Protein AF-A0A3M0L3W9-F1 (afdb_monomer_lite)

Radius of gyration: 112.63 Å; chains: 1; bounding box: 236×45×395 Å

Sequence (605 aa):
MAGAGGAAIAGGRCWLWMSRCLHTTVKFLRKTGTEQRWLERHLKDPFVKASKQQHYRCRSAFKLLEIDDKLRVLRPGLSVLDCGAAPGAWSQVAVERVNALGTDPAVPRGFVLGVDLLRISPLEGAVFLSEADIADPSTLRAIQSLLPFGQADIILSDMAPNATGIKELDHQKLINLCLGLLDVSQSILKPKGTMLCKFWDGSEARVLQNRLKEQFQDVRTIKPQASRKDSAESYYLARLTMEDLENNTTVFSTLRSLNNFISQRMEGVSGLATPGSSQSSLQMQYQQRMQLEEQAGQIHSKSQLLQVEREKMQMELSHKRARIELEKAANTNARNYEREADRNQELLTRIKQYQERETEAENKLKEQMEMNKSYKKSMETMSKKLQEKESKLAEANETITVLKGKISEMQWNIMNQEMQMTSQDSQKQELMEQLDVEKKKWQEASQQIQTLQASQSLLAEYEQKVKDLELKLSQQEHDALIVKNMKAELARFPKMERELRQLREENAYFREMKENNGLLKEEVEGLQRKLERYEKVQAQLVTVELENEKLLGKLQSWEKLDQSTGLNIRTPDDLSRQIVALQQRELALKEQNSTFMSRIVCVLE

Foldseek 3Di:
DDDDDDDDDDPDPPPPPVPPPPPDPPPDDPDDPVVVVVVVCCVVAPLQVVCVVVVQPGSCLLVLVQCCVVPVQAAAAFEEEEEQCPQPRVVVNNCVRRVLVCPDVVTHHYAAEYEDCADYDDDPSYHYDHNDDPLDPVVLVVCQVPTDVRAGLEYEYPDFPDDPVPLAVSQVVQLVVLVSVLVSNVRHHDVFGKYKYKGFDDDCVVVSQVSLVVPAVDWDKADDPSDDPPTSIIMIIGGHDPDPPPDPDPDPPPPPDPDDDDDDDDDDDDDDDDDYDDDDDDDVCPVVVVVVVVVVVVVVVVVVVVVVVVVVVVVVVVVVVVVVVVVVVVVVVVVVVVVVVVVVVVVVVVVVVVVVVVVVVVVVVVVVVVVVVVVVVVVVVVVVVVVVVVVVVVVVVVVVVVVVVVVVVVVVVVVVVVVVVVVVVVVVVVVVVVVVVVVVVVVVVVVVVVVVVVVVVVVVVVVVVVVVVVVVVVVVVVVVVVVVVVVVVVVCVVVVVVVVVVVVVVVVVVVVVVVVVVVVVVVVVVVVVVVVVVVVVVVVVVVVVVVVVVVVVVVVVPPPDDDDDPDDDDDVVVVVVVVVVVVVVVVVVVVVVVVVVVVPPPDPD

pLDDT: mean 80.07, std 20.86, range [24.73, 98.62]

Structure (mmCIF, N/CA/C/O backbone):
data_AF-A0A3M0L3W9-F1
#
_entry.id   AF-A0A3M0L3W9-F1
#
loop_
_atom_site.group_PDB
_atom_site.id
_atom_site.type_symbol
_atom_site.label_atom_id
_atom_site.label_alt_id
_atom_site.label_comp_id
_atom_site.label_asym_id
_atom_site.label_entity_id
_atom_site.label_seq_id
_atom_site.pdbx_PDB_ins_code
_atom_site.Cartn_x
_atom_site.Cartn_y
_atom_site.Cartn_z
_atom_site.occupancy
_atom_site.B_iso_or_equiv
_atom_site.auth_seq_id
_atom_site.auth_comp_id
_atom_site.auth_asym_id
_atom_site.auth_atom_id
_atom_site.pdbx_PDB_model_num
ATOM 1 N N . MET A 1 1 ? 32.892 -23.901 -51.577 1.00 37.59 1 MET A N 1
ATOM 2 C CA . MET A 1 1 ? 32.669 -24.395 -50.194 1.00 37.59 1 MET A CA 1
ATOM 3 C C . MET A 1 1 ? 31.903 -23.328 -49.408 1.00 37.59 1 MET A C 1
ATOM 5 O O . MET A 1 1 ? 31.547 -22.332 -50.022 1.00 37.59 1 MET A O 1
ATOM 9 N N . ALA A 1 2 ? 31.563 -23.576 -48.136 1.00 34.97 2 ALA A N 1
ATOM 10 C CA . ALA A 1 2 ? 30.642 -22.769 -47.316 1.00 34.97 2 ALA A CA 1
ATOM 11 C C . ALA A 1 2 ? 30.919 -21.242 -47.309 1.00 34.97 2 ALA A C 1
ATOM 13 O O . ALA A 1 2 ? 32.062 -20.831 -47.473 1.00 34.97 2 ALA A O 1
ATOM 14 N N . GLY A 1 3 ? 29.924 -20.375 -47.081 1.00 30.75 3 GLY A N 1
ATOM 15 C CA . GLY A 1 3 ? 28.516 -20.644 -46.739 1.00 30.75 3 GLY A CA 1
ATOM 16 C C . GLY A 1 3 ? 27.620 -19.404 -46.894 1.00 30.75 3 GLY A C 1
ATOM 17 O O . GLY A 1 3 ? 28.110 -18.314 -47.170 1.00 30.75 3 GLY A O 1
ATOM 18 N N . ALA A 1 4 ? 26.302 -19.578 -46.771 1.00 34.59 4 ALA A N 1
ATOM 19 C CA . ALA A 1 4 ? 25.320 -18.543 -47.109 1.00 34.59 4 ALA A CA 1
ATOM 20 C C . ALA A 1 4 ? 25.133 -17.468 -46.020 1.00 34.59 4 ALA A C 1
ATOM 22 O O . ALA A 1 4 ? 25.114 -17.769 -44.829 1.00 34.59 4 ALA A O 1
ATOM 23 N N . GLY A 1 5 ? 24.885 -16.228 -46.453 1.00 30.23 5 GLY A N 1
ATOM 24 C CA . GLY A 1 5 ? 24.482 -15.109 -45.600 1.00 30.23 5 GLY A CA 1
ATOM 25 C C . GLY A 1 5 ? 23.824 -14.005 -46.428 1.00 30.23 5 GLY A C 1
ATOM 26 O O . GLY A 1 5 ? 24.518 -13.166 -46.991 1.00 30.23 5 GLY A O 1
ATOM 27 N N . GLY A 1 6 ? 22.491 -14.019 -46.534 1.00 28.30 6 GLY A N 1
ATOM 28 C CA . GLY A 1 6 ? 21.747 -13.089 -47.389 1.00 28.30 6 GLY A CA 1
ATOM 29 C C . GLY A 1 6 ? 20.302 -12.872 -46.935 1.00 28.30 6 GLY A C 1
ATOM 30 O O . GLY A 1 6 ? 19.478 -13.768 -47.053 1.00 28.30 6 GLY A O 1
ATOM 31 N N . ALA A 1 7 ? 20.038 -11.667 -46.420 1.00 33.22 7 ALA A N 1
ATOM 32 C CA . ALA A 1 7 ? 18.741 -10.995 -46.270 1.00 33.22 7 ALA A CA 1
ATOM 33 C C . ALA A 1 7 ? 17.476 -11.851 -45.998 1.00 33.22 7 ALA A C 1
ATOM 35 O O . ALA A 1 7 ? 16.754 -12.235 -46.915 1.00 33.22 7 ALA A O 1
ATOM 36 N N . ALA A 1 8 ? 17.101 -11.970 -44.719 1.00 30.14 8 ALA A N 1
ATOM 37 C CA . ALA A 1 8 ? 15.712 -12.198 -44.308 1.00 30.14 8 ALA A CA 1
ATOM 38 C C . ALA A 1 8 ? 15.192 -10.953 -43.565 1.00 30.14 8 ALA A C 1
ATOM 40 O O . ALA A 1 8 ? 15.767 -10.535 -42.558 1.00 30.14 8 ALA A O 1
ATOM 41 N N . ILE A 1 9 ? 14.125 -10.338 -44.081 1.00 43.19 9 ILE A N 1
ATOM 42 C CA . ILE A 1 9 ? 13.564 -9.077 -43.568 1.00 43.19 9 ILE A CA 1
ATOM 43 C C . ILE A 1 9 ? 12.852 -9.334 -42.232 1.00 43.19 9 ILE A C 1
ATOM 45 O O . ILE A 1 9 ? 12.002 -10.216 -42.143 1.00 43.19 9 ILE A O 1
ATOM 49 N N . ALA A 1 10 ? 13.179 -8.559 -41.191 1.00 33.66 10 ALA A N 1
ATOM 50 C CA . ALA A 1 10 ? 12.645 -8.763 -39.840 1.00 33.66 10 ALA A CA 1
ATOM 51 C C . ALA A 1 10 ? 12.370 -7.451 -39.078 1.00 33.66 10 ALA A C 1
ATOM 53 O O . ALA A 1 10 ? 12.806 -7.270 -37.936 1.00 33.66 10 ALA A O 1
ATOM 54 N N . GLY A 1 11 ? 11.609 -6.537 -39.689 1.00 40.28 11 GLY A N 1
ATOM 55 C CA . GLY A 1 11 ? 10.937 -5.477 -38.935 1.00 40.28 11 GLY A CA 1
ATOM 56 C C . GLY A 1 11 ? 9.906 -6.101 -37.990 1.00 40.28 11 GLY A C 1
ATOM 57 O O . GLY A 1 11 ? 8.954 -6.718 -38.455 1.00 40.28 11 GLY A O 1
ATOM 58 N N . GLY A 1 12 ? 10.115 -5.999 -36.672 1.00 37.41 12 GLY A N 1
ATOM 59 C CA . GLY A 1 12 ? 9.226 -6.654 -35.695 1.00 37.41 12 GLY A CA 1
ATOM 60 C C . GLY A 1 12 ? 9.838 -7.027 -34.340 1.00 37.41 12 GLY A C 1
ATOM 61 O O . GLY A 1 12 ? 9.442 -8.033 -33.761 1.00 37.41 12 GLY A O 1
ATOM 62 N N . ARG A 1 13 ? 10.811 -6.265 -33.813 1.00 35.88 13 ARG A N 1
ATOM 63 C CA . ARG A 1 13 ? 11.447 -6.558 -32.505 1.00 35.88 13 ARG A CA 1
ATOM 64 C C . ARG A 1 13 ? 11.517 -5.391 -31.504 1.00 35.88 13 ARG A C 1
ATOM 66 O O . ARG A 1 13 ? 12.238 -5.482 -30.519 1.00 35.88 13 ARG A O 1
ATOM 73 N N . CYS A 1 14 ? 10.703 -4.346 -31.683 1.00 34.19 14 CYS A N 1
ATOM 74 C CA . CYS A 1 14 ? 10.603 -3.235 -30.717 1.00 34.19 14 CYS A CA 1
ATOM 75 C C . CYS A 1 14 ? 9.657 -3.525 -29.520 1.00 34.19 14 CYS A C 1
ATOM 77 O O . CYS A 1 14 ? 9.776 -2.914 -28.466 1.00 34.19 14 CYS A O 1
ATOM 79 N N . TRP A 1 15 ? 8.749 -4.504 -29.637 1.00 30.52 15 TRP A N 1
ATOM 80 C CA . TRP A 1 15 ? 7.685 -4.764 -28.645 1.00 30.52 15 TRP A CA 1
ATOM 81 C C . TRP A 1 15 ? 7.984 -5.870 -27.612 1.00 30.52 15 TRP A C 1
ATOM 83 O O . TRP A 1 15 ? 7.117 -6.224 -26.821 1.00 30.52 15 TRP A O 1
ATOM 93 N N . LEU A 1 16 ? 9.208 -6.414 -27.582 1.00 31.31 16 LEU A N 1
ATOM 94 C CA . LEU A 1 16 ? 9.595 -7.515 -26.676 1.00 31.31 16 LEU A CA 1
ATOM 95 C C . LEU A 1 16 ? 10.629 -7.136 -25.599 1.00 31.31 16 LEU A C 1
ATOM 97 O O . LEU A 1 16 ? 10.977 -7.973 -24.769 1.00 31.31 16 LEU A O 1
ATOM 101 N N . TRP A 1 17 ? 11.077 -5.876 -25.557 1.00 27.48 17 TRP A N 1
ATOM 102 C CA . TRP A 1 17 ? 11.965 -5.359 -24.500 1.00 27.48 17 TRP A CA 1
ATOM 103 C C . TRP A 1 17 ? 11.232 -4.655 -23.339 1.00 27.48 17 TRP A C 1
ATOM 105 O O . TRP A 1 17 ? 11.853 -4.358 -22.324 1.00 27.48 17 TRP A O 1
ATOM 115 N N . MET A 1 18 ? 9.907 -4.464 -23.419 1.00 30.50 18 MET A N 1
ATOM 116 C CA . MET A 1 18 ? 9.107 -3.844 -22.343 1.00 30.50 18 MET A CA 1
ATOM 117 C C . MET A 1 18 ? 8.445 -4.832 -21.361 1.00 30.50 18 MET A C 1
ATOM 119 O O . MET A 1 18 ? 7.838 -4.403 -20.384 1.00 30.50 18 MET A O 1
ATOM 123 N N . SER A 1 19 ? 8.593 -6.150 -21.542 1.00 30.91 19 SER A N 1
ATOM 124 C CA . SER A 1 19 ? 7.879 -7.165 -20.732 1.00 30.91 19 SER A CA 1
ATOM 125 C C . SER A 1 19 ? 8.757 -7.956 -19.749 1.00 30.91 19 SER A C 1
ATOM 127 O O . SER A 1 19 ? 8.355 -9.024 -19.289 1.00 30.91 19 SER A O 1
ATOM 129 N N . ARG A 1 20 ? 9.956 -7.461 -19.399 1.00 29.05 20 ARG A N 1
ATOM 130 C CA . ARG A 1 20 ? 10.843 -8.114 -18.407 1.00 29.05 20 ARG A CA 1
ATOM 131 C C . ARG A 1 20 ? 11.376 -7.226 -17.276 1.00 29.05 20 ARG A C 1
ATOM 133 O O . ARG A 1 20 ? 12.100 -7.731 -16.424 1.00 29.05 20 ARG A O 1
ATOM 140 N N . CYS A 1 21 ? 10.965 -5.958 -17.192 1.00 29.33 21 CYS A N 1
ATOM 141 C CA . CYS A 1 21 ? 11.467 -5.006 -16.189 1.00 29.33 21 CYS A CA 1
ATOM 142 C C . CYS A 1 21 ? 10.487 -4.715 -15.025 1.00 29.33 21 CYS A C 1
ATOM 144 O O . CYS A 1 21 ? 10.406 -3.592 -14.539 1.00 29.33 21 CYS A O 1
ATOM 146 N N . LEU A 1 22 ? 9.753 -5.735 -14.557 1.00 28.77 22 LEU A N 1
ATOM 147 C CA . LEU A 1 22 ? 8.920 -5.683 -13.338 1.00 2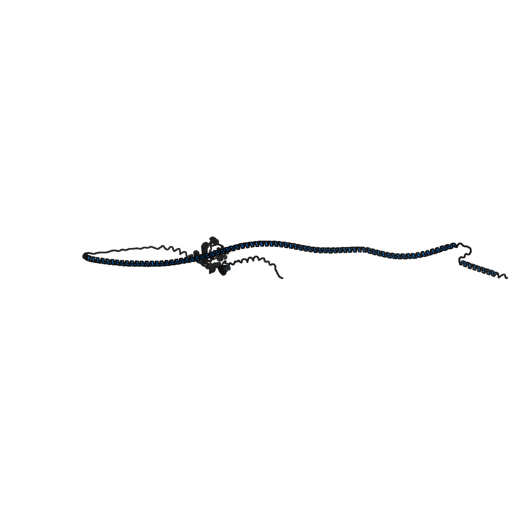8.77 22 LEU A CA 1
ATOM 148 C C . LEU A 1 22 ? 9.186 -6.875 -12.396 1.00 28.77 22 LEU A C 1
ATOM 150 O O . LEU A 1 22 ? 8.271 -7.498 -11.865 1.00 28.77 22 LEU A O 1
ATOM 154 N N . HIS A 1 23 ? 10.462 -7.196 -12.167 1.00 26.92 23 HIS A N 1
ATOM 155 C CA . HIS A 1 23 ? 10.864 -7.979 -10.993 1.00 26.92 23 HIS A CA 1
ATOM 156 C C . HIS A 1 23 ? 11.216 -7.019 -9.854 1.00 26.92 23 HIS A C 1
ATOM 158 O O . HIS A 1 23 ? 12.330 -6.511 -9.768 1.00 26.92 23 HIS A O 1
ATOM 164 N N . THR A 1 24 ? 10.231 -6.738 -9.000 1.00 28.58 24 THR A N 1
ATOM 165 C CA . THR A 1 24 ? 10.352 -5.796 -7.881 1.00 28.58 24 THR A CA 1
ATOM 166 C C . THR A 1 24 ? 11.481 -6.196 -6.932 1.00 28.58 24 THR A C 1
ATOM 168 O O . THR A 1 24 ? 11.411 -7.241 -6.283 1.00 28.58 24 THR A O 1
ATOM 171 N N . THR A 1 25 ? 12.494 -5.337 -6.793 1.00 30.02 25 THR A N 1
ATOM 172 C CA . THR A 1 25 ? 13.639 -5.531 -5.887 1.00 30.02 25 THR A CA 1
ATOM 173 C C . THR A 1 25 ? 13.224 -5.380 -4.419 1.00 30.02 25 THR A C 1
ATOM 175 O O . THR A 1 25 ? 13.507 -4.374 -3.764 1.00 30.02 25 THR A O 1
ATOM 178 N N . VAL A 1 26 ? 12.542 -6.392 -3.878 1.00 32.47 26 VAL A N 1
ATOM 179 C CA . VAL A 1 26 ? 12.190 -6.480 -2.456 1.00 32.47 26 VAL A CA 1
ATOM 180 C C . VAL A 1 26 ? 13.472 -6.690 -1.648 1.00 32.47 26 VAL A C 1
ATOM 182 O O . VAL A 1 26 ? 13.925 -7.817 -1.451 1.00 32.47 26 VAL A O 1
ATOM 185 N N . LYS A 1 27 ? 14.074 -5.587 -1.182 1.00 31.09 27 LYS A N 1
ATOM 186 C CA . LYS A 1 27 ? 15.244 -5.615 -0.293 1.00 31.09 27 LYS A CA 1
ATOM 187 C C . LYS A 1 27 ? 14.932 -6.478 0.931 1.00 31.09 27 LYS A C 1
ATOM 189 O O . LYS A 1 27 ? 13.976 -6.217 1.662 1.00 31.09 27 LYS A O 1
ATOM 194 N N . PHE A 1 28 ? 15.748 -7.506 1.149 1.00 35.78 28 PHE A N 1
ATOM 195 C CA . PHE A 1 28 ? 15.503 -8.541 2.150 1.00 35.78 28 PHE A CA 1
ATOM 196 C C . PHE A 1 28 ? 15.886 -8.057 3.561 1.00 35.78 28 PHE A C 1
ATOM 198 O O . PHE A 1 28 ? 16.883 -8.483 4.142 1.00 35.78 28 PHE A O 1
ATOM 205 N N . LEU A 1 29 ? 15.089 -7.138 4.119 1.00 39.44 29 LEU A N 1
ATOM 206 C CA . LEU A 1 29 ? 15.149 -6.796 5.543 1.00 39.44 29 LEU A CA 1
ATOM 207 C C . LEU A 1 29 ? 15.026 -8.084 6.370 1.00 39.44 29 LEU A C 1
ATOM 209 O O . LEU A 1 29 ? 14.161 -8.922 6.099 1.00 39.44 29 LEU A O 1
ATOM 213 N N . ARG A 1 30 ? 15.900 -8.257 7.372 1.00 40.91 30 ARG A N 1
ATOM 214 C CA . ARG A 1 30 ? 15.966 -9.478 8.188 1.00 40.91 30 ARG A CA 1
ATOM 215 C C . ARG A 1 30 ? 14.794 -9.531 9.175 1.00 40.91 30 ARG A C 1
ATOM 217 O O . ARG A 1 30 ? 14.951 -9.195 10.346 1.00 40.91 30 ARG A O 1
ATOM 224 N N . LYS A 1 31 ? 13.632 -9.931 8.651 1.00 47.03 31 LYS A N 1
ATOM 225 C CA . LYS A 1 31 ? 12.327 -10.008 9.326 1.00 47.03 31 LYS A CA 1
ATOM 226 C C . LYS A 1 31 ? 12.418 -10.628 10.715 1.00 47.03 31 LYS A C 1
ATOM 228 O O . LYS A 1 31 ? 13.120 -11.623 10.908 1.00 47.03 31 LYS A O 1
ATOM 233 N N . THR A 1 32 ? 11.678 -10.071 11.669 1.00 59.59 32 THR A N 1
ATOM 234 C CA . THR A 1 32 ? 11.636 -10.581 13.044 1.00 59.59 32 THR A CA 1
ATOM 235 C C . THR A 1 32 ? 11.067 -12.004 13.115 1.00 59.59 32 THR A C 1
ATOM 237 O O . THR A 1 32 ? 10.290 -12.444 12.264 1.00 59.59 32 THR A O 1
ATOM 240 N N . GLY A 1 33 ? 11.401 -12.740 14.181 1.00 67.00 33 GLY A N 1
ATOM 241 C CA . GLY A 1 33 ? 10.881 -14.096 14.404 1.00 67.00 33 GLY A CA 1
ATOM 242 C C . GLY A 1 33 ? 9.358 -14.164 14.613 1.00 67.00 33 GLY A C 1
ATOM 243 O O . GLY A 1 33 ? 8.783 -15.252 14.618 1.00 67.00 33 GLY A O 1
ATOM 244 N N . THR A 1 34 ? 8.677 -13.031 14.800 1.00 66.12 34 THR A N 1
ATOM 245 C CA . THR A 1 34 ? 7.209 -12.908 14.790 1.00 66.12 34 THR A CA 1
ATOM 246 C C . THR A 1 34 ? 6.670 -12.698 13.374 1.00 66.12 34 THR A C 1
ATOM 248 O O . THR A 1 34 ? 5.736 -13.400 12.988 1.00 66.12 34 THR A O 1
ATOM 251 N N . GLU A 1 35 ? 7.289 -11.831 12.563 1.00 70.38 35 GLU A N 1
ATOM 252 C CA . GLU A 1 35 ? 6.974 -11.681 11.132 1.00 70.38 35 GLU A CA 1
ATOM 253 C C . GLU A 1 35 ? 7.160 -12.989 10.355 1.00 70.38 35 GLU A C 1
ATOM 255 O O . GLU A 1 35 ? 6.292 -13.356 9.568 1.00 70.38 35 GLU A O 1
ATOM 260 N N . GLN A 1 36 ? 8.256 -13.722 10.584 1.00 72.25 36 GLN A N 1
ATOM 261 C CA . GLN A 1 36 ? 8.510 -15.013 9.931 1.00 72.25 36 GLN A CA 1
ATOM 262 C C . GLN A 1 36 ? 7.395 -16.023 10.248 1.00 72.25 36 GLN A C 1
ATOM 264 O O . GLN A 1 36 ? 6.781 -16.582 9.338 1.00 72.25 36 GLN A O 1
ATOM 269 N N . ARG A 1 37 ? 7.031 -16.165 11.533 1.00 75.94 37 ARG A N 1
ATOM 270 C CA . ARG A 1 37 ? 5.905 -17.010 11.974 1.00 75.94 37 ARG A CA 1
ATOM 271 C C . ARG A 1 37 ? 4.539 -16.506 11.500 1.00 75.94 37 ARG A C 1
ATOM 273 O O . ARG A 1 37 ? 3.603 -17.299 11.407 1.00 75.94 37 ARG A O 1
ATOM 280 N N . TRP A 1 38 ? 4.364 -15.216 11.213 1.00 79.06 38 TRP A N 1
ATOM 281 C CA . TRP A 1 38 ? 3.158 -14.711 10.545 1.00 79.06 38 TRP A CA 1
ATOM 282 C C . TRP A 1 38 ? 3.151 -15.091 9.060 1.00 79.06 38 TRP A C 1
ATOM 284 O O . TRP A 1 38 ? 2.143 -15.599 8.575 1.00 79.06 38 TRP A O 1
ATOM 294 N N . LEU A 1 39 ? 4.279 -14.916 8.366 1.00 78.56 39 LEU A N 1
ATOM 295 C CA . LEU A 1 39 ? 4.420 -15.147 6.930 1.00 78.56 39 LEU A CA 1
ATOM 296 C C . LEU A 1 39 ? 4.262 -16.630 6.577 1.00 78.56 39 LEU A C 1
ATOM 298 O O . LEU A 1 39 ? 3.510 -16.959 5.665 1.00 78.56 39 LEU A O 1
ATOM 302 N N . GLU A 1 40 ? 4.870 -17.534 7.347 1.00 81.25 40 GLU A N 1
ATOM 303 C CA . GLU A 1 40 ? 4.646 -18.976 7.201 1.00 81.25 40 GLU A CA 1
ATOM 304 C C . GLU A 1 40 ? 3.178 -19.360 7.398 1.00 81.25 40 GLU A C 1
ATOM 306 O O . GLU A 1 40 ? 2.613 -20.074 6.571 1.00 81.25 40 GLU A O 1
ATOM 311 N N . ARG A 1 41 ? 2.532 -18.865 8.465 1.00 80.06 41 ARG A N 1
ATOM 312 C CA . ARG A 1 41 ? 1.101 -19.114 8.709 1.00 80.06 41 ARG A CA 1
ATOM 313 C C . ARG A 1 41 ? 0.216 -18.512 7.621 1.00 80.06 41 ARG A C 1
ATOM 315 O O . ARG A 1 41 ? -0.845 -19.055 7.360 1.00 80.06 41 ARG A O 1
ATOM 322 N N . HIS A 1 42 ? 0.630 -17.414 6.989 1.00 80.94 42 HIS A N 1
ATOM 323 C CA . HIS A 1 42 ? -0.073 -16.794 5.865 1.00 80.94 42 HIS A CA 1
ATOM 324 C C . HIS A 1 42 ? 0.072 -17.617 4.570 1.00 80.94 42 HIS A C 1
ATOM 326 O O . HIS A 1 42 ? -0.908 -17.808 3.860 1.00 80.94 42 HIS A O 1
ATOM 332 N N . LEU A 1 43 ? 1.261 -18.159 4.282 1.00 79.38 43 LEU A N 1
ATOM 333 C CA . LEU A 1 43 ? 1.521 -19.006 3.105 1.00 79.38 43 LEU A CA 1
ATOM 334 C C . LEU A 1 43 ? 0.904 -20.413 3.221 1.00 79.38 43 LEU A C 1
ATOM 336 O O . LEU A 1 43 ? 0.508 -21.008 2.216 1.00 79.38 43 LEU A O 1
ATOM 340 N N . LYS A 1 44 ? 0.810 -20.944 4.445 1.00 83.62 44 LYS A N 1
ATOM 341 C CA . LYS A 1 44 ? 0.162 -22.230 4.758 1.00 83.62 44 LYS A CA 1
ATOM 342 C C . LYS A 1 44 ? -1.372 -22.125 4.852 1.00 83.62 44 LYS A C 1
ATOM 344 O O . LYS A 1 44 ? -2.035 -23.153 4.930 1.00 83.62 44 LYS A O 1
ATOM 349 N N . ASP A 1 45 ? -1.938 -20.917 4.825 1.00 85.19 45 ASP A N 1
ATOM 350 C CA . ASP A 1 45 ? -3.367 -20.674 5.041 1.00 85.19 45 ASP A CA 1
ATOM 351 C C . ASP A 1 45 ? -4.224 -21.074 3.818 1.00 85.19 45 ASP A C 1
ATOM 353 O O . ASP A 1 45 ? -3.994 -20.551 2.720 1.00 85.19 45 ASP A O 1
ATOM 357 N N . PRO A 1 46 ? -5.233 -21.956 3.960 1.00 89.56 46 PRO A N 1
ATOM 358 C CA . PRO A 1 46 ? -6.030 -22.410 2.819 1.00 89.56 46 PRO A CA 1
ATOM 359 C C . PRO A 1 46 ? -6.842 -21.269 2.194 1.00 89.56 46 PRO A C 1
ATOM 361 O O . PRO A 1 46 ? -6.895 -21.159 0.972 1.00 89.56 46 PRO A O 1
ATOM 364 N N . PHE A 1 47 ? -7.381 -20.353 3.003 1.00 91.12 47 PHE A N 1
ATOM 365 C CA . PHE A 1 47 ? -8.199 -19.236 2.518 1.00 91.12 47 PHE A CA 1
ATOM 366 C C . PHE A 1 47 ? -7.386 -18.163 1.772 1.00 91.12 47 PHE A C 1
ATOM 368 O O . PHE A 1 47 ? -7.940 -17.427 0.961 1.00 91.12 47 PHE A O 1
ATOM 375 N N . VAL A 1 48 ? -6.065 -18.093 1.985 1.00 90.19 48 VAL A N 1
ATOM 376 C CA . VAL A 1 48 ? -5.155 -17.234 1.196 1.00 90.19 48 VAL A CA 1
ATOM 377 C C . VAL A 1 48 ? -4.853 -17.847 -0.176 1.00 90.19 48 VAL A C 1
ATOM 379 O O . VAL A 1 48 ? -4.650 -17.118 -1.147 1.00 90.19 48 VAL A O 1
ATOM 382 N N . LYS A 1 49 ? -4.840 -19.181 -0.286 1.00 89.50 49 LYS A N 1
ATOM 383 C CA . LYS A 1 49 ? -4.748 -19.870 -1.582 1.00 89.50 49 LYS A CA 1
ATOM 384 C C . LYS A 1 49 ? -6.070 -19.752 -2.342 1.00 89.50 49 LYS A C 1
ATOM 386 O O . LYS A 1 49 ? -6.066 -19.320 -3.492 1.00 89.50 49 LYS A O 1
ATOM 391 N N . ALA A 1 50 ? -7.185 -20.017 -1.661 1.00 90.94 50 ALA A N 1
ATOM 392 C CA . ALA A 1 50 ? -8.524 -19.916 -2.227 1.00 90.94 50 ALA A CA 1
ATOM 393 C C . ALA A 1 50 ? -8.855 -18.495 -2.717 1.00 90.94 50 ALA A C 1
ATOM 395 O O . ALA A 1 50 ? -9.406 -18.359 -3.804 1.00 90.94 50 ALA A O 1
ATOM 396 N N . SER A 1 51 ? -8.453 -17.426 -2.006 1.00 92.69 51 SER A N 1
ATOM 397 C CA . SER A 1 51 ? -8.746 -16.053 -2.466 1.00 92.69 51 SER A CA 1
ATOM 398 C C . SER A 1 51 ? -8.053 -15.729 -3.792 1.00 92.69 51 SER A C 1
ATOM 400 O O . SER A 1 51 ? -8.633 -15.060 -4.638 1.00 92.69 51 SER A O 1
ATOM 402 N N . LYS A 1 52 ? -6.847 -16.265 -4.023 1.00 91.00 52 LYS A N 1
ATOM 403 C CA . LYS A 1 52 ? -6.139 -16.128 -5.305 1.00 91.00 52 LYS A CA 1
ATOM 404 C C . LYS A 1 52 ? -6.765 -16.965 -6.421 1.00 91.00 52 LYS A C 1
ATOM 406 O O . LYS A 1 52 ? -6.747 -16.529 -7.563 1.00 91.00 52 LYS A O 1
ATOM 411 N N . GLN A 1 53 ? -7.303 -18.142 -6.097 1.00 91.31 53 GLN A N 1
ATOM 412 C CA . GLN A 1 53 ? -7.978 -19.029 -7.055 1.00 91.31 53 GLN A CA 1
ATOM 413 C C . GLN A 1 53 ? -9.379 -18.534 -7.445 1.00 91.31 53 GLN A C 1
ATOM 415 O O . GLN A 1 53 ? -9.819 -18.787 -8.557 1.00 91.31 53 GLN A O 1
ATOM 420 N N . GLN A 1 54 ? -10.066 -17.829 -6.543 1.00 93.06 54 GLN A N 1
ATOM 421 C CA . GLN A 1 54 ? -11.415 -17.280 -6.739 1.00 93.06 54 GLN A CA 1
ATOM 422 C C . GLN A 1 54 ? -11.414 -15.751 -6.936 1.00 93.06 54 GLN A C 1
ATOM 424 O O . GLN A 1 54 ? -12.447 -15.107 -6.821 1.00 93.06 54 GLN A O 1
ATOM 429 N N . HIS A 1 55 ? -10.249 -15.154 -7.206 1.00 93.81 55 HIS A N 1
ATOM 430 C CA . HIS A 1 55 ? -10.068 -13.722 -7.496 1.00 93.81 55 HIS A CA 1
ATOM 431 C C . HIS A 1 55 ? -10.594 -12.726 -6.427 1.00 93.81 55 HIS A C 1
ATOM 433 O O . HIS A 1 55 ? -10.744 -11.528 -6.690 1.00 93.81 55 HIS A O 1
ATOM 439 N N . TYR A 1 56 ? -10.779 -13.175 -5.181 1.00 96.75 56 TYR A N 1
ATOM 440 C CA . TYR A 1 56 ? -11.043 -12.305 -4.032 1.00 96.75 56 TYR A CA 1
ATOM 441 C C . TYR A 1 56 ? -9.756 -11.620 -3.543 1.00 96.75 56 TYR A C 1
ATOM 443 O O . TYR A 1 56 ? -8.738 -12.266 -3.264 1.00 96.75 56 TYR A O 1
ATOM 451 N N . ARG A 1 57 ? -9.822 -10.292 -3.372 1.00 95.94 57 ARG A N 1
ATOM 452 C CA . ARG A 1 57 ? -8.695 -9.403 -3.022 1.00 95.94 57 ARG A CA 1
ATOM 453 C C . ARG A 1 57 ? -7.938 -9.840 -1.771 1.00 95.94 57 ARG A C 1
ATOM 455 O O . ARG A 1 57 ? -6.720 -9.692 -1.709 1.00 95.94 57 ARG A O 1
ATOM 462 N N . CYS A 1 58 ? -8.635 -10.393 -0.781 1.00 94.44 58 CYS A N 1
ATOM 463 C CA . CYS A 1 58 ? -8.006 -11.071 0.346 1.00 94.44 58 CYS A CA 1
ATOM 464 C C . CYS A 1 58 ? -8.932 -12.132 0.963 1.00 94.44 58 CYS A C 1
ATOM 466 O O . CYS A 1 58 ? -10.114 -12.240 0.641 1.00 94.44 58 CYS A O 1
ATOM 468 N N . ARG A 1 59 ? -8.380 -12.915 1.895 1.00 93.56 59 ARG A N 1
ATOM 469 C CA . ARG A 1 59 ? -9.058 -14.039 2.556 1.00 93.56 59 ARG A CA 1
ATOM 470 C C . ARG A 1 59 ? -10.303 -13.690 3.389 1.00 93.56 59 ARG A C 1
ATOM 472 O O . ARG A 1 59 ? -10.958 -14.621 3.850 1.00 93.56 59 ARG A O 1
ATOM 479 N N . SER A 1 60 ? -10.587 -12.416 3.692 1.00 94.31 60 SER A N 1
ATOM 480 C CA . SER A 1 60 ? -11.724 -12.070 4.563 1.00 94.31 60 SER A CA 1
ATOM 481 C C . SER A 1 60 ? -13.070 -12.268 3.866 1.00 94.31 60 SER A C 1
ATOM 483 O O . SER A 1 60 ? -14.048 -12.533 4.562 1.00 94.31 60 SER A O 1
ATOM 485 N N . ALA A 1 61 ? -13.107 -12.258 2.526 1.00 96.88 61 ALA A N 1
ATOM 486 C CA . ALA A 1 61 ? -14.281 -12.606 1.720 1.00 96.88 61 ALA A CA 1
ATOM 487 C C . ALA A 1 61 ? -14.933 -13.926 2.174 1.00 96.88 61 ALA A C 1
ATOM 489 O O . ALA A 1 61 ? -16.139 -13.976 2.392 1.00 96.88 61 ALA A O 1
ATOM 490 N N . PHE A 1 62 ? -14.131 -14.963 2.451 1.00 96.06 62 PHE A N 1
ATOM 491 C CA . PHE A 1 62 ? -14.621 -16.263 2.931 1.00 96.06 62 PHE A CA 1
ATOM 492 C C . PHE A 1 62 ? -15.355 -16.209 4.271 1.00 96.06 62 PHE A C 1
ATOM 494 O O . PHE A 1 62 ? -16.200 -17.060 4.521 1.00 96.06 62 PHE A O 1
ATOM 501 N N . LYS A 1 63 ? -15.075 -15.215 5.125 1.00 95.44 63 LYS A N 1
ATOM 502 C CA . LYS A 1 63 ? -15.846 -15.009 6.358 1.00 95.44 63 LYS A CA 1
ATOM 503 C C . LYS A 1 63 ? -17.269 -14.563 6.028 1.00 95.44 63 LYS A C 1
ATOM 505 O O . LYS A 1 63 ? -18.210 -15.112 6.583 1.00 95.44 63 LYS A O 1
ATOM 510 N N . LEU A 1 64 ? -17.409 -13.581 5.132 1.00 97.19 64 LEU A N 1
ATOM 511 C CA . LEU A 1 64 ? -18.706 -13.029 4.744 1.00 97.19 64 LEU A CA 1
ATOM 512 C C . LEU A 1 64 ? -19.512 -14.039 3.925 1.00 97.19 64 LEU A C 1
ATOM 514 O O . LEU A 1 64 ? -20.684 -14.225 4.224 1.00 97.19 64 LEU A O 1
ATOM 518 N N . LEU A 1 65 ? -18.872 -14.753 2.991 1.00 96.62 65 LEU A N 1
ATOM 519 C CA . LEU A 1 65 ? -19.473 -15.885 2.275 1.00 96.62 65 LEU A CA 1
ATOM 520 C C . LEU A 1 65 ? -20.028 -16.926 3.258 1.00 96.62 65 LEU A C 1
ATOM 522 O O . LEU A 1 65 ? -21.213 -17.221 3.224 1.00 96.62 65 LEU A O 1
ATOM 526 N N . GLU A 1 66 ? -19.216 -17.417 4.201 1.00 95.38 66 GLU A N 1
ATOM 527 C CA . GLU A 1 66 ? -19.654 -18.442 5.158 1.00 95.38 66 GLU A CA 1
ATOM 528 C C . GLU A 1 66 ? -20.767 -17.952 6.106 1.00 95.38 66 GLU A C 1
ATOM 530 O O . GLU A 1 66 ? -21.644 -18.728 6.489 1.00 95.38 66 GLU A O 1
ATOM 535 N N . ILE A 1 67 ? -20.740 -16.674 6.502 1.00 95.31 67 ILE A N 1
ATOM 536 C CA . ILE A 1 67 ? -21.801 -16.047 7.304 1.00 95.31 67 ILE A CA 1
ATOM 537 C C . ILE A 1 67 ? -23.096 -15.946 6.485 1.00 95.31 67 ILE A C 1
ATOM 539 O O . ILE A 1 67 ? -24.170 -16.281 6.990 1.00 95.31 67 ILE A O 1
ATOM 543 N N . ASP A 1 68 ? -23.005 -15.520 5.227 1.00 96.31 68 ASP A N 1
ATOM 544 C CA . ASP A 1 68 ? -24.154 -15.294 4.357 1.00 96.31 68 ASP A CA 1
ATOM 545 C C . ASP A 1 68 ? -24.788 -16.599 3.851 1.00 96.31 68 ASP A C 1
ATOM 547 O O . ASP A 1 68 ? -26.006 -16.752 3.917 1.00 96.31 68 ASP A O 1
ATOM 551 N N . ASP A 1 69 ? -23.985 -17.594 3.470 1.00 94.56 69 ASP A N 1
ATOM 552 C CA . ASP A 1 69 ? -24.454 -18.930 3.074 1.00 94.56 69 ASP A CA 1
ATOM 553 C C . ASP A 1 69 ? -25.307 -19.586 4.175 1.00 94.56 69 ASP A C 1
ATOM 555 O O . ASP A 1 69 ? -26.282 -20.287 3.894 1.00 94.56 69 ASP A O 1
ATOM 559 N N . LYS A 1 70 ? -24.961 -19.323 5.444 1.00 93.31 70 LYS A N 1
ATOM 560 C CA . LYS A 1 70 ? -25.662 -19.844 6.626 1.00 93.31 70 LYS A CA 1
ATOM 561 C C . LYS A 1 70 ? -26.877 -19.012 7.036 1.00 93.31 70 LYS A C 1
ATOM 563 O O . LYS A 1 70 ? -27.836 -19.581 7.550 1.00 93.31 70 LYS A O 1
ATOM 568 N N . LEU A 1 71 ? -26.834 -17.684 6.884 1.00 92.75 71 LEU A N 1
ATOM 569 C CA . LEU A 1 71 ? -27.780 -16.763 7.543 1.00 92.75 71 LEU A CA 1
ATOM 570 C C . LEU A 1 71 ? -28.531 -15.817 6.590 1.00 92.75 71 LEU A C 1
ATOM 572 O O . LEU A 1 71 ? -29.400 -15.070 7.058 1.00 92.75 71 LEU A O 1
ATOM 576 N N . ARG A 1 72 ? -28.219 -15.852 5.287 1.00 92.50 72 ARG A N 1
ATOM 577 C CA . ARG A 1 72 ? -28.844 -15.103 4.177 1.00 92.50 72 ARG A CA 1
ATOM 578 C C . ARG A 1 72 ? -29.088 -13.637 4.530 1.00 92.50 72 ARG A C 1
ATOM 580 O O . ARG A 1 72 ? -30.233 -13.170 4.614 1.00 92.50 72 ARG A O 1
ATOM 587 N N . VAL A 1 73 ? -27.973 -12.977 4.841 1.00 93.19 73 VAL A N 1
ATOM 588 C CA . VAL A 1 73 ? -27.843 -11.561 5.194 1.00 93.19 73 VAL A CA 1
ATOM 589 C C . VAL A 1 73 ? -28.035 -10.716 3.941 1.00 93.19 73 VAL A C 1
ATOM 591 O O . VAL A 1 73 ? -28.911 -9.861 3.922 1.00 93.19 73 VAL A O 1
ATOM 594 N N . LEU A 1 74 ? -27.257 -11.002 2.900 1.00 96.81 74 LEU A N 1
ATOM 595 C CA . LEU A 1 74 ? -27.247 -10.317 1.616 1.00 96.81 74 LEU A CA 1
ATOM 596 C C . LEU A 1 74 ? -28.310 -10.928 0.692 1.00 96.81 74 LEU A C 1
ATOM 598 O O . LEU A 1 74 ? -28.552 -12.137 0.711 1.00 96.81 74 LEU A O 1
ATOM 602 N N . ARG A 1 75 ? -28.980 -10.082 -0.096 1.00 95.75 75 ARG A N 1
ATOM 603 C CA . ARG A 1 75 ? -30.012 -10.471 -1.074 1.00 95.75 75 ARG A CA 1
ATOM 604 C C . ARG A 1 75 ? -30.026 -9.469 -2.236 1.00 95.75 75 ARG A C 1
ATOM 606 O O . ARG A 1 75 ? -29.711 -8.299 -1.997 1.00 95.75 75 ARG A O 1
ATOM 613 N N . PRO A 1 76 ? -30.440 -9.871 -3.452 1.00 97.44 76 PRO A N 1
ATOM 614 C CA . PRO A 1 76 ? -30.658 -8.950 -4.566 1.00 97.44 76 PRO A CA 1
ATOM 615 C C . PRO A 1 76 ? -31.538 -7.754 -4.184 1.00 97.44 76 PRO A C 1
ATOM 617 O O . PRO A 1 76 ? -32.541 -7.914 -3.487 1.00 97.44 76 PRO A O 1
ATOM 620 N N . GLY A 1 77 ? -31.154 -6.556 -4.628 1.00 96.31 77 GLY A N 1
ATOM 621 C CA . GLY A 1 77 ? -31.886 -5.307 -4.376 1.00 96.31 77 GLY A CA 1
ATOM 622 C C . GLY A 1 77 ? -31.496 -4.536 -3.115 1.00 96.31 77 GLY A C 1
ATOM 623 O O . GLY A 1 77 ? -31.905 -3.387 -2.971 1.00 96.31 77 GLY A O 1
ATOM 624 N N . LEU A 1 78 ? -30.707 -5.119 -2.207 1.00 97.25 78 LEU A N 1
ATOM 625 C CA . LEU A 1 78 ? -30.341 -4.454 -0.954 1.00 97.25 78 LEU A CA 1
ATOM 626 C C . LEU A 1 78 ? -29.193 -3.446 -1.135 1.00 97.25 78 LEU A C 1
ATOM 628 O O . LEU A 1 78 ? -28.271 -3.654 -1.924 1.00 97.25 78 LEU A O 1
ATOM 632 N N . SER A 1 79 ? -29.255 -2.351 -0.377 1.00 98.06 79 SER A N 1
ATOM 633 C CA . SER A 1 79 ? -28.203 -1.338 -0.254 1.00 98.06 79 SER A CA 1
ATOM 634 C C . SER A 1 79 ? -27.295 -1.678 0.928 1.00 98.06 79 SER A C 1
ATOM 636 O O . SER A 1 79 ? -27.759 -1.773 2.066 1.00 98.06 79 SER A O 1
ATOM 638 N N . VAL A 1 80 ? -26.004 -1.861 0.661 1.00 98.38 80 VAL A N 1
ATOM 639 C CA . VAL A 1 80 ? -25.002 -2.318 1.633 1.00 98.38 80 VAL A CA 1
ATOM 640 C C . VAL A 1 80 ? -23.968 -1.227 1.881 1.00 98.38 80 VAL A C 1
ATOM 642 O O . VAL A 1 80 ? -23.389 -0.698 0.931 1.00 98.38 80 VAL A O 1
ATOM 645 N N . LEU A 1 81 ? -23.697 -0.941 3.153 1.00 98.31 81 LEU A N 1
ATOM 646 C CA . LEU A 1 81 ? -22.549 -0.154 3.594 1.00 98.31 81 LEU A CA 1
ATOM 647 C C . LEU A 1 81 ? -21.465 -1.098 4.142 1.00 98.31 81 LEU A C 1
ATOM 649 O O . LEU A 1 81 ? -21.743 -1.880 5.047 1.00 98.31 81 LEU A O 1
ATOM 653 N N . ASP A 1 82 ? -20.249 -1.032 3.606 1.00 98.31 82 ASP A N 1
ATOM 654 C CA . ASP A 1 82 ? -19.087 -1.833 4.022 1.00 98.31 82 ASP A CA 1
ATOM 655 C C . ASP A 1 82 ? -18.086 -0.926 4.762 1.00 98.31 82 ASP A C 1
ATOM 657 O O . ASP A 1 82 ? -17.348 -0.156 4.146 1.00 98.31 82 ASP A O 1
ATOM 661 N N . CYS A 1 83 ? -18.105 -0.945 6.097 1.00 97.25 83 CYS A N 1
ATOM 662 C CA . CYS A 1 83 ? -17.235 -0.123 6.942 1.00 97.25 83 CYS A CA 1
ATOM 663 C C . CYS A 1 83 ? -15.926 -0.860 7.260 1.00 97.25 83 CYS A C 1
ATOM 665 O O . CYS A 1 83 ? -15.936 -1.999 7.732 1.00 97.25 83 CYS A O 1
ATOM 667 N N . GLY A 1 84 ? -14.784 -0.203 7.050 1.00 95.50 84 GLY A N 1
ATOM 668 C CA . GLY A 1 84 ? -13.490 -0.892 7.071 1.00 95.50 84 GLY A CA 1
ATOM 669 C C . GLY A 1 84 ? -13.316 -1.785 5.845 1.00 95.50 84 GLY A C 1
ATOM 670 O O . GLY A 1 84 ? -12.834 -2.914 5.961 1.00 95.50 84 GLY A O 1
ATOM 671 N N . ALA A 1 85 ? -13.803 -1.320 4.692 1.00 96.94 85 ALA A N 1
ATOM 672 C CA . ALA A 1 85 ? -13.878 -2.115 3.476 1.00 96.94 85 ALA A CA 1
ATOM 673 C C . ALA A 1 85 ? -12.505 -2.547 2.935 1.00 96.94 85 ALA A C 1
ATOM 675 O O . ALA A 1 85 ? -12.441 -3.544 2.211 1.00 96.94 85 ALA A O 1
ATOM 676 N N . ALA A 1 86 ? -11.408 -1.829 3.214 1.00 96.00 86 ALA A N 1
ATOM 677 C CA . ALA A 1 86 ? -10.120 -2.035 2.551 1.00 96.00 86 ALA A CA 1
ATOM 678 C C . ALA A 1 86 ? -9.558 -3.457 2.793 1.00 96.00 86 ALA A C 1
ATOM 680 O O . ALA A 1 86 ? -9.482 -3.929 3.927 1.00 96.00 86 ALA A O 1
ATOM 681 N N . PRO A 1 87 ? -9.121 -4.184 1.740 1.00 96.19 87 PRO A N 1
ATOM 682 C CA . PRO A 1 87 ? -8.854 -3.726 0.370 1.00 96.19 87 PRO A CA 1
ATOM 683 C C . PRO A 1 87 ? -10.056 -3.790 -0.600 1.00 96.19 87 PRO A C 1
ATOM 685 O O . PRO A 1 87 ? -9.876 -3.604 -1.800 1.00 96.19 87 PRO A O 1
ATOM 688 N N . GLY A 1 88 ? -11.264 -4.093 -0.126 1.00 96.56 88 GLY A N 1
ATOM 689 C CA . GLY A 1 88 ? -12.511 -4.221 -0.897 1.00 96.56 88 GLY A CA 1
ATOM 690 C C . GLY A 1 88 ? -13.040 -5.658 -0.993 1.00 96.56 88 GLY A C 1
ATOM 691 O O . GLY A 1 88 ? -13.804 -5.970 -1.902 1.00 96.56 88 GLY A O 1
ATOM 692 N N . ALA A 1 89 ? -12.588 -6.566 -0.121 1.00 97.31 89 ALA A N 1
ATOM 693 C CA . ALA A 1 89 ? -12.880 -8.001 -0.230 1.00 97.31 89 ALA A CA 1
ATOM 694 C C . ALA A 1 89 ? -14.287 -8.394 0.260 1.00 97.31 89 ALA A C 1
ATOM 696 O O . ALA A 1 89 ? -14.841 -9.374 -0.230 1.00 97.31 89 ALA A O 1
ATOM 697 N N . TRP A 1 90 ? -14.867 -7.646 1.203 1.00 98.00 90 TRP A N 1
ATOM 698 C CA . TRP A 1 90 ? -16.264 -7.817 1.617 1.00 98.00 90 TRP A CA 1
ATOM 699 C C . TRP A 1 90 ? -17.212 -7.183 0.595 1.00 98.00 90 TRP A C 1
ATOM 701 O O . TRP A 1 90 ? -18.116 -7.859 0.109 1.00 98.00 90 TRP A O 1
ATOM 711 N N . SER A 1 91 ? -16.901 -5.969 0.134 1.00 98.44 91 SER A N 1
ATOM 712 C CA . SER A 1 91 ? -17.552 -5.320 -1.012 1.00 98.44 91 SER A CA 1
ATOM 713 C C . SER A 1 91 ? -17.649 -6.211 -2.264 1.00 98.44 91 SER A C 1
ATOM 715 O O . SER A 1 91 ? -18.694 -6.215 -2.903 1.00 98.44 91 SER A O 1
ATOM 717 N N . GLN A 1 92 ? -16.628 -7.018 -2.602 1.00 98.06 92 GLN A N 1
ATOM 718 C CA . GLN A 1 92 ? -16.723 -8.002 -3.703 1.00 98.06 92 GLN A CA 1
ATOM 719 C C . GLN A 1 92 ? -17.872 -9.002 -3.513 1.00 98.06 92 GLN A C 1
ATOM 721 O O . GLN A 1 92 ? -18.657 -9.216 -4.433 1.00 98.06 92 GLN A O 1
ATOM 726 N N . VAL A 1 93 ? -17.983 -9.592 -2.320 1.00 98.12 93 VAL A N 1
ATOM 727 C CA . VAL A 1 93 ? -19.053 -10.545 -1.986 1.00 98.12 93 VAL A CA 1
ATOM 728 C C . VAL A 1 93 ? -20.408 -9.836 -1.947 1.00 98.12 93 VAL A C 1
ATOM 730 O O . VAL A 1 93 ? -21.397 -10.379 -2.428 1.00 98.12 93 VAL A O 1
ATOM 733 N N . ALA A 1 94 ? -20.464 -8.605 -1.431 1.00 98.31 94 ALA A N 1
ATOM 734 C CA . ALA A 1 94 ? -21.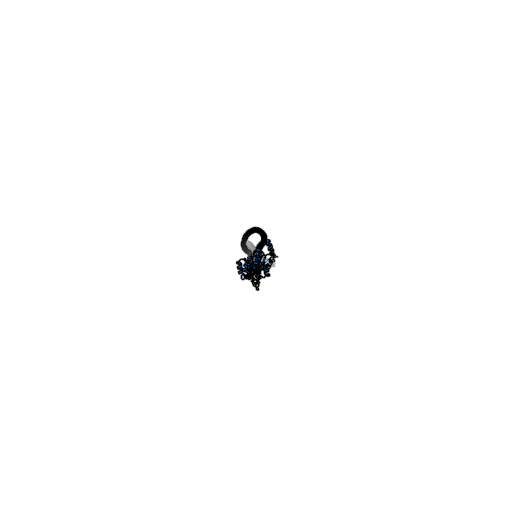686 -7.808 -1.431 1.00 98.31 94 ALA A CA 1
ATOM 735 C C . ALA A 1 94 ? -22.189 -7.532 -2.859 1.00 98.31 94 ALA A C 1
ATOM 737 O O . ALA A 1 94 ? -23.357 -7.790 -3.132 1.00 98.31 94 ALA A O 1
ATOM 738 N N . VAL A 1 95 ? -21.320 -7.088 -3.780 1.00 98.25 95 VAL A N 1
ATOM 739 C CA . VAL A 1 95 ? -21.674 -6.790 -5.185 1.00 98.25 95 VAL A CA 1
ATOM 740 C C . VAL A 1 95 ? -22.318 -7.991 -5.876 1.00 98.25 95 VAL A C 1
ATOM 742 O O . VAL A 1 95 ? -23.348 -7.836 -6.535 1.00 98.25 95 VAL A O 1
ATOM 745 N N . GLU A 1 96 ? -21.736 -9.176 -5.686 1.00 96.94 96 GLU A N 1
ATOM 746 C CA . GLU A 1 96 ? -22.246 -10.454 -6.186 1.00 96.94 96 GLU A CA 1
ATOM 747 C C . GLU A 1 96 ? -23.619 -10.781 -5.567 1.00 96.94 96 GLU A C 1
ATOM 749 O O . GLU A 1 96 ? -24.613 -10.937 -6.276 1.00 96.94 96 GLU A O 1
ATOM 754 N N . ARG A 1 97 ? -23.705 -10.811 -4.229 1.00 97.69 97 ARG A N 1
ATOM 755 C CA . ARG A 1 97 ? -24.896 -11.268 -3.492 1.00 97.69 97 ARG A CA 1
ATOM 756 C C . ARG A 1 97 ? -26.092 -10.315 -3.559 1.00 97.69 97 ARG A C 1
ATOM 758 O O . ARG A 1 97 ? -27.221 -10.773 -3.377 1.00 97.69 97 ARG A O 1
ATOM 765 N N . VAL A 1 98 ? -25.882 -9.021 -3.823 1.00 97.94 98 VAL A N 1
ATOM 766 C CA . VAL A 1 98 ? -26.977 -8.045 -4.008 1.00 97.94 98 VAL A CA 1
ATOM 767 C C . VAL A 1 98 ? -27.276 -7.708 -5.472 1.00 97.94 98 VAL A C 1
ATOM 769 O O . VAL A 1 98 ? -28.107 -6.837 -5.729 1.00 97.94 98 VAL A O 1
ATOM 772 N N . ASN A 1 99 ? -26.651 -8.401 -6.435 1.00 97.56 99 ASN A N 1
ATOM 773 C CA . ASN A 1 99 ? -26.789 -8.126 -7.872 1.00 97.56 99 ASN A CA 1
ATOM 774 C C . ASN A 1 99 ? -26.484 -6.649 -8.214 1.00 97.56 99 ASN A C 1
ATOM 776 O O . ASN A 1 99 ? -27.191 -6.026 -9.003 1.00 97.56 99 ASN A O 1
ATOM 780 N N . ALA A 1 100 ? -25.454 -6.044 -7.607 1.00 97.25 100 ALA A N 1
ATOM 781 C CA . ALA A 1 100 ? -25.185 -4.603 -7.750 1.00 97.25 100 ALA A CA 1
ATOM 782 C C . ALA A 1 100 ? -24.734 -4.192 -9.168 1.00 97.25 100 ALA A C 1
ATOM 784 O O . ALA A 1 100 ? -24.834 -3.022 -9.553 1.00 97.25 100 ALA A O 1
ATOM 785 N N . LEU A 1 101 ? -24.279 -5.156 -9.973 1.00 96.50 101 LEU A N 1
ATOM 786 C CA . LEU A 1 101 ? -24.004 -4.982 -11.401 1.00 96.50 101 LEU A CA 1
ATOM 787 C C . LEU A 1 101 ? -25.268 -5.072 -12.276 1.00 96.50 101 LEU A C 1
ATOM 789 O O . LEU A 1 101 ? -25.277 -4.502 -13.363 1.00 96.50 101 LEU A O 1
ATOM 793 N N . GLY A 1 102 ? -26.337 -5.732 -11.814 1.00 95.12 102 GLY A N 1
ATOM 794 C CA . GLY A 1 102 ? -27.501 -6.058 -12.647 1.00 95.12 102 GLY A CA 1
ATOM 795 C C . GLY A 1 102 ? -27.235 -7.189 -13.650 1.00 95.12 102 GLY A C 1
ATOM 796 O O . GLY A 1 102 ? -27.805 -7.187 -14.735 1.00 95.12 102 GLY A O 1
ATOM 797 N N . THR A 1 103 ? -26.339 -8.125 -13.315 1.00 93.75 103 THR A N 1
ATOM 798 C CA . THR A 1 103 ? -25.958 -9.268 -14.166 1.00 93.75 103 THR A CA 1
ATOM 799 C C . THR A 1 103 ? -27.091 -10.265 -14.385 1.00 93.75 103 THR A C 1
ATOM 801 O O . THR A 1 103 ? -27.152 -10.885 -15.443 1.00 93.75 103 THR A O 1
ATOM 804 N N . ASP A 1 104 ? -27.981 -10.413 -13.403 1.00 94.38 104 ASP A N 1
ATOM 805 C CA . ASP A 1 104 ? -29.242 -11.138 -13.563 1.00 94.38 104 ASP A CA 1
ATOM 806 C C . ASP A 1 104 ? -30.395 -10.117 -13.651 1.00 94.38 104 ASP A C 1
ATOM 808 O O . ASP A 1 104 ? -30.641 -9.408 -12.671 1.00 94.38 104 ASP A O 1
ATOM 812 N N . PRO A 1 105 ? -31.098 -9.996 -14.795 1.00 93.44 105 PRO A N 1
ATOM 813 C CA . PRO A 1 105 ? -32.223 -9.075 -14.943 1.00 93.44 105 PRO A CA 1
ATOM 814 C C . PRO A 1 105 ? -33.523 -9.582 -14.295 1.00 93.44 105 PRO A C 1
ATOM 816 O O . PRO A 1 105 ? -34.486 -8.821 -14.219 1.00 93.44 105 PRO A O 1
ATOM 819 N N . ALA A 1 106 ? -33.588 -10.840 -13.839 1.00 95.44 106 ALA A N 1
ATOM 820 C CA . ALA A 1 106 ? -34.776 -11.407 -13.197 1.00 95.44 106 ALA A CA 1
ATOM 821 C C . ALA A 1 106 ? -34.900 -11.040 -11.705 1.00 95.44 106 ALA A C 1
ATOM 823 O O . ALA A 1 106 ? -35.966 -11.233 -11.116 1.00 95.44 106 ALA A O 1
ATOM 824 N N . VAL A 1 107 ? -33.840 -10.504 -11.086 1.00 96.56 107 VAL A N 1
ATOM 825 C CA . VAL A 1 107 ? -33.816 -10.117 -9.666 1.00 96.56 107 VAL A CA 1
ATOM 826 C C . VAL A 1 107 ? -33.412 -8.647 -9.480 1.00 96.56 107 VAL A C 1
ATOM 828 O O . VAL A 1 107 ? -32.608 -8.130 -10.257 1.00 96.56 107 VAL A O 1
ATOM 831 N N . PRO A 1 108 ? -33.923 -7.940 -8.450 1.00 97.00 108 PRO A N 1
ATOM 832 C CA . PRO A 1 108 ? -33.629 -6.520 -8.259 1.00 97.00 108 PRO A CA 1
ATOM 833 C C . PRO A 1 108 ? -32.130 -6.202 -8.150 1.00 97.00 108 PRO A C 1
ATOM 835 O O . PRO A 1 108 ? -31.356 -6.956 -7.558 1.00 97.00 108 PRO A O 1
ATOM 838 N N . ARG A 1 109 ? -31.728 -5.047 -8.689 1.00 97.38 109 ARG A N 1
ATOM 839 C CA . ARG A 1 109 ? -30.361 -4.519 -8.593 1.00 97.38 109 ARG A CA 1
ATOM 840 C C . ARG A 1 109 ? -30.155 -3.815 -7.250 1.00 97.38 109 ARG A C 1
ATOM 842 O O . ARG A 1 109 ? -30.845 -2.841 -6.965 1.00 97.38 109 ARG A O 1
ATOM 849 N N . GLY A 1 110 ? -29.217 -4.301 -6.440 1.00 97.50 110 GLY A N 1
ATOM 850 C CA . GLY A 1 110 ? -28.803 -3.659 -5.189 1.00 97.50 110 GLY A CA 1
ATOM 851 C C . GLY A 1 110 ? -27.706 -2.607 -5.377 1.00 97.50 110 GLY A C 1
ATOM 852 O O . GLY A 1 110 ? -27.370 -2.221 -6.497 1.00 97.50 110 GLY A O 1
ATOM 853 N N . PHE A 1 111 ? -27.128 -2.153 -4.266 1.00 98.44 111 PHE A N 1
ATOM 854 C CA . PHE A 1 111 ? -26.091 -1.117 -4.241 1.00 98.44 111 PHE A CA 1
ATOM 855 C C . PHE A 1 111 ? -25.048 -1.410 -3.158 1.00 98.44 111 PHE A C 1
ATOM 857 O O . PHE A 1 111 ? -25.390 -1.940 -2.102 1.00 98.44 111 PHE A O 1
ATOM 864 N N . VAL A 1 112 ? -23.785 -1.050 -3.396 1.00 98.62 112 VAL A N 1
ATOM 865 C CA . VAL A 1 112 ? -22.688 -1.241 -2.434 1.00 98.62 112 VAL A CA 1
ATOM 866 C C . VAL A 1 112 ? -21.874 0.044 -2.314 1.00 98.62 112 VAL A C 1
ATOM 868 O O . VAL A 1 112 ? -21.356 0.550 -3.309 1.00 98.62 112 VAL A O 1
ATOM 871 N N . LEU A 1 113 ? -21.732 0.537 -1.086 1.00 98.50 113 LEU A N 1
ATOM 872 C CA . LEU A 1 113 ? -20.870 1.656 -0.716 1.00 98.50 113 LEU A CA 1
ATOM 873 C C . LEU A 1 113 ? -19.849 1.172 0.318 1.00 98.50 113 LEU A C 1
ATOM 875 O O . LEU A 1 113 ? -20.236 0.737 1.397 1.00 98.50 113 LEU A O 1
ATOM 879 N N . GLY A 1 114 ? -18.555 1.246 0.017 1.00 98.12 114 GLY A N 1
ATOM 880 C CA . GLY A 1 114 ? -17.496 0.972 0.993 1.00 98.12 114 GLY A CA 1
ATOM 881 C C . GLY A 1 114 ? -16.873 2.253 1.546 1.00 98.12 114 GLY A C 1
ATOM 882 O O . GLY A 1 114 ? -16.722 3.236 0.818 1.00 98.12 114 GLY A O 1
ATOM 883 N N . VAL A 1 115 ? -16.494 2.235 2.823 1.00 97.94 115 VAL A N 1
ATOM 884 C CA . VAL A 1 115 ? -15.887 3.370 3.538 1.00 97.94 115 VAL A CA 1
ATOM 885 C C . VAL A 1 115 ? -14.673 2.881 4.322 1.00 97.94 115 VAL A C 1
ATOM 887 O O . VAL A 1 115 ? -14.772 1.903 5.070 1.00 97.94 115 VAL A O 1
ATOM 890 N N . ASP A 1 116 ? -13.526 3.540 4.151 1.00 97.50 116 ASP A N 1
ATOM 891 C CA . ASP A 1 116 ? -12.292 3.201 4.865 1.00 97.50 116 ASP A CA 1
ATOM 892 C C . ASP A 1 116 ? -11.335 4.402 4.980 1.00 97.50 116 ASP A C 1
ATOM 894 O O . ASP A 1 116 ? -11.268 5.253 4.091 1.00 97.50 116 ASP A O 1
ATOM 898 N N . LEU A 1 117 ? -10.534 4.418 6.049 1.00 96.00 117 LEU A N 1
ATOM 899 C CA . LEU A 1 117 ? -9.421 5.350 6.263 1.00 96.00 117 LEU A CA 1
ATOM 900 C C . LEU A 1 117 ? -8.271 5.134 5.262 1.00 96.00 117 LEU A C 1
ATOM 902 O O . LEU A 1 117 ? -7.423 6.006 5.088 1.00 96.00 117 LEU A O 1
ATOM 906 N N . LEU A 1 118 ? -8.214 3.966 4.622 1.00 96.06 118 LEU A N 1
ATOM 907 C CA . LEU A 1 118 ? -7.236 3.600 3.607 1.00 96.06 118 LEU A CA 1
ATOM 908 C C . LEU A 1 118 ? -7.825 3.714 2.198 1.00 96.06 118 LEU A C 1
ATOM 910 O O . LEU A 1 118 ? -9.009 3.478 1.959 1.00 96.06 118 LEU A O 1
ATOM 914 N N . ARG A 1 119 ? -6.962 3.996 1.220 1.00 96.38 119 ARG A N 1
ATOM 915 C CA . ARG A 1 119 ? -7.355 4.037 -0.189 1.00 96.38 119 ARG A CA 1
ATOM 916 C C . ARG A 1 119 ? -7.750 2.660 -0.724 1.00 96.38 119 ARG A C 1
ATOM 918 O O . ARG A 1 119 ? -6.932 1.739 -0.778 1.00 96.38 119 ARG A O 1
ATOM 925 N N . ILE A 1 120 ? -8.983 2.548 -1.211 1.00 96.44 120 ILE A N 1
ATOM 926 C CA . ILE A 1 120 ? -9.535 1.332 -1.813 1.00 96.44 120 ILE A CA 1
ATOM 927 C C . ILE A 1 120 ? -9.339 1.390 -3.337 1.00 96.44 120 ILE A C 1
ATOM 929 O O . ILE A 1 120 ? -9.572 2.415 -3.976 1.00 96.44 120 ILE A O 1
ATOM 933 N N . SER A 1 121 ? -8.908 0.288 -3.960 1.00 94.81 121 SER A N 1
ATOM 934 C CA . SER A 1 121 ? -8.871 0.200 -5.429 1.00 94.81 121 SER A CA 1
ATOM 935 C C . SER A 1 121 ? -10.299 0.113 -5.998 1.00 94.81 121 SER A C 1
ATOM 937 O O . SER A 1 121 ? -11.086 -0.666 -5.452 1.00 94.81 121 SER A O 1
ATOM 939 N N . PRO A 1 122 ? -10.646 0.813 -7.098 1.00 96.56 122 PRO A N 1
ATOM 940 C CA . PRO A 1 122 ? -11.983 0.754 -7.698 1.00 96.56 122 PRO A CA 1
ATOM 941 C C . PRO A 1 122 ? -12.483 -0.678 -7.920 1.00 96.56 122 PRO A C 1
ATOM 943 O O . PRO A 1 122 ? -11.695 -1.571 -8.235 1.00 96.56 122 PRO A O 1
ATOM 946 N N . LEU A 1 123 ? -13.778 -0.910 -7.716 1.00 96.69 123 LEU A N 1
ATOM 947 C CA . LEU A 1 123 ? -14.447 -2.198 -7.894 1.00 96.69 123 LEU A CA 1
ATOM 948 C C . LEU A 1 123 ? -15.721 -1.958 -8.699 1.00 96.69 123 LEU A C 1
ATOM 950 O O . LEU A 1 123 ? -16.497 -1.068 -8.367 1.00 96.69 123 LEU A O 1
ATOM 954 N N . GLU A 1 124 ? -15.942 -2.745 -9.744 1.00 96.50 124 GLU A N 1
ATOM 955 C CA . GLU A 1 124 ? -17.164 -2.627 -10.533 1.00 96.50 124 GLU A CA 1
ATOM 956 C C . GLU A 1 124 ? -18.386 -3.015 -9.683 1.00 96.50 124 GLU A C 1
ATOM 958 O O . GLU A 1 124 ? -18.343 -3.988 -8.932 1.00 96.50 124 GLU A O 1
ATOM 963 N N . GLY A 1 125 ? -19.463 -2.228 -9.759 1.00 96.44 125 GLY A N 1
ATOM 964 C CA . GLY A 1 125 ? -20.669 -2.425 -8.946 1.00 96.44 125 GLY A CA 1
ATOM 965 C C . GLY A 1 125 ? -20.616 -1.858 -7.519 1.00 96.44 125 GLY A C 1
ATOM 966 O O . GLY A 1 125 ? -21.645 -1.887 -6.847 1.00 96.44 125 GLY A O 1
ATOM 967 N N . ALA A 1 126 ? -19.482 -1.308 -7.063 1.00 97.94 126 ALA A N 1
ATOM 968 C CA . ALA A 1 126 ? -19.362 -0.644 -5.761 1.00 97.94 126 ALA A CA 1
ATOM 969 C C . ALA A 1 126 ? -18.820 0.791 -5.875 1.00 97.94 126 ALA A C 1
ATOM 971 O O . ALA A 1 126 ? -17.944 1.087 -6.687 1.00 97.94 126 ALA A O 1
ATOM 972 N N . VAL A 1 127 ? -19.314 1.676 -5.011 1.00 98.06 127 VAL A N 1
ATOM 973 C CA . VAL A 1 127 ? -18.791 3.034 -4.802 1.00 98.06 127 VAL A CA 1
ATOM 974 C C . VAL A 1 127 ? -17.894 3.029 -3.560 1.00 98.06 127 VAL A C 1
ATOM 976 O O . VAL A 1 127 ? -18.151 2.276 -2.622 1.00 98.06 127 VAL A O 1
ATOM 979 N N . PHE A 1 128 ? -16.846 3.858 -3.524 1.00 98.25 128 PHE A N 1
ATOM 980 C CA . PHE A 1 128 ? -15.929 3.934 -2.381 1.00 98.25 128 PHE A CA 1
ATOM 981 C C . PHE A 1 128 ? -15.677 5.365 -1.905 1.00 98.25 128 PHE A C 1
ATOM 983 O O . PHE A 1 128 ? -15.190 6.196 -2.670 1.00 98.25 128 PHE A O 1
ATOM 990 N N . LEU A 1 129 ? -15.898 5.602 -0.611 1.00 97.38 129 LEU A N 1
ATOM 991 C CA . LEU A 1 129 ? -15.312 6.718 0.130 1.00 97.38 129 LEU A CA 1
ATOM 992 C C . LEU A 1 129 ? -13.979 6.236 0.717 1.00 97.38 129 LEU A C 1
ATOM 994 O O . LEU A 1 129 ? -13.927 5.606 1.771 1.00 97.38 129 LEU A O 1
ATOM 998 N N . SER A 1 130 ? -12.908 6.466 -0.040 1.00 95.94 130 SER A N 1
ATOM 999 C CA . SER A 1 130 ? -11.530 6.216 0.396 1.00 95.94 130 SER A CA 1
ATOM 1000 C C . SER A 1 130 ? -11.006 7.368 1.245 1.00 95.94 130 SER A C 1
ATOM 1002 O O . SER A 1 130 ? -11.349 8.516 0.978 1.00 95.94 130 SER A O 1
ATOM 1004 N N . GLU A 1 131 ? -10.108 7.056 2.180 1.00 95.94 131 GLU A N 1
ATOM 1005 C CA . GLU A 1 131 ? -9.404 8.041 3.018 1.00 95.94 131 GLU A CA 1
ATOM 1006 C C . GLU A 1 131 ? -10.378 8.873 3.886 1.00 95.94 131 GLU A C 1
ATOM 1008 O O . GLU A 1 131 ? -10.143 10.046 4.169 1.00 95.94 131 GLU A O 1
ATOM 1013 N N . ALA A 1 132 ? -11.476 8.238 4.325 1.00 95.31 132 ALA A N 1
ATOM 1014 C CA . ALA A 1 132 ? -12.593 8.853 5.041 1.00 95.31 132 ALA A CA 1
ATOM 1015 C C . ALA A 1 132 ? -12.901 8.131 6.368 1.00 95.31 132 ALA A C 1
ATOM 1017 O O . ALA A 1 132 ? -13.013 6.904 6.410 1.00 95.31 132 ALA A O 1
ATOM 1018 N N . ASP A 1 133 ? -13.069 8.889 7.457 1.00 93.62 133 ASP A N 1
ATOM 1019 C CA . ASP A 1 133 ? -13.443 8.345 8.769 1.00 93.62 133 ASP A CA 1
ATOM 1020 C C . ASP A 1 133 ? -14.968 8.242 8.898 1.00 93.62 133 ASP A C 1
ATOM 1022 O O . ASP A 1 133 ? -15.676 9.232 8.722 1.00 93.62 133 ASP A O 1
ATOM 1026 N N . ILE A 1 134 ? -15.482 7.060 9.245 1.00 91.38 134 ILE A N 1
ATOM 1027 C CA . ILE A 1 134 ? -16.911 6.814 9.493 1.00 91.38 134 ILE A CA 1
ATOM 1028 C C . ILE A 1 134 ? -17.464 7.626 10.680 1.00 91.38 134 ILE A C 1
ATOM 1030 O O . ILE A 1 134 ? -18.670 7.857 10.748 1.00 91.38 134 ILE A O 1
ATOM 1034 N N . ALA A 1 135 ? -16.599 8.079 11.594 1.00 88.00 135 ALA A N 1
ATOM 1035 C CA . ALA A 1 135 ? -16.965 8.928 12.725 1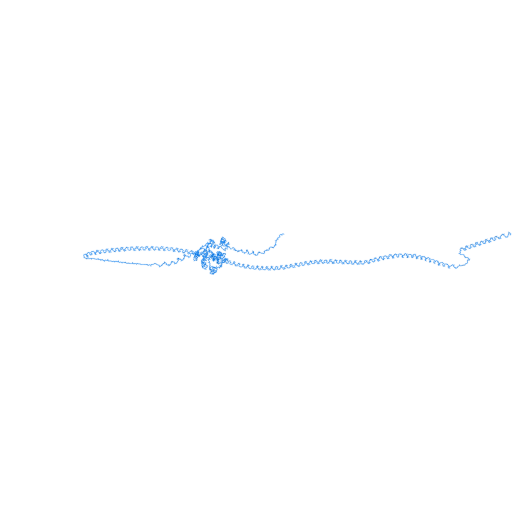.00 88.00 135 ALA A CA 1
ATOM 1036 C C . ALA A 1 135 ? -17.052 10.431 12.380 1.00 88.00 135 ALA A C 1
ATOM 1038 O O . ALA A 1 135 ? -17.565 11.203 13.190 1.00 88.00 135 ALA A O 1
ATOM 1039 N N . ASP A 1 136 ? -16.575 10.870 11.207 1.00 92.88 136 ASP A N 1
ATOM 1040 C CA . ASP A 1 136 ? -16.675 12.273 10.785 1.00 92.88 136 ASP A CA 1
ATOM 1041 C C . ASP A 1 136 ? -18.088 12.591 10.243 1.00 92.88 136 ASP A C 1
ATOM 1043 O O . ASP A 1 136 ? -18.537 11.974 9.267 1.00 92.88 136 ASP A O 1
ATOM 1047 N N . PRO A 1 137 ? -18.791 13.607 10.788 1.00 92.81 137 PRO A N 1
ATOM 1048 C CA . PRO A 1 137 ? -20.031 14.121 10.212 1.00 92.81 137 PRO A CA 1
ATOM 1049 C C . PRO A 1 137 ? -19.943 14.514 8.725 1.00 92.81 137 PRO A C 1
ATOM 1051 O O . PRO A 1 137 ? -20.981 14.581 8.065 1.00 92.81 137 PRO A O 1
ATOM 1054 N N . SER A 1 138 ? -18.757 14.810 8.178 1.00 95.56 138 SER A N 1
ATOM 1055 C CA . SER A 1 138 ? -18.569 15.052 6.740 1.00 95.56 138 SER A CA 1
ATOM 1056 C C . SER A 1 138 ? -18.736 13.770 5.914 1.00 95.56 138 SER A C 1
ATOM 1058 O O . SER A 1 138 ? -19.561 13.751 4.994 1.00 95.56 138 SER A O 1
ATOM 1060 N N . THR A 1 139 ? -18.083 12.675 6.317 1.00 95.81 139 THR A N 1
ATOM 1061 C CA . THR A 1 139 ? -18.271 11.333 5.750 1.00 95.81 139 THR A CA 1
ATOM 1062 C C . THR A 1 139 ? -19.720 10.884 5.876 1.00 95.81 139 THR A C 1
ATOM 1064 O O . THR A 1 139 ? -20.282 10.367 4.916 1.00 95.81 139 THR A O 1
ATOM 1067 N N . LEU A 1 140 ? -20.366 11.139 7.019 1.00 94.25 140 LEU A N 1
ATOM 1068 C CA . LEU A 1 140 ? -21.766 10.771 7.237 1.00 94.25 140 LEU A CA 1
ATOM 1069 C C . LEU A 1 140 ? -22.711 11.409 6.203 1.00 94.25 140 LEU A C 1
ATOM 1071 O O . LEU A 1 140 ? -23.564 10.726 5.637 1.00 94.25 140 LEU A O 1
ATOM 1075 N N . ARG A 1 141 ? -22.511 12.696 5.884 1.00 95.38 141 ARG A N 1
ATOM 1076 C CA . ARG A 1 141 ? -23.271 13.385 4.824 1.00 95.38 141 ARG A CA 1
ATOM 1077 C C . ARG A 1 141 ? -22.969 12.830 3.430 1.00 95.38 141 ARG A C 1
ATOM 1079 O O . ARG A 1 141 ? -23.877 12.758 2.608 1.00 95.38 141 ARG A O 1
ATOM 1086 N N . ALA A 1 142 ? -21.727 12.418 3.162 1.00 96.94 142 ALA A N 1
ATOM 1087 C CA . ALA A 1 142 ? -21.351 11.772 1.902 1.00 96.94 142 ALA A CA 1
ATOM 1088 C C . ALA A 1 142 ? -21.944 10.354 1.762 1.00 96.94 142 ALA A C 1
ATOM 1090 O O . ALA A 1 142 ? -22.327 9.946 0.669 1.00 96.94 142 ALA A O 1
ATOM 1091 N N . ILE A 1 143 ? -22.088 9.615 2.865 1.00 96.88 143 ILE A N 1
ATOM 1092 C CA . ILE A 1 143 ? -22.802 8.331 2.901 1.00 96.88 143 ILE A CA 1
ATOM 1093 C C . ILE A 1 143 ? -24.289 8.550 2.591 1.00 96.88 143 ILE A C 1
ATOM 1095 O O . ILE A 1 143 ? -24.839 7.886 1.714 1.00 96.88 143 ILE A O 1
ATOM 1099 N N . GLN A 1 144 ? -24.927 9.522 3.249 1.00 96.00 144 GLN A N 1
ATOM 1100 C CA . GLN A 1 144 ? -26.343 9.847 3.042 1.00 96.00 144 GLN A CA 1
ATOM 1101 C C . GLN A 1 144 ? -26.655 10.414 1.644 1.00 96.00 144 GLN A C 1
ATOM 1103 O O . GLN A 1 144 ? -27.787 10.279 1.189 1.00 96.00 144 GLN A O 1
ATOM 1108 N N . SER A 1 145 ? -25.692 11.020 0.939 1.00 96.81 145 SER A N 1
ATOM 1109 C CA . SER A 1 145 ? -25.895 11.483 -0.445 1.00 96.81 145 SER A CA 1
ATOM 1110 C C . SER A 1 145 ? -25.618 10.415 -1.511 1.00 96.81 145 SER A C 1
ATOM 1112 O O . SER A 1 145 ? -26.134 10.531 -2.622 1.00 96.81 145 SER A O 1
ATOM 1114 N N . LEU A 1 146 ? -24.833 9.378 -1.191 1.00 97.12 146 LEU A N 1
ATOM 1115 C CA . LEU A 1 146 ? -24.504 8.277 -2.106 1.00 97.12 146 LEU A CA 1
ATOM 1116 C C . LEU A 1 146 ? -25.419 7.052 -1.957 1.00 97.12 146 LEU A C 1
ATOM 1118 O O . LEU A 1 146 ? -25.595 6.315 -2.925 1.00 97.12 146 LEU A O 1
ATOM 1122 N N . LEU A 1 147 ? -25.988 6.803 -0.773 1.00 96.19 147 LEU A N 1
ATOM 1123 C CA . LEU A 1 147 ? -26.905 5.679 -0.555 1.00 96.19 147 LEU A CA 1
ATOM 1124 C C . LEU A 1 147 ? -28.284 5.928 -1.200 1.00 96.19 147 LEU A C 1
ATOM 1126 O O . LEU A 1 147 ? -28.849 7.013 -1.038 1.00 96.19 147 LEU A O 1
ATOM 1130 N N . PRO A 1 148 ? -28.902 4.918 -1.844 1.00 92.31 148 PRO A N 1
ATOM 1131 C CA . PRO A 1 148 ? -30.301 4.981 -2.259 1.00 92.31 148 PRO A CA 1
ATOM 1132 C C . PRO A 1 148 ? -31.218 5.333 -1.081 1.00 92.31 148 PRO A C 1
ATOM 1134 O O . PRO A 1 148 ? -31.188 4.683 -0.038 1.00 92.31 148 PRO A O 1
ATOM 1137 N N . PHE A 1 149 ? -32.040 6.374 -1.245 1.00 90.12 149 PHE A N 1
ATOM 1138 C CA . PHE A 1 149 ? -32.902 6.931 -0.187 1.00 90.12 149 PHE A CA 1
ATOM 1139 C C . PHE A 1 149 ? -32.144 7.403 1.077 1.00 90.12 149 PHE A C 1
ATOM 1141 O O . PHE A 1 149 ? -32.751 7.567 2.132 1.00 90.12 149 PHE A O 1
ATOM 1148 N N . GLY A 1 150 ? -30.826 7.611 0.986 1.00 92.12 150 GLY A N 1
ATOM 1149 C CA . GLY A 1 150 ? -29.958 8.033 2.088 1.00 92.12 150 GLY A CA 1
ATOM 1150 C C . GLY A 1 150 ? -29.729 6.993 3.188 1.00 92.12 150 GLY A C 1
ATOM 1151 O O . GLY A 1 150 ? -29.128 7.327 4.208 1.00 92.12 150 GLY A O 1
ATOM 1152 N N . GLN A 1 151 ? -30.187 5.747 3.007 1.00 95.75 151 GLN A N 1
ATOM 1153 C CA . GLN A 1 151 ? -30.114 4.703 4.032 1.00 95.75 151 GLN A CA 1
ATOM 1154 C C . GLN A 1 151 ? -29.755 3.323 3.461 1.00 95.75 151 GLN A C 1
ATOM 1156 O O . GLN A 1 151 ? -30.231 2.916 2.402 1.00 95.75 151 GLN A O 1
ATOM 1161 N N . ALA A 1 152 ? -28.955 2.564 4.205 1.00 97.12 152 ALA A N 1
ATOM 1162 C CA . ALA A 1 152 ? -28.571 1.192 3.902 1.00 97.12 152 ALA A CA 1
ATOM 1163 C C . ALA A 1 152 ? -29.553 0.190 4.528 1.00 97.12 152 ALA A C 1
ATOM 1165 O O . ALA A 1 152 ? -30.050 0.384 5.637 1.00 97.12 152 ALA A O 1
ATOM 1166 N N . ASP A 1 153 ? -29.801 -0.920 3.836 1.00 97.00 153 ASP A N 1
ATOM 1167 C CA . ASP A 1 153 ? -30.506 -2.082 4.387 1.00 97.00 153 ASP A CA 1
ATOM 1168 C C . ASP A 1 153 ? -29.579 -2.908 5.297 1.00 97.00 153 ASP A C 1
ATOM 1170 O O . ASP A 1 153 ? -30.034 -3.570 6.233 1.00 97.00 153 ASP A O 1
ATOM 1174 N N . ILE A 1 154 ? -28.271 -2.887 5.009 1.00 97.50 154 ILE A N 1
ATOM 1175 C CA . ILE A 1 154 ? -27.249 -3.668 5.710 1.00 97.50 154 ILE A CA 1
ATOM 1176 C C . ILE A 1 154 ? -26.016 -2.801 5.980 1.00 97.50 154 ILE A C 1
ATOM 1178 O O . ILE A 1 154 ? -25.468 -2.203 5.055 1.00 97.50 154 ILE A O 1
ATOM 1182 N N . ILE A 1 155 ? -25.530 -2.809 7.222 1.00 97.81 155 ILE A N 1
ATOM 1183 C CA . ILE A 1 155 ? -24.195 -2.316 7.587 1.00 97.81 155 ILE A CA 1
ATOM 1184 C C . ILE A 1 155 ? -23.302 -3.517 7.909 1.00 97.81 155 ILE A C 1
ATOM 1186 O O . ILE A 1 155 ? -23.587 -4.301 8.816 1.00 97.81 155 ILE A O 1
ATOM 1190 N N . LEU A 1 156 ? -22.208 -3.648 7.168 1.00 98.12 156 LEU A N 1
ATOM 1191 C CA . LEU A 1 156 ? -21.134 -4.603 7.399 1.00 98.12 156 LEU A CA 1
ATOM 1192 C C . LEU A 1 156 ? -19.938 -3.881 8.031 1.00 98.12 156 LEU A C 1
ATOM 1194 O O . LEU A 1 156 ? -19.658 -2.731 7.705 1.00 98.12 156 LEU A O 1
ATOM 1198 N N . SER A 1 157 ? -19.210 -4.555 8.920 1.00 96.50 157 SER A N 1
ATOM 1199 C CA . SER A 1 157 ? -17.961 -4.042 9.482 1.00 96.50 157 SER A CA 1
ATOM 1200 C C . SER A 1 157 ? -16.949 -5.160 9.743 1.00 96.50 157 SER A C 1
ATOM 1202 O O . SER A 1 157 ? -17.084 -5.926 10.704 1.00 96.50 157 SER A O 1
ATOM 1204 N N . ASP A 1 158 ? -15.899 -5.218 8.912 1.00 94.25 158 ASP A N 1
ATOM 1205 C CA . ASP A 1 158 ? -14.643 -5.932 9.207 1.00 94.25 158 ASP A CA 1
ATOM 1206 C C . ASP A 1 158 ? -13.549 -4.946 9.684 1.00 94.25 158 ASP A C 1
ATOM 1208 O O . ASP A 1 158 ? -12.357 -5.257 9.609 1.00 94.25 158 ASP A O 1
ATOM 1212 N N . MET A 1 159 ? -13.931 -3.780 10.232 1.00 93.06 159 MET A N 1
ATOM 1213 C CA . MET A 1 159 ? -13.002 -2.824 10.857 1.00 93.06 159 MET A CA 1
ATOM 1214 C C . MET A 1 159 ? -12.165 -3.468 11.970 1.00 93.06 159 MET A C 1
ATOM 1216 O O . MET A 1 159 ? -12.652 -4.286 12.750 1.00 93.06 159 MET A O 1
ATOM 1220 N N . ALA A 1 160 ? -10.898 -3.072 12.079 1.00 91.25 160 ALA A N 1
ATOM 1221 C CA . ALA A 1 160 ? -10.043 -3.378 13.223 1.00 91.25 160 ALA A CA 1
ATOM 1222 C C . ALA A 1 160 ? -9.068 -2.217 13.477 1.00 91.25 160 ALA A C 1
ATOM 1224 O O . ALA A 1 160 ? -8.515 -1.685 12.513 1.00 91.25 160 ALA A O 1
ATOM 1225 N N . PRO A 1 161 ? -8.807 -1.836 14.740 1.00 90.25 161 PRO A N 1
ATOM 1226 C CA . PRO A 1 161 ? -7.763 -0.868 15.052 1.00 90.25 161 PRO A CA 1
ATOM 1227 C C . PRO A 1 161 ? -6.373 -1.451 14.756 1.00 90.25 161 PRO A C 1
ATOM 1229 O O . PRO A 1 161 ? -6.166 -2.667 14.794 1.00 90.25 161 PRO A O 1
ATOM 1232 N N . ASN A 1 162 ? -5.391 -0.572 14.536 1.00 88.81 162 ASN A N 1
ATOM 1233 C CA . ASN A 1 162 ? -3.983 -0.966 14.482 1.00 88.81 162 ASN A CA 1
ATOM 1234 C C . ASN A 1 162 ? -3.578 -1.629 15.809 1.00 88.81 162 ASN A C 1
ATOM 1236 O O . ASN A 1 162 ? -3.568 -0.975 16.855 1.00 88.81 162 ASN A O 1
ATOM 1240 N N . ALA A 1 163 ? -3.256 -2.923 15.750 1.00 84.88 163 ALA A N 1
ATOM 1241 C CA . ALA A 1 163 ? -2.953 -3.732 16.923 1.00 84.88 163 ALA A CA 1
ATOM 1242 C C . ALA A 1 163 ? -1.672 -3.251 17.622 1.00 84.88 163 ALA A C 1
ATOM 1244 O O . ALA A 1 163 ? -0.590 -3.237 17.032 1.00 84.88 163 ALA A O 1
ATOM 1245 N N . THR A 1 164 ? -1.795 -2.895 18.898 1.00 87.62 164 THR A N 1
ATOM 1246 C CA . THR A 1 164 ? -0.676 -2.554 19.787 1.00 87.62 164 THR A CA 1
ATOM 1247 C C . THR A 1 164 ? 0.053 -3.791 20.303 1.00 87.62 164 THR A C 1
ATOM 1249 O O . THR A 1 164 ? 1.199 -3.693 20.737 1.00 87.62 164 THR A O 1
ATOM 1252 N N . GLY A 1 165 ? -0.600 -4.957 20.263 1.00 84.50 165 GLY A N 1
ATOM 1253 C CA . GLY A 1 165 ? -0.102 -6.206 20.836 1.00 84.50 165 GLY A CA 1
ATOM 1254 C C . GLY A 1 165 ? -0.506 -6.415 22.299 1.00 84.50 165 GLY A C 1
ATOM 1255 O O . GLY A 1 165 ? -0.304 -7.512 22.821 1.00 84.50 165 GLY A O 1
ATOM 1256 N N . ILE A 1 166 ? -1.113 -5.410 22.940 1.00 87.81 166 ILE A N 1
ATOM 1257 C CA . ILE A 1 166 ? -1.769 -5.529 24.246 1.00 87.81 166 ILE A CA 1
ATOM 1258 C C . ILE A 1 166 ? -3.229 -5.893 23.970 1.00 87.81 166 ILE A C 1
ATOM 1260 O O . ILE A 1 166 ? -4.002 -5.053 23.508 1.00 87.81 166 ILE A O 1
ATOM 1264 N N . LYS A 1 167 ? -3.605 -7.154 24.213 1.00 88.62 167 LYS A N 1
ATOM 1265 C CA . LYS A 1 167 ? -4.904 -7.710 23.791 1.00 88.62 167 LYS A CA 1
ATOM 1266 C C . LYS A 1 167 ? -6.086 -6.941 24.368 1.00 88.62 167 LYS A C 1
ATOM 1268 O O . LYS A 1 167 ? -7.083 -6.756 23.685 1.00 88.62 167 LYS A O 1
ATOM 1273 N N . GLU A 1 168 ? -5.957 -6.511 25.613 1.00 89.38 168 GLU A N 1
ATOM 1274 C CA . GLU A 1 168 ? -6.987 -5.851 26.405 1.00 89.38 168 GLU A CA 1
ATOM 1275 C C . GLU A 1 168 ? -7.268 -4.448 25.843 1.00 89.38 168 GLU A C 1
ATOM 1277 O O . GLU A 1 168 ? -8.416 -4.097 25.586 1.00 89.38 168 GLU A O 1
ATOM 1282 N N . LEU A 1 169 ? -6.209 -3.691 25.531 1.00 90.69 169 LEU A N 1
ATOM 1283 C CA . LEU A 1 169 ? -6.299 -2.376 24.890 1.00 90.69 169 LEU A CA 1
ATOM 1284 C C . LEU A 1 169 ? -6.787 -2.473 23.435 1.00 90.69 169 LEU A C 1
ATOM 1286 O O . LEU A 1 169 ? -7.569 -1.639 22.979 1.00 90.69 169 LEU A O 1
ATOM 1290 N N . ASP A 1 170 ? -6.329 -3.486 22.699 1.00 91.81 170 ASP A N 1
ATOM 1291 C CA . ASP A 1 170 ? -6.754 -3.739 21.321 1.00 91.81 170 ASP A CA 1
ATOM 1292 C C . ASP A 1 170 ? -8.245 -4.141 21.269 1.00 91.81 170 ASP A C 1
ATOM 1294 O O . ASP A 1 170 ? -8.986 -3.649 20.416 1.00 91.81 170 ASP A O 1
ATOM 1298 N N . HIS A 1 171 ? -8.711 -4.945 22.233 1.00 92.44 171 HIS A N 1
ATOM 1299 C CA . HIS A 1 171 ? -10.123 -5.264 22.464 1.00 92.44 171 HIS A CA 1
ATOM 1300 C C . HIS A 1 171 ? -10.951 -4.005 22.756 1.00 92.44 171 HIS A C 1
ATOM 1302 O O . HIS A 1 171 ? -11.893 -3.730 22.014 1.00 92.44 171 HIS A O 1
ATOM 1308 N N . GLN A 1 172 ? -10.571 -3.200 23.757 1.00 93.94 172 GLN A N 1
ATOM 1309 C CA . GLN A 1 172 ? -11.276 -1.961 24.119 1.00 93.94 172 GLN A CA 1
ATOM 1310 C C . GLN A 1 172 ? -11.416 -0.995 22.934 1.00 93.94 172 GLN A C 1
ATOM 1312 O O . GLN A 1 172 ? -12.494 -0.458 22.681 1.00 93.94 172 GLN A O 1
ATOM 1317 N N . LYS A 1 173 ? -10.349 -0.813 22.145 1.00 94.56 173 LYS A N 1
ATOM 1318 C CA . LYS A 1 173 ? -10.385 0.017 20.929 1.00 94.56 173 LYS A CA 1
ATOM 1319 C C . LYS A 1 173 ? -11.396 -0.487 19.899 1.00 94.56 173 LYS A C 1
ATOM 1321 O O . LYS A 1 173 ? -12.093 0.327 19.300 1.00 94.56 173 LYS A O 1
ATOM 1326 N N . LEU A 1 174 ? -11.486 -1.801 19.688 1.00 94.69 174 LEU A N 1
ATOM 1327 C CA . LEU A 1 174 ? -12.444 -2.381 18.744 1.00 94.69 174 LEU A CA 1
ATOM 1328 C C . LEU A 1 174 ? -13.887 -2.316 19.273 1.00 94.69 174 LEU A C 1
ATOM 1330 O O . LEU A 1 174 ? -14.794 -2.019 18.502 1.00 94.69 174 LEU A O 1
ATOM 1334 N N . ILE A 1 175 ? -14.106 -2.515 20.576 1.00 95.38 175 ILE A N 1
ATOM 1335 C CA . ILE A 1 175 ? -15.425 -2.325 21.200 1.00 95.38 175 ILE A CA 1
ATOM 1336 C C . ILE A 1 175 ? -15.895 -0.873 21.036 1.00 95.38 175 ILE A C 1
ATOM 1338 O O . ILE A 1 175 ? -16.995 -0.654 20.532 1.00 95.38 175 ILE A O 1
ATOM 1342 N N . ASN A 1 176 ? -15.048 0.111 21.348 1.00 94.94 176 ASN A N 1
ATOM 1343 C CA . ASN A 1 176 ? -15.374 1.531 21.186 1.00 94.94 176 ASN A CA 1
ATOM 1344 C C . ASN A 1 176 ? -15.646 1.918 19.721 1.00 94.94 176 ASN A C 1
ATOM 1346 O O . ASN A 1 176 ? -16.576 2.675 19.454 1.00 94.94 176 ASN A O 1
ATOM 1350 N N . LEU A 1 177 ? -14.900 1.357 18.763 1.00 94.62 177 LEU A N 1
ATOM 1351 C CA . LEU A 1 177 ? -15.142 1.567 17.331 1.00 94.62 177 LEU A CA 1
ATOM 1352 C C . LEU A 1 177 ? -16.495 0.986 16.874 1.00 94.62 177 LEU A C 1
ATOM 1354 O O . LEU A 1 177 ? -17.201 1.602 16.077 1.00 94.62 177 LEU A O 1
ATOM 1358 N N . CYS A 1 178 ? -16.891 -0.170 17.411 1.00 95.50 178 CYS A N 1
ATOM 1359 C CA . CYS A 1 178 ? -18.201 -0.767 17.144 1.00 95.50 178 CYS A CA 1
ATOM 1360 C C . CYS A 1 178 ? -19.356 -0.017 17.824 1.00 95.50 178 CYS A C 1
ATOM 1362 O O . CYS A 1 178 ? -20.441 0.042 17.250 1.00 95.50 178 CYS A O 1
ATOM 1364 N N . LEU A 1 179 ? -19.131 0.579 19.000 1.00 95.31 179 LEU A N 1
ATOM 1365 C CA . LEU A 1 179 ? -20.098 1.459 19.664 1.00 95.31 179 LEU A CA 1
ATOM 1366 C C . LEU A 1 179 ? -20.297 2.765 18.880 1.00 95.31 179 LEU A C 1
ATOM 1368 O O . LEU A 1 179 ? -21.435 3.121 18.595 1.00 95.31 179 LEU A O 1
ATOM 1372 N N . GLY A 1 180 ? -19.217 3.412 18.430 1.00 94.44 180 GLY A N 1
ATOM 1373 C CA . GLY A 1 180 ? -19.308 4.599 17.572 1.00 94.44 180 GLY A CA 1
ATOM 1374 C C . GLY A 1 180 ? -20.041 4.323 16.253 1.00 94.44 180 GLY A C 1
ATOM 1375 O O . GLY A 1 180 ? -20.916 5.091 15.863 1.00 94.44 180 GLY A O 1
ATOM 1376 N N . LEU A 1 181 ? -19.763 3.184 15.602 1.00 95.19 181 LEU A N 1
ATOM 1377 C CA . LEU A 1 181 ? -20.514 2.758 14.415 1.00 95.19 181 LEU A CA 1
ATOM 1378 C C . LEU A 1 181 ? -22.000 2.509 14.724 1.00 95.19 181 LEU A C 1
ATOM 1380 O O . LEU A 1 181 ? -22.850 2.848 13.906 1.00 95.19 181 LEU A O 1
ATOM 1384 N N . LEU A 1 182 ? -22.319 1.914 15.877 1.00 94.69 182 LEU A N 1
ATOM 1385 C CA . LEU A 1 182 ? -23.697 1.666 16.303 1.00 94.69 182 LEU A CA 1
ATOM 1386 C C . LEU A 1 182 ? -24.460 2.978 16.534 1.00 94.69 182 LEU A C 1
ATOM 1388 O O . LEU A 1 182 ? -25.579 3.118 16.045 1.00 94.69 182 LEU A O 1
ATOM 1392 N N . ASP A 1 183 ? -23.851 3.954 17.203 1.00 92.94 183 ASP A N 1
ATOM 1393 C CA . ASP A 1 183 ? -24.471 5.261 17.440 1.00 92.94 183 ASP A CA 1
ATOM 1394 C C . ASP A 1 183 ? -24.676 6.029 16.115 1.00 92.94 183 ASP A C 1
ATOM 1396 O O . ASP A 1 183 ? -25.749 6.587 15.884 1.00 92.94 183 ASP A O 1
ATOM 1400 N N . VAL A 1 184 ? -23.714 5.965 15.181 1.00 91.81 184 VAL A N 1
ATOM 1401 C CA . VAL A 1 184 ? -23.880 6.491 13.809 1.00 91.81 184 VAL A CA 1
ATOM 1402 C C . VAL A 1 184 ? -24.986 5.748 13.046 1.00 91.81 184 VAL A C 1
ATOM 1404 O O . VAL A 1 184 ? -25.758 6.381 12.318 1.00 91.81 184 VAL A O 1
ATOM 1407 N N . SER A 1 185 ? -25.108 4.424 13.221 1.00 92.44 185 SER A N 1
ATOM 1408 C CA . SER A 1 185 ? -26.021 3.573 12.440 1.00 92.44 185 SER A CA 1
ATOM 1409 C C . SER A 1 185 ? -27.486 4.005 12.522 1.00 92.44 185 SER A C 1
ATOM 1411 O O . SER A 1 185 ? -28.202 3.882 11.530 1.00 92.44 185 SER A O 1
ATOM 1413 N N . GLN A 1 186 ? -27.910 4.616 13.633 1.00 88.44 186 GLN A N 1
ATOM 1414 C CA . GLN A 1 186 ? -29.266 5.148 13.827 1.00 88.44 186 GLN A CA 1
ATOM 1415 C C . GLN A 1 186 ? -29.684 6.178 12.760 1.00 88.44 186 GLN A C 1
ATOM 1417 O O . GLN A 1 186 ? -30.873 6.371 12.516 1.00 88.44 186 GLN A O 1
ATOM 1422 N N . SER A 1 187 ? -28.715 6.837 12.115 1.00 90.50 187 SER A N 1
ATOM 1423 C CA . SER A 1 187 ? -28.938 7.878 11.101 1.00 90.50 187 SER A CA 1
ATOM 1424 C C . SER A 1 187 ? -28.848 7.394 9.644 1.00 90.50 187 SER A C 1
ATOM 1426 O O . SER A 1 187 ? -29.181 8.151 8.729 1.00 90.50 187 SER A O 1
ATOM 1428 N N . ILE A 1 188 ? -28.395 6.155 9.415 1.00 94.19 188 ILE A N 1
ATOM 1429 C CA . ILE A 1 188 ? -28.076 5.610 8.078 1.00 94.19 188 ILE A CA 1
ATOM 1430 C C . ILE A 1 188 ? -28.565 4.179 7.841 1.00 94.19 188 ILE A C 1
ATOM 1432 O O . ILE A 1 188 ? -28.588 3.743 6.694 1.00 94.19 188 ILE A O 1
ATOM 1436 N N . LEU A 1 189 ? -28.962 3.432 8.869 1.00 95.06 189 LEU A N 1
ATOM 1437 C CA . LEU A 1 189 ? -29.595 2.126 8.718 1.00 95.06 189 LEU A CA 1
ATOM 1438 C C . LEU A 1 189 ? -31.110 2.317 8.577 1.00 95.06 189 LEU A C 1
ATOM 1440 O O . LEU A 1 189 ? -31.726 3.045 9.357 1.00 95.06 189 LEU A O 1
ATOM 1444 N N . LYS A 1 190 ? -31.730 1.655 7.597 1.00 93.62 190 LYS A N 1
ATOM 1445 C CA . LYS A 1 190 ? -33.193 1.668 7.452 1.00 93.62 190 LYS A CA 1
ATOM 1446 C C . LYS A 1 190 ? -33.874 1.028 8.669 1.00 93.62 190 LYS A C 1
ATOM 1448 O O . LYS A 1 190 ? -33.315 0.103 9.270 1.00 93.62 190 LYS A O 1
ATOM 1453 N N . PRO A 1 191 ? -35.126 1.405 8.986 1.00 87.44 191 PRO A N 1
ATOM 1454 C CA . PRO A 1 191 ? -35.972 0.612 9.871 1.00 87.44 191 PRO A CA 1
ATOM 1455 C C . PRO A 1 191 ? -36.009 -0.851 9.405 1.00 87.44 191 PRO A C 1
ATOM 1457 O O . PRO A 1 191 ? -36.270 -1.129 8.237 1.00 87.44 191 PRO A O 1
ATOM 1460 N N . LYS A 1 192 ? -35.757 -1.783 10.331 1.00 85.56 192 LYS A N 1
ATOM 1461 C CA . LYS A 1 192 ? -35.582 -3.230 10.081 1.00 85.56 192 LYS A CA 1
ATOM 1462 C C . LYS A 1 192 ? -34.301 -3.653 9.337 1.00 85.56 192 LYS A C 1
ATOM 1464 O O . LYS A 1 192 ? -34.183 -4.813 8.945 1.00 85.56 192 LYS A O 1
ATOM 1469 N N . GLY A 1 193 ? -33.325 -2.758 9.184 1.00 92.44 193 GLY A N 1
ATOM 1470 C CA . GLY A 1 193 ? -32.010 -3.096 8.643 1.00 92.44 193 GLY A CA 1
ATOM 1471 C C . GLY A 1 193 ? -31.209 -4.070 9.522 1.00 92.44 193 GLY A C 1
ATOM 1472 O O . GLY A 1 193 ? -31.553 -4.348 10.673 1.00 92.44 193 GLY A O 1
ATOM 1473 N N . THR A 1 194 ? -30.128 -4.611 8.960 1.00 95.75 194 THR A N 1
ATOM 1474 C CA . THR A 1 194 ? -29.233 -5.581 9.619 1.00 95.75 194 THR A CA 1
ATOM 1475 C C . THR A 1 194 ? -27.840 -4.993 9.838 1.00 95.75 194 THR A C 1
ATOM 1477 O O . THR A 1 194 ? -27.281 -4.376 8.936 1.00 95.75 194 THR A O 1
ATOM 1480 N N . MET A 1 195 ? -27.233 -5.254 10.996 1.00 96.44 195 MET A N 1
ATOM 1481 C CA . MET A 1 195 ? -25.840 -4.900 11.283 1.00 96.44 195 MET A CA 1
ATOM 1482 C C . MET A 1 195 ? -25.002 -6.165 11.515 1.00 96.44 195 MET A C 1
ATOM 1484 O O . MET A 1 195 ? -25.393 -7.036 12.290 1.00 96.44 195 MET A O 1
ATOM 1488 N N . LEU A 1 196 ? -23.844 -6.273 10.859 1.00 97.50 196 LEU A N 1
ATOM 1489 C CA . LEU A 1 196 ? -22.858 -7.338 11.070 1.00 97.50 196 LEU A CA 1
ATOM 1490 C C . LEU A 1 196 ? -21.498 -6.714 11.397 1.00 97.50 196 LEU A C 1
ATOM 1492 O O . LEU A 1 196 ? -20.817 -6.230 10.496 1.00 97.50 196 LEU A O 1
ATOM 1496 N N . CYS A 1 197 ? -21.078 -6.746 12.662 1.00 96.00 197 CYS A N 1
ATOM 1497 C CA . CYS A 1 197 ? -19.822 -6.133 13.105 1.00 96.00 197 CYS A CA 1
ATOM 1498 C C . CYS A 1 197 ? -18.846 -7.140 13.726 1.00 96.00 197 CYS A C 1
ATOM 1500 O O . CYS A 1 197 ? -19.224 -8.003 14.523 1.00 96.00 197 CYS A O 1
ATOM 1502 N N . LYS A 1 198 ? -17.564 -7.024 13.364 1.00 95.62 198 LYS A N 1
ATOM 1503 C CA . LYS A 1 198 ? -16.466 -7.743 14.017 1.00 95.62 198 LYS A CA 1
ATOM 1504 C C . LYS A 1 198 ? -16.242 -7.221 15.433 1.00 95.62 198 LYS A C 1
ATOM 1506 O O . LYS A 1 198 ? -16.206 -6.018 15.663 1.00 95.62 198 LYS A O 1
ATOM 1511 N N . PHE A 1 199 ? -15.951 -8.126 16.356 1.00 95.19 199 PHE A N 1
ATOM 1512 C CA . PHE A 1 199 ? -15.331 -7.809 17.636 1.00 95.19 199 PHE A CA 1
ATOM 1513 C C . PHE A 1 199 ? -14.210 -8.810 17.952 1.00 95.19 199 PHE A C 1
ATOM 1515 O O . PHE A 1 199 ? -14.093 -9.872 17.333 1.00 95.19 199 PHE A O 1
ATOM 1522 N N . TRP A 1 200 ? -13.368 -8.473 18.924 1.00 93.25 200 TRP A N 1
ATOM 1523 C CA . TRP A 1 200 ? -12.481 -9.435 19.574 1.00 93.25 200 TRP A CA 1
ATOM 1524 C C . TRP A 1 200 ? -13.100 -9.809 20.913 1.00 93.25 200 TRP A C 1
ATOM 1526 O O . TRP A 1 200 ? -13.515 -8.921 21.652 1.00 93.25 200 TRP A O 1
ATOM 1536 N N . ASP A 1 201 ? -13.192 -11.101 21.204 1.00 87.88 201 ASP A N 1
ATOM 1537 C CA . ASP A 1 201 ? -13.747 -11.595 22.464 1.00 87.88 201 ASP A CA 1
ATOM 1538 C C . ASP A 1 201 ? -12.907 -11.136 23.674 1.00 87.88 201 ASP A C 1
ATOM 1540 O O . ASP A 1 201 ? -11.680 -11.037 23.584 1.00 87.88 201 ASP A O 1
ATOM 1544 N N . GLY A 1 202 ? -13.571 -10.808 24.783 1.00 88.94 202 GLY A N 1
ATOM 1545 C CA . GLY A 1 202 ? -12.969 -10.120 25.929 1.00 88.94 202 GLY A CA 1
ATOM 1546 C C . GLY A 1 202 ? -13.998 -9.508 26.889 1.00 88.94 202 GLY A C 1
ATOM 1547 O O . GLY A 1 202 ? -15.208 -9.626 26.687 1.00 88.94 202 GLY A O 1
ATOM 1548 N N . SER A 1 203 ? -13.515 -8.849 27.946 1.00 87.81 203 SER A N 1
ATOM 1549 C CA . SER A 1 203 ? -14.314 -8.382 29.094 1.00 87.81 203 SER A CA 1
ATOM 1550 C C . SER A 1 203 ? -15.490 -7.465 28.741 1.00 87.81 203 SER A C 1
ATOM 1552 O O . SER A 1 203 ? -16.540 -7.544 29.376 1.00 87.81 203 SER A O 1
ATOM 1554 N N . GLU A 1 204 ? -15.344 -6.619 27.722 1.00 90.38 204 GLU A N 1
ATOM 1555 C CA . GLU A 1 204 ? -16.333 -5.609 27.328 1.00 90.38 204 GLU A CA 1
ATOM 1556 C C . GLU A 1 204 ? -17.191 -6.039 26.126 1.00 90.38 204 GLU A C 1
ATOM 1558 O O . GLU A 1 204 ? -18.118 -5.324 25.744 1.00 90.38 204 GLU A O 1
ATOM 1563 N N . ALA A 1 205 ? -16.990 -7.244 25.573 1.00 92.56 205 ALA A N 1
ATOM 1564 C CA . ALA A 1 205 ? -17.821 -7.769 24.480 1.00 92.56 205 ALA A CA 1
ATOM 1565 C C . ALA A 1 205 ? -19.320 -7.778 24.842 1.00 92.56 205 ALA A C 1
ATOM 1567 O O . ALA A 1 205 ? -20.182 -7.472 24.015 1.00 92.56 205 ALA A O 1
ATOM 1568 N N . ARG A 1 206 ? -19.637 -8.035 26.118 1.00 92.69 206 ARG A N 1
ATOM 1569 C CA . ARG A 1 206 ? -21.008 -7.996 26.646 1.00 92.69 206 ARG A CA 1
ATOM 1570 C C . ARG A 1 206 ? -21.596 -6.580 26.731 1.00 92.69 206 ARG A C 1
ATOM 1572 O O . ARG A 1 206 ? -22.813 -6.449 26.661 1.00 92.69 206 ARG A O 1
ATOM 1579 N N . VAL A 1 207 ? -20.772 -5.533 26.834 1.00 94.19 207 VAL A N 1
ATOM 1580 C CA . VAL A 1 207 ? -21.232 -4.130 26.799 1.00 94.19 207 VAL A CA 1
ATOM 1581 C C . VAL A 1 207 ? -21.748 -3.797 25.400 1.00 94.19 207 VAL A C 1
ATOM 1583 O O . VAL A 1 207 ? -22.881 -3.339 25.260 1.00 94.19 207 VAL A O 1
ATOM 1586 N N . LEU A 1 208 ? -20.977 -4.143 24.362 1.00 95.19 208 LEU A N 1
ATOM 1587 C CA . LEU A 1 208 ? -21.416 -4.040 22.967 1.00 95.19 208 LEU A CA 1
ATOM 1588 C C . LEU A 1 208 ? -22.667 -4.893 22.703 1.00 95.19 208 LEU A C 1
ATOM 1590 O O . LEU A 1 208 ? -23.612 -4.408 22.085 1.00 95.19 208 LEU A O 1
ATOM 1594 N N . GLN A 1 209 ? -22.725 -6.131 23.211 1.00 95.56 209 GLN A N 1
ATOM 1595 C CA . GLN A 1 209 ? -23.911 -6.978 23.041 1.00 95.56 209 GLN A CA 1
ATOM 1596 C C . GLN A 1 209 ? -25.170 -6.377 23.688 1.00 95.56 209 GLN A C 1
ATOM 1598 O O . GLN A 1 209 ? -26.254 -6.490 23.118 1.00 95.56 209 GLN A O 1
ATOM 1603 N N . ASN A 1 210 ? -25.048 -5.749 24.861 1.00 94.25 210 ASN A N 1
ATOM 1604 C CA . ASN A 1 210 ? -26.167 -5.079 25.522 1.00 94.25 210 ASN A CA 1
ATOM 1605 C C . ASN A 1 210 ? -26.621 -3.846 24.721 1.00 94.25 210 ASN A C 1
ATOM 1607 O O . ASN A 1 210 ? -27.803 -3.750 24.404 1.00 94.25 210 ASN A O 1
ATOM 1611 N N . ARG A 1 211 ? -25.688 -2.985 24.288 1.00 94.81 211 ARG A N 1
ATOM 1612 C CA . ARG A 1 211 ? -25.985 -1.812 23.440 1.00 94.81 211 ARG A CA 1
ATOM 1613 C C . ARG A 1 211 ? -26.639 -2.188 22.108 1.00 94.81 211 ARG A C 1
ATOM 1615 O O . ARG A 1 211 ? -27.527 -1.482 21.644 1.00 94.81 211 ARG A O 1
ATOM 1622 N N . LEU A 1 212 ? -26.258 -3.321 21.513 1.00 94.69 212 LEU A N 1
ATOM 1623 C CA . LEU A 1 212 ? -26.942 -3.871 20.338 1.00 94.69 212 LEU A CA 1
ATOM 1624 C C . LEU A 1 212 ? -28.369 -4.337 20.675 1.00 94.69 212 LEU A C 1
ATOM 1626 O O . LEU A 1 212 ? -29.283 -4.075 19.902 1.00 94.69 212 LEU A O 1
ATOM 1630 N N . LYS A 1 213 ? -28.596 -4.970 21.833 1.00 94.06 213 LYS A N 1
ATOM 1631 C CA . LYS A 1 213 ? -29.936 -5.407 22.284 1.00 94.06 213 LYS A CA 1
ATOM 1632 C C . LYS A 1 213 ? -30.874 -4.262 22.684 1.00 94.06 213 LYS A C 1
ATOM 1634 O O . LYS A 1 213 ? -32.079 -4.469 22.742 1.00 94.06 213 LYS A O 1
ATOM 1639 N N . GLU A 1 214 ? -30.349 -3.063 22.929 1.00 91.19 214 GLU A N 1
ATOM 1640 C CA . GLU A 1 214 ? -31.156 -1.842 23.088 1.00 91.19 214 GLU A CA 1
ATOM 1641 C C . GLU A 1 214 ? -31.769 -1.364 21.754 1.00 91.19 214 GLU A C 1
ATOM 1643 O O . GLU A 1 214 ? -32.738 -0.611 21.770 1.00 91.19 214 GLU A O 1
ATOM 1648 N N . GLN A 1 215 ? -31.216 -1.786 20.607 1.00 88.00 215 GLN A N 1
ATOM 1649 C CA . GLN A 1 215 ? -31.574 -1.278 19.269 1.00 88.00 215 GLN A CA 1
ATOM 1650 C C . GLN A 1 215 ? -32.074 -2.372 18.303 1.00 88.00 215 GLN A C 1
ATOM 1652 O O . GLN A 1 215 ? -32.786 -2.075 17.345 1.00 88.00 215 GLN A O 1
ATOM 1657 N N . PHE A 1 216 ? -31.740 -3.641 18.559 1.00 92.44 216 PHE A N 1
ATOM 1658 C CA . PHE A 1 216 ? -32.068 -4.799 17.726 1.00 92.44 216 PHE A CA 1
ATOM 1659 C C . PHE A 1 216 ? -32.669 -5.932 18.571 1.00 92.44 216 PHE A C 1
ATOM 1661 O O . PHE A 1 216 ? -32.178 -6.234 19.657 1.00 92.44 216 PHE A O 1
ATOM 1668 N N . GLN A 1 217 ? -33.702 -6.599 18.049 1.00 88.81 217 GLN A N 1
ATOM 1669 C CA . GLN A 1 217 ? -34.396 -7.699 18.737 1.00 88.81 217 GLN A CA 1
ATOM 1670 C C . GLN A 1 217 ? -33.533 -8.969 18.849 1.00 88.81 217 GLN A C 1
ATOM 1672 O O . GLN A 1 217 ? -33.499 -9.615 19.894 1.00 88.81 217 GLN A O 1
ATOM 1677 N N . ASP A 1 218 ? -32.826 -9.328 17.775 1.00 91.31 218 ASP A N 1
ATOM 1678 C CA . ASP A 1 218 ? -32.068 -10.574 17.652 1.00 91.31 218 ASP A CA 1
ATOM 1679 C C . ASP A 1 218 ? -30.575 -10.265 17.470 1.00 91.31 218 ASP A C 1
ATOM 1681 O O . ASP A 1 218 ? -30.170 -9.710 16.450 1.00 91.31 218 ASP A O 1
ATOM 1685 N N . VAL A 1 219 ? -29.751 -10.604 18.469 1.00 95.06 219 VAL A N 1
ATOM 1686 C CA . VAL A 1 219 ? -28.306 -10.307 18.495 1.00 95.06 219 VAL A CA 1
ATOM 1687 C C . VAL A 1 219 ? -27.510 -11.589 18.741 1.00 95.06 219 VAL A C 1
ATOM 1689 O O . VAL A 1 219 ? -27.347 -12.032 19.885 1.00 95.06 219 VAL A O 1
ATOM 1692 N N . ARG A 1 220 ? -26.990 -12.181 17.660 1.00 94.38 220 ARG A N 1
ATOM 1693 C CA . ARG A 1 220 ? -26.301 -13.485 17.660 1.00 94.38 220 ARG A CA 1
ATOM 1694 C C . ARG A 1 220 ? -24.791 -13.334 17.506 1.00 94.38 220 ARG A C 1
ATOM 1696 O O . ARG A 1 220 ? -24.322 -12.564 16.671 1.00 94.38 220 ARG A O 1
ATOM 1703 N N . THR A 1 221 ? -24.030 -14.126 18.257 1.00 95.44 221 THR A N 1
ATOM 1704 C CA . THR A 1 221 ? -22.577 -14.267 18.070 1.00 95.44 221 THR A CA 1
ATOM 1705 C C . THR A 1 221 ? -22.280 -15.315 16.999 1.00 95.44 221 THR A C 1
ATOM 1707 O O . THR A 1 221 ? -22.822 -16.418 17.051 1.00 95.44 221 THR A O 1
ATOM 1710 N N . ILE A 1 222 ? -21.387 -15.008 16.057 1.00 94.69 222 ILE A N 1
ATOM 1711 C CA . ILE A 1 222 ? -20.980 -15.902 14.968 1.00 94.69 222 ILE A CA 1
ATOM 1712 C C . ILE A 1 222 ? -19.455 -16.041 14.940 1.00 94.69 222 ILE A C 1
ATOM 1714 O O . ILE A 1 222 ? -18.718 -15.057 15.009 1.00 94.69 222 ILE A O 1
ATOM 1718 N N . LYS A 1 223 ? -18.985 -17.281 14.774 1.00 93.06 223 LYS A N 1
ATOM 1719 C CA . LYS A 1 223 ? -17.573 -17.634 14.588 1.00 93.06 223 LYS A CA 1
ATOM 1720 C C . LYS A 1 223 ? -17.406 -18.389 13.259 1.00 93.06 223 LYS A C 1
ATOM 1722 O O . LYS A 1 223 ? -17.665 -19.594 13.229 1.00 93.06 223 LYS A O 1
ATOM 1727 N N . PRO A 1 224 ? -17.022 -17.721 12.154 1.00 90.69 224 PRO A N 1
ATOM 1728 C CA . PRO A 1 224 ? -16.796 -18.407 10.885 1.00 90.69 224 PRO A CA 1
ATOM 1729 C C . PRO A 1 224 ? -15.547 -19.301 10.962 1.00 90.69 224 PRO A C 1
ATOM 1731 O O . PRO A 1 224 ? -14.525 -18.906 11.528 1.00 90.69 224 PRO A O 1
ATOM 1734 N N . GLN A 1 225 ? -15.607 -20.487 10.353 1.00 87.25 225 GLN A N 1
ATOM 1735 C CA . GLN A 1 225 ? -14.463 -21.383 10.127 1.00 87.25 225 GLN A CA 1
ATOM 1736 C C . GLN A 1 225 ? -13.380 -20.739 9.243 1.00 87.25 225 GLN A C 1
ATOM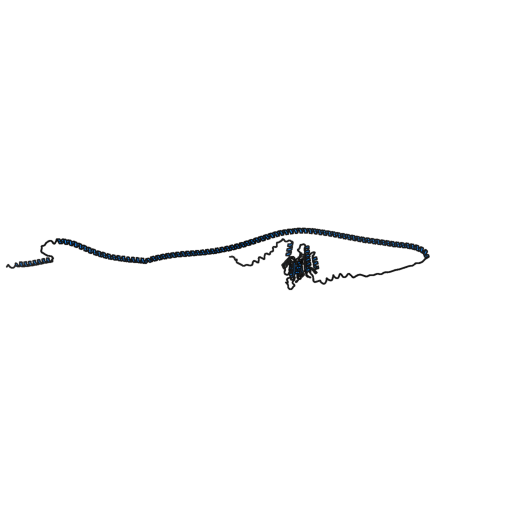 1738 O O . GLN A 1 225 ? -12.209 -21.108 9.324 1.00 87.25 225 GLN A O 1
ATOM 1743 N N . ALA A 1 226 ? -13.749 -19.742 8.434 1.00 85.94 226 ALA A N 1
ATOM 1744 C CA . ALA A 1 226 ? -12.820 -18.875 7.717 1.00 85.94 226 ALA A CA 1
ATOM 1745 C C . ALA A 1 226 ? -11.994 -17.941 8.630 1.00 85.94 226 ALA A C 1
ATOM 1747 O O . ALA A 1 226 ? -11.032 -17.329 8.151 1.00 85.94 226 ALA A O 1
ATOM 1748 N N . SER A 1 227 ? -12.312 -17.829 9.927 1.00 84.94 227 SER A N 1
ATOM 1749 C CA . SER A 1 227 ? -11.437 -17.205 10.930 1.00 84.94 227 SER A CA 1
ATOM 1750 C C . SER A 1 227 ? -10.436 -18.215 11.508 1.00 84.94 227 SER A C 1
ATOM 1752 O O . SER A 1 227 ? -10.650 -19.425 11.500 1.00 84.94 227 SER A O 1
ATOM 1754 N N . ARG A 1 228 ? -9.295 -17.736 12.016 1.00 81.88 228 ARG A N 1
ATOM 1755 C CA . ARG A 1 228 ? -8.271 -18.612 12.614 1.00 81.88 228 ARG A CA 1
ATOM 1756 C C . ARG A 1 228 ? -8.707 -19.059 14.012 1.00 81.88 228 ARG A C 1
ATOM 1758 O O . ARG A 1 228 ? -9.142 -18.225 14.800 1.00 81.88 228 ARG A O 1
ATOM 1765 N N . LYS A 1 229 ? -8.511 -20.342 14.345 1.00 78.06 229 LYS A N 1
ATOM 1766 C CA . LYS A 1 229 ? -8.851 -20.911 15.667 1.00 78.06 229 LYS A CA 1
ATOM 1767 C C . LYS A 1 229 ? -8.217 -20.130 16.827 1.00 78.06 229 LYS A C 1
ATOM 1769 O O . LYS A 1 229 ? -8.905 -19.826 17.791 1.00 78.06 229 LYS A O 1
ATOM 1774 N N . ASP A 1 230 ? -6.956 -19.724 16.678 1.00 77.31 230 ASP A N 1
ATOM 1775 C CA . ASP A 1 230 ? -6.198 -18.956 17.684 1.00 77.31 230 ASP A CA 1
ATOM 1776 C C . ASP A 1 230 ? -6.586 -17.459 17.757 1.00 77.31 230 ASP A C 1
ATOM 1778 O O . ASP A 1 230 ? -5.944 -16.686 18.468 1.00 77.31 230 ASP A O 1
ATOM 1782 N N . SER A 1 231 ? -7.571 -17.009 16.971 1.00 81.88 231 SER A N 1
ATOM 1783 C CA . SER A 1 231 ? -8.014 -15.612 16.923 1.00 81.88 231 SER A CA 1
ATOM 1784 C C . SER A 1 231 ? -9.178 -15.366 17.878 1.00 81.88 231 SER A C 1
ATOM 1786 O O . SER A 1 231 ? -10.149 -16.122 17.878 1.00 81.88 231 SER A O 1
ATOM 1788 N N . ALA A 1 232 ? -9.152 -14.242 18.598 1.00 86.50 232 ALA A N 1
ATOM 1789 C CA . ALA A 1 232 ? -10.297 -13.744 19.367 1.00 86.50 232 ALA A CA 1
ATOM 1790 C C . ALA A 1 232 ? -11.442 -13.201 18.478 1.00 86.50 232 ALA A C 1
ATOM 1792 O O . ALA A 1 232 ? -12.502 -12.860 18.984 1.00 86.50 232 ALA A O 1
ATOM 1793 N N . GLU A 1 233 ? -11.241 -13.114 17.157 1.00 91.69 233 GLU A N 1
ATOM 1794 C CA . GLU A 1 233 ? -12.189 -12.560 16.176 1.00 91.69 233 GLU A CA 1
ATOM 1795 C C . GLU A 1 233 ? -13.521 -13.318 16.122 1.00 91.69 233 GLU A C 1
ATOM 1797 O O . GLU A 1 233 ? -13.563 -14.476 15.706 1.00 91.69 233 GLU A O 1
ATOM 1802 N N . SER A 1 234 ? -14.599 -12.633 16.484 1.00 94.56 234 SER A N 1
ATOM 1803 C CA . SER A 1 234 ? -15.989 -13.082 16.391 1.00 94.56 234 SER A CA 1
ATOM 1804 C C . SER A 1 234 ? -16.829 -11.964 15.760 1.00 94.56 234 SER A C 1
ATOM 1806 O O . SER A 1 234 ? -16.362 -10.835 15.624 1.00 94.56 234 SER A O 1
ATOM 1808 N N . TYR A 1 235 ? -18.061 -12.261 15.355 1.00 96.56 235 TYR A N 1
ATOM 1809 C CA . TYR A 1 235 ? -18.971 -11.280 14.756 1.00 96.56 235 TYR A CA 1
ATOM 1810 C C . TYR A 1 235 ? -20.286 -11.234 15.526 1.00 96.56 235 TYR A C 1
ATOM 1812 O O . TYR A 1 235 ? -20.820 -12.287 15.875 1.00 96.56 235 TYR A O 1
ATOM 1820 N N . TYR A 1 236 ? -20.824 -10.040 15.769 1.00 97.00 236 TYR A N 1
ATOM 1821 C CA . TYR A 1 236 ? -22.223 -9.877 16.154 1.00 97.00 236 TYR A CA 1
ATOM 1822 C C . TYR A 1 236 ? -23.056 -9.622 14.901 1.00 97.00 236 TYR A C 1
ATOM 1824 O O . TYR A 1 236 ? -22.767 -8.701 14.139 1.00 97.00 236 TYR A O 1
ATOM 1832 N N . LEU A 1 237 ? -24.091 -10.436 14.706 1.00 96.56 237 LEU A N 1
ATOM 1833 C CA . LEU A 1 237 ? -25.179 -10.174 13.772 1.00 96.56 237 LEU A CA 1
ATOM 1834 C C . LEU A 1 237 ? -26.371 -9.668 14.577 1.00 96.56 237 LEU A C 1
ATOM 1836 O O . LEU A 1 237 ? -26.927 -10.419 15.379 1.00 96.56 237 LEU A O 1
ATOM 1840 N N . ALA A 1 238 ? -26.743 -8.414 14.354 1.00 95.50 238 ALA A N 1
ATOM 1841 C CA . ALA A 1 238 ? -27.875 -7.756 14.981 1.00 95.50 238 ALA A CA 1
ATOM 1842 C C . ALA A 1 238 ? -28.979 -7.514 13.940 1.00 95.50 238 ALA A C 1
ATOM 1844 O O . ALA A 1 238 ? -28.726 -7.000 12.845 1.00 95.50 238 ALA A O 1
ATOM 1845 N N . ARG A 1 239 ? -30.199 -7.945 14.264 1.00 90.88 239 ARG A N 1
ATOM 1846 C CA . ARG A 1 239 ? -31.373 -7.928 13.389 1.00 90.88 239 ARG A CA 1
ATOM 1847 C C . ARG A 1 239 ? -32.613 -7.464 14.140 1.00 90.88 239 ARG A C 1
ATOM 1849 O O . ARG A 1 239 ? -32.807 -7.753 15.318 1.00 90.88 239 ARG A O 1
ATOM 1856 N N . LEU A 1 240 ? -33.488 -6.791 13.409 1.00 80.44 240 LEU A N 1
ATOM 1857 C CA . LEU A 1 240 ? -34.872 -6.552 13.794 1.00 80.44 240 LEU A CA 1
ATOM 1858 C C . LEU A 1 240 ? -35.725 -7.599 13.071 1.00 80.44 240 LEU A C 1
ATOM 1860 O O . LEU A 1 240 ? -35.839 -7.584 11.846 1.00 80.44 240 LEU A O 1
ATOM 1864 N N . THR A 1 241 ? -36.250 -8.554 13.830 1.00 61.97 241 THR A N 1
ATOM 1865 C CA . THR A 1 241 ? -37.142 -9.608 13.340 1.00 61.97 241 THR A CA 1
ATOM 1866 C C . THR A 1 241 ? -38.535 -9.055 13.006 1.00 61.97 241 THR A C 1
ATOM 1868 O O . THR A 1 241 ? -38.837 -7.880 13.220 1.00 61.97 241 THR A O 1
ATOM 1871 N N . MET A 1 242 ? -39.380 -9.889 12.396 1.00 48.09 242 MET A N 1
ATOM 1872 C CA . MET A 1 242 ? -40.750 -9.520 12.006 1.00 48.09 242 MET A CA 1
ATOM 1873 C C . MET A 1 242 ? -41.822 -10.316 12.770 1.00 48.09 242 MET A C 1
ATOM 1875 O O . MET A 1 242 ? -43.002 -10.218 12.453 1.00 48.09 242 MET A O 1
ATOM 1879 N N . GLU A 1 243 ? -41.393 -11.068 13.782 1.00 52.53 243 GLU A N 1
ATOM 1880 C CA . GLU A 1 243 ? -42.219 -11.809 14.738 1.00 52.53 243 GLU A CA 1
ATOM 1881 C C . GLU A 1 243 ? -42.213 -11.060 16.093 1.00 52.53 243 GLU A C 1
ATOM 1883 O O . GLU A 1 243 ? -41.396 -10.159 16.299 1.00 52.53 243 GLU A O 1
ATOM 1888 N N . ASP A 1 244 ? -43.149 -11.394 16.987 1.00 39.31 244 ASP A N 1
ATOM 1889 C CA . ASP A 1 244 ? -43.402 -10.737 18.285 1.00 39.31 244 ASP A CA 1
ATOM 1890 C C . ASP A 1 244 ? -43.800 -9.243 18.242 1.00 39.31 244 ASP A C 1
ATOM 1892 O O . ASP A 1 244 ? -43.142 -8.370 18.812 1.00 39.31 244 ASP A O 1
ATOM 1896 N N . LEU A 1 245 ? -44.970 -8.956 17.650 1.00 37.72 245 LEU A N 1
ATOM 1897 C CA . LEU A 1 245 ? -45.664 -7.657 17.768 1.00 37.72 245 LEU A CA 1
ATOM 1898 C C . LEU A 1 245 ? -47.072 -7.762 18.406 1.00 37.72 245 LEU A C 1
ATOM 1900 O O . LEU A 1 245 ? -47.897 -6.875 18.221 1.00 37.72 245 LEU A O 1
ATOM 1904 N N . GLU A 1 246 ? -47.345 -8.820 19.184 1.00 43.78 246 GLU A N 1
ATOM 1905 C CA . GLU A 1 246 ? -48.640 -9.001 19.882 1.00 43.78 246 GLU A CA 1
ATOM 1906 C C . GLU A 1 246 ? -48.550 -9.118 21.422 1.00 43.78 246 GLU A C 1
ATOM 1908 O O . GLU A 1 246 ? -49.504 -8.764 22.110 1.00 43.78 246 GLU A O 1
ATOM 1913 N N . ASN A 1 247 ? -47.420 -9.553 22.005 1.00 40.84 247 ASN A N 1
ATOM 1914 C CA . ASN A 1 247 ? -47.400 -10.047 23.400 1.00 40.84 247 ASN A CA 1
ATOM 1915 C C . ASN A 1 247 ? -46.784 -9.134 24.488 1.00 40.84 247 ASN A C 1
ATOM 1917 O O . ASN A 1 247 ? -46.850 -9.495 25.660 1.00 40.84 247 ASN A O 1
ATOM 1921 N N . ASN A 1 248 ? -46.198 -7.970 24.170 1.00 42.78 248 ASN A N 1
ATOM 1922 C CA . ASN A 1 248 ? -45.405 -7.179 25.143 1.00 42.78 248 ASN A CA 1
ATOM 1923 C C . ASN A 1 248 ? -45.871 -5.722 25.373 1.00 42.78 248 ASN A C 1
ATOM 1925 O O . ASN A 1 248 ? -45.069 -4.849 25.698 1.00 42.78 248 ASN A O 1
ATOM 1929 N N . THR A 1 249 ? -47.175 -5.444 25.263 1.00 45.78 249 THR A N 1
ATOM 1930 C CA . THR A 1 249 ? -47.748 -4.095 25.514 1.00 45.78 249 THR A CA 1
ATOM 1931 C C . THR A 1 249 ? -48.676 -4.033 26.743 1.00 45.78 249 THR A C 1
ATOM 1933 O O . THR A 1 249 ? -49.059 -2.952 27.183 1.00 45.78 249 THR A O 1
ATOM 1936 N N . THR A 1 250 ? -49.021 -5.171 27.352 1.00 49.94 250 THR A N 1
ATOM 1937 C CA . THR A 1 250 ? -50.114 -5.291 28.344 1.00 49.94 250 THR A CA 1
ATOM 1938 C C . THR A 1 250 ? -49.685 -5.400 29.814 1.00 49.94 250 THR A C 1
ATOM 1940 O O . THR A 1 250 ? -50.533 -5.279 30.696 1.00 49.94 250 THR A O 1
ATOM 1943 N N . VAL A 1 251 ? -48.397 -5.606 30.115 1.00 46.59 251 VAL A N 1
ATOM 1944 C CA . VAL A 1 251 ? -47.940 -5.981 31.476 1.00 46.59 251 VAL A CA 1
ATOM 1945 C C . VAL A 1 251 ? -47.573 -4.785 32.374 1.00 46.59 251 VAL A C 1
ATOM 1947 O O . VAL A 1 251 ? -47.695 -4.875 33.593 1.00 46.59 251 VAL A O 1
ATOM 1950 N N . PHE A 1 252 ? -47.163 -3.641 31.811 1.00 39.59 252 PHE A N 1
ATOM 1951 C CA . PHE A 1 252 ? -46.647 -2.499 32.594 1.00 39.59 252 PHE A CA 1
ATOM 1952 C C . PHE A 1 252 ? -47.661 -1.382 32.907 1.00 39.59 252 PHE A C 1
ATOM 1954 O O . PHE A 1 252 ? -47.331 -0.450 33.639 1.00 39.59 252 PHE A O 1
ATOM 1961 N N . SER A 1 253 ? -48.894 -1.454 32.396 1.00 46.69 253 SER A N 1
ATOM 1962 C CA . SER A 1 253 ? -49.917 -0.406 32.569 1.00 46.69 253 SER A CA 1
ATOM 1963 C C . SER A 1 253 ? -50.888 -0.640 33.736 1.00 46.69 253 SER A C 1
ATOM 1965 O O . SER A 1 253 ? -51.476 0.314 34.243 1.00 46.69 253 SER A O 1
ATOM 1967 N N . THR A 1 254 ? -51.059 -1.882 34.195 1.00 49.12 254 THR A N 1
ATOM 1968 C CA . THR A 1 254 ? -52.123 -2.275 35.143 1.00 49.12 254 THR A CA 1
ATOM 1969 C C . THR A 1 254 ? -51.734 -2.167 36.624 1.00 49.12 254 THR A C 1
ATOM 1971 O O . THR A 1 254 ? -52.597 -1.940 37.475 1.00 49.12 254 THR A O 1
ATOM 1974 N N . LEU A 1 255 ? -50.443 -2.242 36.966 1.00 42.88 255 LEU A N 1
ATOM 1975 C CA . LEU A 1 255 ? -49.940 -2.289 38.353 1.00 42.88 255 LEU A CA 1
ATOM 1976 C C . LEU A 1 255 ? -49.842 -0.918 39.067 1.00 42.88 255 LEU A C 1
ATOM 1978 O O . LEU A 1 255 ? -48.909 -0.667 39.828 1.00 42.88 255 LEU A O 1
ATOM 1982 N N . ARG A 1 256 ? -50.810 -0.013 38.853 1.00 42.53 256 ARG A N 1
ATOM 1983 C CA . ARG A 1 256 ? -50.891 1.283 39.571 1.00 42.53 256 ARG A CA 1
ATOM 1984 C C . ARG A 1 256 ? -52.280 1.632 40.138 1.00 42.53 256 ARG A C 1
ATOM 1986 O O . ARG A 1 256 ? -52.411 2.656 40.797 1.00 42.53 256 ARG A O 1
ATOM 1993 N N . SER A 1 257 ? -53.315 0.810 39.923 1.00 42.69 257 SER A N 1
ATOM 1994 C CA . SER A 1 257 ? -54.718 1.194 40.209 1.00 42.69 257 SER A CA 1
ATOM 1995 C C . SER A 1 257 ? -55.428 0.413 41.336 1.00 42.69 257 SER A C 1
ATOM 1997 O O . SER A 1 257 ? -56.624 0.586 41.539 1.00 42.69 257 SER A O 1
ATOM 1999 N N . LEU A 1 258 ? -54.724 -0.440 42.094 1.00 40.62 258 LEU A N 1
ATOM 2000 C CA . LEU A 1 258 ? -55.329 -1.358 43.081 1.00 40.62 258 LEU A CA 1
ATOM 2001 C C . LEU A 1 258 ? -54.721 -1.236 44.492 1.00 40.62 258 LEU A C 1
ATOM 2003 O O . LEU A 1 258 ? -54.143 -2.187 45.007 1.00 40.62 258 LEU A O 1
ATOM 2007 N N . ASN A 1 259 ? -54.842 -0.066 45.135 1.00 40.88 259 ASN A N 1
ATOM 2008 C CA . ASN A 1 259 ? -54.424 0.101 46.540 1.00 40.88 259 ASN A CA 1
ATOM 2009 C C . ASN A 1 259 ? -55.154 1.240 47.293 1.00 40.88 259 ASN A C 1
ATOM 2011 O O . ASN A 1 259 ? -54.500 2.112 47.856 1.00 40.88 259 ASN A O 1
ATOM 2015 N N . ASN A 1 260 ? -56.496 1.310 47.238 1.00 41.44 260 ASN A N 1
ATOM 2016 C CA . ASN A 1 260 ? -57.223 2.488 47.757 1.00 41.44 260 ASN A CA 1
ATOM 2017 C C . ASN A 1 260 ? -58.676 2.235 48.253 1.00 41.44 260 ASN A C 1
ATOM 2019 O O . ASN A 1 260 ? -59.518 3.118 48.101 1.00 41.44 260 ASN A O 1
ATOM 2023 N N . PHE A 1 261 ? -59.025 1.044 48.783 1.00 40.19 261 PHE A N 1
ATOM 2024 C CA . PHE A 1 261 ? -60.453 0.660 48.941 1.00 40.19 261 PHE A CA 1
ATOM 2025 C C . PHE A 1 261 ? -60.919 -0.099 50.219 1.00 40.19 261 PHE A C 1
ATOM 2027 O O . PHE A 1 261 ? -62.008 -0.663 50.195 1.00 40.19 261 PHE A O 1
ATOM 2034 N N . ILE A 1 262 ? -60.186 -0.159 51.347 1.00 35.69 262 ILE A N 1
ATOM 2035 C CA . ILE A 1 262 ? -60.678 -0.897 52.550 1.00 35.69 262 ILE A CA 1
ATOM 2036 C C . ILE A 1 262 ? -60.347 -0.207 53.894 1.00 35.69 262 ILE A C 1
ATOM 2038 O O . ILE A 1 262 ? -59.172 -0.166 54.252 1.00 35.69 262 ILE A O 1
ATOM 2042 N N . SER A 1 263 ? -61.371 0.241 54.662 1.00 42.44 263 SER A N 1
ATOM 2043 C CA . SER A 1 263 ? -61.450 0.276 56.162 1.00 42.44 263 SER A CA 1
ATOM 2044 C C . SER A 1 263 ? -62.673 1.051 56.736 1.00 42.44 263 SER A C 1
ATOM 2046 O O . SER A 1 263 ? -62.817 2.212 56.371 1.00 42.44 263 SER A O 1
ATOM 2048 N N . GLN A 1 264 ? -63.478 0.461 57.665 1.00 41.97 264 GLN A N 1
ATOM 2049 C CA . GLN A 1 264 ? -64.196 1.068 58.853 1.00 41.97 264 GLN A CA 1
ATOM 2050 C C . GLN A 1 264 ? -65.411 0.237 59.413 1.00 41.97 264 GLN A C 1
ATOM 2052 O O . GLN A 1 264 ? -66.173 -0.292 58.606 1.00 41.97 264 GLN A O 1
ATOM 2057 N N . ARG A 1 265 ? -65.629 0.171 60.765 1.00 40.94 265 ARG A N 1
ATOM 2058 C CA . ARG A 1 265 ? -66.893 -0.145 61.554 1.00 40.94 265 ARG A CA 1
ATOM 2059 C C . ARG A 1 265 ? -66.708 -0.041 63.125 1.00 40.94 265 ARG A C 1
ATOM 2061 O O . ARG A 1 265 ? -65.598 0.296 63.523 1.00 40.94 265 ARG A O 1
ATOM 2068 N N . MET A 1 266 ? -67.746 -0.233 63.997 1.00 46.91 266 MET A N 1
ATOM 2069 C CA . MET A 1 266 ? -67.845 0.166 65.466 1.00 46.91 266 MET A CA 1
ATOM 2070 C C . MET A 1 266 ? -68.747 -0.721 66.427 1.00 46.91 266 MET A C 1
ATOM 2072 O O . MET A 1 266 ? -69.504 -1.517 65.882 1.00 46.91 266 MET A O 1
ATOM 2076 N N . GLU A 1 267 ? -68.739 -0.544 67.796 1.00 46.28 267 GLU A N 1
ATOM 2077 C CA . GLU A 1 267 ? -69.569 -1.252 68.872 1.00 46.28 267 GLU A CA 1
ATOM 2078 C C . GLU A 1 267 ? -69.652 -0.591 70.340 1.00 46.28 267 GLU A C 1
ATOM 2080 O O . GLU A 1 267 ? -69.033 0.458 70.516 1.00 46.28 267 GLU A O 1
ATOM 2085 N N . GLY A 1 268 ? -70.385 -1.131 71.387 1.00 48.56 268 GLY A N 1
ATOM 2086 C CA . GLY A 1 268 ? -70.522 -0.627 72.837 1.00 48.56 268 GLY A CA 1
ATOM 2087 C C . GLY A 1 268 ? -71.484 -1.382 73.880 1.00 48.56 268 GLY A C 1
ATOM 2088 O O . GLY A 1 268 ? -72.005 -2.403 73.448 1.00 48.56 268 GLY A O 1
ATOM 2089 N N . VAL A 1 269 ? -71.736 -0.931 75.183 1.00 44.84 269 VAL A N 1
ATOM 2090 C CA . VAL A 1 269 ? -72.858 -1.235 76.242 1.00 44.84 269 VAL A CA 1
ATOM 2091 C C . VAL A 1 269 ? -72.486 -1.322 77.823 1.00 44.84 269 VAL A C 1
ATOM 2093 O O . VAL A 1 269 ? -71.299 -1.225 78.116 1.00 44.84 269 VAL A O 1
ATOM 2096 N N . SER A 1 270 ? -73.429 -1.421 78.847 1.00 50.78 270 SER A N 1
ATOM 2097 C CA . SER A 1 270 ? -73.303 -1.180 80.375 1.00 50.78 270 SER A CA 1
ATOM 2098 C C . SER A 1 270 ? -74.209 -2.000 81.436 1.00 50.78 270 SER A C 1
ATOM 2100 O O . SER A 1 270 ? -74.975 -2.846 80.987 1.00 50.78 270 SER A O 1
ATOM 2102 N N . GLY A 1 271 ? -74.192 -1.775 82.812 1.00 45.31 271 GLY A N 1
ATOM 2103 C CA . GLY A 1 271 ? -74.952 -2.525 83.932 1.00 45.31 271 GLY A CA 1
ATOM 2104 C C . GLY A 1 271 ? -75.173 -1.900 85.405 1.00 45.31 271 GLY A C 1
ATOM 2105 O O . GLY A 1 271 ? -74.844 -0.728 85.565 1.00 45.31 271 GLY A O 1
ATOM 2106 N N . LEU A 1 272 ? -75.743 -2.600 86.466 1.00 46.88 272 LEU A N 1
ATOM 2107 C CA . LEU A 1 272 ? -76.248 -2.057 87.826 1.00 46.88 272 LEU A CA 1
ATOM 2108 C C . LEU A 1 272 ? -76.421 -3.046 89.099 1.00 46.88 272 LEU A C 1
ATOM 2110 O O . LEU A 1 272 ? -76.365 -4.251 88.876 1.00 46.88 272 LEU A O 1
ATOM 2114 N N . ALA A 1 273 ? -76.665 -2.606 90.396 1.00 51.12 273 ALA A N 1
ATOM 2115 C CA . ALA A 1 273 ? -76.915 -3.414 91.687 1.00 51.12 273 ALA A CA 1
ATOM 2116 C C . ALA A 1 273 ? -77.564 -2.683 92.974 1.00 51.12 273 ALA A C 1
ATOM 2118 O O . ALA A 1 273 ? -77.773 -1.475 92.868 1.00 51.12 273 ALA A O 1
ATOM 2119 N N . THR A 1 274 ? -77.910 -3.318 94.168 1.00 51.91 274 THR A N 1
ATOM 2120 C CA . THR A 1 274 ? -78.421 -2.635 95.471 1.00 51.91 274 THR A CA 1
ATOM 2121 C C . THR A 1 274 ? -78.226 -3.197 96.986 1.00 51.91 274 THR A C 1
ATOM 2123 O O . THR A 1 274 ? -77.078 -3.101 97.410 1.00 51.91 274 THR A O 1
ATOM 2126 N N . PRO A 1 275 ? -79.194 -3.632 97.898 1.00 52.94 275 PRO A N 1
ATOM 2127 C CA . PRO A 1 275 ? -79.340 -3.152 99.349 1.00 52.94 275 PRO A CA 1
ATOM 2128 C C . PRO A 1 275 ? -79.567 -4.139 100.607 1.00 52.94 275 PRO A C 1
ATOM 2130 O O . PRO A 1 275 ? -79.568 -5.351 100.426 1.00 52.94 275 PRO A O 1
ATOM 2133 N N . GLY A 1 276 ? -79.805 -3.640 101.877 1.00 45.53 276 GLY A N 1
ATOM 2134 C CA . GLY A 1 276 ? -80.126 -4.335 103.213 1.00 45.53 276 GLY A CA 1
ATOM 2135 C C . GLY A 1 276 ? -80.553 -3.360 104.400 1.00 45.53 276 GLY A C 1
ATOM 2136 O O . GLY A 1 276 ? -80.659 -2.185 104.068 1.00 45.53 276 GLY A O 1
ATOM 2137 N N . SER A 1 277 ? -80.802 -3.585 105.743 1.00 45.47 277 SER A N 1
ATOM 2138 C CA . SER A 1 277 ? -80.892 -4.684 106.799 1.00 45.47 277 SER A CA 1
ATOM 2139 C C . SER A 1 277 ? -81.589 -4.211 108.173 1.00 45.47 277 SER A C 1
ATOM 2141 O O . SER A 1 277 ? -82.192 -3.142 108.146 1.00 45.47 277 SER A O 1
ATOM 2143 N N . SER A 1 278 ? -81.567 -4.920 109.357 1.00 41.00 278 SER A N 1
ATOM 2144 C CA . SER A 1 278 ? -82.400 -4.655 110.621 1.00 41.00 278 SER A CA 1
ATOM 2145 C C . SER A 1 278 ? -81.851 -5.015 112.080 1.00 41.00 278 SER A C 1
ATOM 2147 O O . SER A 1 278 ? -80.754 -5.551 112.180 1.00 41.00 278 SER A O 1
ATOM 2149 N N . GLN A 1 279 ? -82.590 -4.760 113.219 1.00 43.16 279 GLN A N 1
ATOM 2150 C CA . GLN A 1 279 ? -82.149 -4.796 114.683 1.00 43.16 279 GLN A CA 1
ATOM 2151 C C . GLN A 1 279 ? -83.229 -5.201 115.793 1.00 43.16 279 GLN A C 1
ATOM 2153 O O . GLN A 1 279 ? -84.403 -5.309 115.453 1.00 43.16 279 GLN A O 1
ATOM 2158 N N . SER A 1 280 ? -82.881 -5.412 117.109 1.00 38.69 280 SER A N 1
ATOM 2159 C CA . SER A 1 280 ? -83.773 -5.760 118.293 1.00 38.69 280 SER A CA 1
ATOM 2160 C C . SER A 1 280 ? -83.490 -5.075 119.705 1.00 38.69 280 SER A C 1
ATOM 2162 O O . SER A 1 280 ? -82.893 -4.000 119.719 1.00 38.69 280 SER A O 1
ATOM 2164 N N . SER A 1 281 ? -83.965 -5.607 120.881 1.00 52.38 281 SER A N 1
ATOM 2165 C CA . SER A 1 281 ? -84.269 -4.885 122.188 1.00 52.38 281 SER A CA 1
ATOM 2166 C C . SER A 1 281 ? -84.021 -5.641 123.565 1.00 52.38 281 SER A C 1
ATOM 2168 O O . SER A 1 281 ? -83.587 -6.788 123.544 1.00 52.38 281 SER A O 1
ATOM 2170 N N . LEU A 1 282 ? -84.378 -5.083 124.762 1.00 56.81 282 LEU A N 1
ATOM 2171 C CA . LEU A 1 282 ? -83.468 -4.362 125.712 1.00 56.81 282 LEU A CA 1
ATOM 2172 C C . LEU A 1 282 ? -82.980 -4.857 127.130 1.00 56.81 282 LEU A C 1
ATOM 2174 O O . LEU A 1 282 ? -81.853 -4.490 127.447 1.00 56.81 282 LEU A O 1
ATOM 2178 N N . GLN A 1 283 ? -83.715 -5.511 128.067 1.00 54.69 283 GLN A N 1
ATOM 2179 C CA . GLN A 1 283 ? -83.327 -5.414 129.527 1.00 54.69 283 GLN A CA 1
ATOM 2180 C C . GLN A 1 283 ? -82.369 -6.468 130.160 1.00 54.69 283 GLN A C 1
ATOM 2182 O O . GLN A 1 283 ? -81.291 -6.076 130.596 1.00 54.69 283 GLN A O 1
ATOM 2187 N N . MET A 1 284 ? -82.690 -7.775 130.253 1.00 57.31 284 MET A N 1
ATOM 2188 C CA . MET A 1 284 ? -81.700 -8.851 130.589 1.00 57.31 284 MET A CA 1
ATOM 2189 C C . MET A 1 284 ? -80.457 -8.735 129.681 1.00 57.31 284 MET A C 1
ATOM 2191 O O . MET A 1 284 ? -79.315 -8.957 130.086 1.00 57.31 284 MET A O 1
ATOM 2195 N N . GLN A 1 285 ? -80.722 -8.240 128.470 1.00 58.53 285 GLN A N 1
ATOM 2196 C CA . GLN A 1 285 ? -79.774 -7.742 127.491 1.00 58.53 285 GLN A CA 1
ATOM 2197 C C . GLN A 1 285 ? -78.713 -6.775 128.045 1.00 58.53 285 GLN A C 1
ATOM 2199 O O . GLN A 1 285 ? -77.734 -6.621 127.345 1.00 58.53 285 GLN A O 1
ATOM 2204 N N . TYR A 1 286 ? -78.830 -6.121 129.212 1.00 66.31 286 TYR A N 1
ATOM 2205 C CA . TYR A 1 286 ? -77.807 -5.176 129.702 1.00 66.31 286 TYR A CA 1
ATOM 2206 C C . TYR A 1 286 ? -76.644 -5.867 130.429 1.00 66.31 286 TYR A C 1
ATOM 2208 O O . TYR A 1 286 ? -75.482 -5.654 130.096 1.00 66.31 286 TYR A O 1
ATOM 2216 N N . GLN A 1 287 ? -76.932 -6.738 131.400 1.00 64.50 287 GLN A N 1
ATOM 2217 C CA . GLN A 1 287 ? -75.881 -7.503 132.084 1.00 64.50 287 GLN A CA 1
ATOM 2218 C C . GLN A 1 287 ? -75.333 -8.606 131.167 1.00 64.50 287 GLN A C 1
ATOM 2220 O O . GLN A 1 287 ? -74.131 -8.871 131.153 1.00 64.50 287 GLN A O 1
ATOM 2225 N N . GLN A 1 288 ? -76.202 -9.157 130.311 1.00 64.50 288 GLN A N 1
ATOM 2226 C CA . GLN A 1 288 ? -75.801 -10.015 129.205 1.00 64.50 288 GLN A CA 1
ATOM 2227 C C . GLN A 1 288 ? -75.030 -9.230 128.125 1.00 64.50 288 GLN A C 1
ATOM 2229 O O . GLN A 1 288 ? -74.068 -9.777 127.601 1.00 64.50 288 GLN A O 1
ATOM 2234 N N . ARG A 1 289 ? -75.350 -7.947 127.842 1.00 67.94 289 ARG A N 1
ATOM 2235 C CA . ARG A 1 289 ? -74.511 -7.061 127.000 1.00 67.94 289 ARG A CA 1
ATOM 2236 C C . ARG A 1 289 ? -73.128 -6.934 127.587 1.00 67.94 289 ARG A C 1
ATOM 2238 O O . ARG A 1 289 ? -72.214 -7.273 126.872 1.00 67.94 289 ARG A O 1
ATOM 2245 N N . MET A 1 290 ? -72.957 -6.530 128.846 1.00 75.69 290 MET A N 1
ATOM 2246 C CA . MET A 1 290 ? -71.616 -6.327 129.421 1.00 75.69 290 MET A CA 1
ATOM 2247 C C . MET A 1 290 ? -70.697 -7.543 129.210 1.00 75.69 290 MET A C 1
ATOM 2249 O O . MET A 1 290 ? -69.562 -7.386 128.770 1.00 75.69 290 MET A O 1
ATOM 2253 N N . GLN A 1 291 ? -71.206 -8.761 129.433 1.00 72.50 291 GLN A N 1
ATOM 2254 C CA . GLN A 1 291 ? -70.450 -9.991 129.164 1.00 72.50 291 GLN A CA 1
ATOM 2255 C C . GLN A 1 291 ? -70.278 -10.278 127.662 1.00 72.50 291 GLN A C 1
ATOM 2257 O O . GLN A 1 291 ? -69.190 -10.662 127.241 1.00 72.50 291 GLN A O 1
ATOM 2262 N N . LEU A 1 292 ? -71.310 -10.067 126.838 1.00 71.56 292 LEU A N 1
ATOM 2263 C CA . LEU A 1 292 ? -71.228 -10.192 125.375 1.00 71.56 292 LEU A CA 1
ATOM 2264 C C . LEU A 1 292 ? -70.364 -9.104 124.721 1.00 71.56 292 LEU A C 1
ATOM 2266 O O . LEU A 1 292 ? -69.897 -9.313 123.613 1.00 71.56 292 LEU A O 1
ATOM 2270 N N . GLU A 1 293 ? -70.147 -7.967 125.373 1.00 74.50 293 GLU A N 1
ATOM 2271 C CA . GLU A 1 293 ? -69.421 -6.785 124.905 1.00 74.50 293 GLU A CA 1
ATOM 2272 C C . GLU A 1 293 ? -67.942 -6.898 125.279 1.00 74.50 293 GLU A C 1
ATOM 2274 O O . GLU A 1 293 ? -67.081 -6.668 124.433 1.00 74.50 293 GLU A O 1
ATOM 2279 N N . GLU A 1 294 ? -67.633 -7.420 126.471 1.00 77.06 294 GLU A N 1
ATOM 2280 C CA . GLU A 1 294 ? -66.292 -7.910 126.797 1.00 77.06 294 GLU A CA 1
ATOM 2281 C C . GLU A 1 294 ? -65.896 -9.085 125.882 1.00 77.06 294 GLU A C 1
ATOM 2283 O O . GLU A 1 294 ? -64.821 -9.069 125.278 1.00 77.06 294 GLU A O 1
ATOM 2288 N N . GLN A 1 295 ? -66.780 -10.073 125.687 1.00 76.00 295 GLN A N 1
ATOM 2289 C CA . GLN A 1 295 ? -66.540 -11.169 124.741 1.00 76.00 295 GLN A CA 1
ATOM 2290 C C . GLN A 1 295 ? -66.442 -10.669 123.292 1.00 76.00 295 GLN A C 1
ATOM 2292 O O . GLN A 1 295 ? -65.544 -11.102 122.572 1.00 76.00 295 GLN A O 1
ATOM 2297 N N . ALA A 1 296 ? -67.285 -9.729 122.856 1.00 73.62 296 ALA A N 1
ATOM 2298 C CA . ALA A 1 296 ? -67.199 -9.132 121.523 1.00 73.62 296 ALA A CA 1
ATOM 2299 C C . ALA A 1 296 ? -65.932 -8.290 121.347 1.00 73.62 296 ALA A C 1
ATOM 2301 O O . ALA A 1 296 ? -65.397 -8.274 120.244 1.00 73.62 296 ALA A O 1
ATOM 2302 N N . GLY A 1 297 ? -65.414 -7.654 122.402 1.00 75.94 297 GLY A N 1
ATOM 2303 C CA . GLY A 1 297 ? -64.117 -6.974 122.415 1.00 75.94 297 GLY A CA 1
ATOM 2304 C C . GLY A 1 297 ? -62.940 -7.949 122.314 1.00 75.94 297 GLY A C 1
ATOM 2305 O O . GLY A 1 297 ? -62.014 -7.732 121.529 1.00 75.94 297 GLY A O 1
ATOM 2306 N N . GLN A 1 298 ? -63.000 -9.084 123.018 1.00 79.81 298 GLN A N 1
ATOM 2307 C CA . GLN A 1 298 ? -62.035 -10.179 122.857 1.00 79.81 298 GLN A CA 1
ATOM 2308 C C . GLN A 1 298 ? -62.120 -10.838 121.468 1.00 79.81 298 GLN A C 1
ATOM 2310 O O . GLN A 1 298 ? -61.100 -11.245 120.916 1.00 79.81 298 GLN A O 1
ATOM 2315 N N . ILE A 1 299 ? -63.313 -10.933 120.875 1.00 76.31 299 ILE A N 1
ATOM 2316 C CA . ILE A 1 299 ? -63.514 -11.435 119.508 1.00 76.31 299 ILE A CA 1
ATOM 2317 C C . ILE A 1 299 ? -63.047 -10.398 118.476 1.00 76.31 299 ILE A C 1
ATOM 2319 O O . ILE A 1 299 ? -62.386 -10.778 117.516 1.00 76.31 299 ILE A O 1
ATOM 2323 N N . HIS A 1 300 ? -63.301 -9.101 118.680 1.00 80.81 300 HIS A N 1
ATOM 2324 C CA . HIS A 1 300 ? -62.823 -8.028 117.801 1.00 80.81 300 HIS A CA 1
ATOM 2325 C C . HIS A 1 300 ? -61.303 -7.950 117.790 1.00 80.81 300 HIS A C 1
ATOM 2327 O O . HIS A 1 300 ? -60.715 -7.949 116.715 1.00 80.81 300 HIS A O 1
ATOM 2333 N N . SER A 1 301 ? -60.659 -7.946 118.957 1.00 82.50 301 SER A N 1
ATOM 2334 C CA . SER A 1 301 ? -59.194 -7.922 119.051 1.00 82.50 301 SER A CA 1
ATOM 2335 C C . SER A 1 301 ? -58.555 -9.169 118.427 1.00 82.50 301 SER A C 1
ATOM 2337 O O . SER A 1 301 ? -57.587 -9.041 117.681 1.00 82.50 301 SER A O 1
ATOM 2339 N N . LYS A 1 302 ? -59.134 -10.366 118.617 1.00 85.50 302 LYS A N 1
ATOM 2340 C CA . LYS A 1 302 ? -58.699 -11.591 117.912 1.00 85.50 302 LYS A CA 1
ATOM 2341 C C . LYS A 1 302 ? -58.945 -11.526 116.398 1.00 85.50 302 LYS A C 1
ATOM 2343 O O . LYS A 1 302 ? -58.094 -11.963 115.633 1.00 85.50 302 LYS A O 1
ATOM 2348 N N . SER A 1 303 ? -60.067 -10.962 115.952 1.00 85.19 303 SER A N 1
ATOM 2349 C CA . SER A 1 303 ? -60.393 -10.796 114.528 1.00 85.19 303 SER A CA 1
ATOM 2350 C C . SER A 1 303 ? -59.470 -9.781 113.843 1.00 85.19 303 SER A C 1
ATOM 2352 O O . SER A 1 303 ? -58.966 -10.040 112.754 1.00 85.19 303 SER A O 1
ATOM 2354 N N . GLN A 1 304 ? -59.164 -8.667 114.514 1.00 88.69 304 GLN A N 1
ATOM 2355 C CA . GLN A 1 304 ? -58.185 -7.673 114.070 1.00 88.69 304 GLN A CA 1
ATOM 2356 C C . GLN A 1 304 ? -56.773 -8.266 114.019 1.00 88.69 304 GLN A C 1
ATOM 2358 O O . GLN A 1 304 ? -56.072 -8.051 113.034 1.00 88.69 304 GLN A O 1
ATOM 2363 N N . LEU A 1 305 ? -56.373 -9.067 115.015 1.00 89.25 305 LEU A N 1
ATOM 2364 C CA . LEU A 1 305 ? -55.099 -9.792 114.991 1.00 89.25 305 LEU A CA 1
ATOM 2365 C C . LEU A 1 305 ? -55.014 -10.722 113.768 1.00 89.25 305 LEU A C 1
ATOM 2367 O O . LEU A 1 305 ? -54.067 -10.620 112.995 1.00 89.25 305 LEU A O 1
ATOM 2371 N N . LEU A 1 306 ? -56.036 -11.555 113.540 1.00 88.06 306 LEU A N 1
ATOM 2372 C CA . LEU A 1 306 ? -56.109 -12.463 112.387 1.00 88.06 306 LEU A CA 1
ATOM 2373 C C . LEU A 1 306 ? -56.141 -11.719 111.041 1.00 88.06 306 LEU A C 1
ATOM 2375 O O . LEU A 1 306 ? -55.576 -12.199 110.056 1.00 88.06 306 LEU A O 1
ATOM 2379 N N . GLN A 1 307 ? -56.775 -10.544 110.976 1.00 90.88 307 GLN A N 1
ATOM 2380 C CA . GLN A 1 307 ? -56.744 -9.689 109.790 1.00 90.88 307 GLN A CA 1
ATOM 2381 C C . GLN A 1 307 ? -55.332 -9.140 109.539 1.00 90.88 307 GLN A C 1
ATOM 2383 O O . GLN A 1 307 ? -54.820 -9.290 108.431 1.00 90.88 307 GLN A O 1
ATOM 2388 N N . VAL A 1 308 ? -54.669 -8.590 110.561 1.00 91.75 308 VAL A N 1
ATOM 2389 C CA . VAL A 1 308 ? -53.294 -8.071 110.458 1.00 91.75 308 VAL A CA 1
ATOM 2390 C C . VAL A 1 308 ? -52.295 -9.185 110.123 1.00 91.75 308 VAL A C 1
ATOM 2392 O O . VAL A 1 308 ? -51.392 -8.974 109.316 1.00 91.75 308 VAL A O 1
ATOM 2395 N N . GLU A 1 309 ? -52.469 -10.400 110.651 1.00 91.62 309 GLU A N 1
ATOM 2396 C CA . GLU A 1 309 ? -51.673 -11.572 110.259 1.00 91.62 309 GLU A CA 1
ATOM 2397 C C . GLU A 1 309 ? -51.896 -11.964 108.790 1.00 91.62 309 GLU A C 1
ATOM 2399 O O . GLU A 1 309 ? -50.936 -12.272 108.075 1.00 91.62 309 GLU A O 1
ATOM 2404 N N . ARG A 1 310 ? -53.141 -11.901 108.301 1.00 92.38 310 ARG A N 1
ATOM 2405 C CA . ARG A 1 310 ? -53.477 -12.175 106.896 1.00 92.38 310 ARG A CA 1
ATOM 2406 C C . ARG A 1 310 ? -52.901 -11.119 105.951 1.00 92.38 310 ARG A C 1
ATOM 2408 O O . ARG A 1 310 ? -52.347 -11.480 104.913 1.00 92.38 310 ARG A O 1
ATOM 2415 N N . GLU A 1 311 ? -52.994 -9.843 106.313 1.00 91.88 311 GLU A N 1
ATOM 2416 C CA . GLU A 1 311 ? -52.429 -8.714 105.565 1.00 91.88 311 GLU A CA 1
ATOM 2417 C C . GLU A 1 311 ? -50.895 -8.766 105.560 1.00 91.88 311 GLU A C 1
ATOM 2419 O O . GLU A 1 311 ? -50.281 -8.663 104.497 1.00 91.88 311 GLU A O 1
ATOM 2424 N N . LYS A 1 312 ? -50.264 -9.060 106.706 1.00 92.94 312 LYS A N 1
ATOM 2425 C CA . LYS A 1 312 ? -48.825 -9.351 106.803 1.00 92.94 312 LYS A CA 1
ATOM 2426 C C . LYS A 1 312 ? -48.425 -10.491 105.866 1.00 92.94 312 LYS A C 1
ATOM 2428 O O . LYS A 1 312 ? -47.477 -10.336 105.099 1.00 92.94 312 LYS A O 1
ATOM 2433 N N . MET A 1 313 ? -49.141 -11.617 105.881 1.00 94.12 313 MET A N 1
ATOM 2434 C CA . MET A 1 313 ? -48.835 -12.755 105.007 1.00 94.12 313 MET A CA 1
ATOM 2435 C C . MET A 1 313 ? -49.010 -12.404 103.519 1.00 94.12 313 MET A C 1
ATOM 2437 O O . MET A 1 313 ? -48.202 -12.828 102.690 1.00 94.12 313 MET A O 1
ATOM 2441 N N . GLN A 1 314 ? -50.011 -11.591 103.162 1.00 92.25 314 GLN A N 1
ATOM 2442 C CA . GLN A 1 314 ? -50.166 -11.071 101.800 1.00 92.25 314 GLN A CA 1
ATOM 2443 C C . GLN A 1 314 ? -49.020 -10.130 101.401 1.00 92.25 314 GLN A C 1
ATOM 2445 O O . GLN A 1 314 ? -48.484 -10.279 100.301 1.00 92.25 314 GLN A O 1
ATOM 2450 N N . MET A 1 315 ? -48.587 -9.220 102.280 1.00 91.44 315 MET A N 1
ATOM 2451 C CA . MET A 1 315 ? -47.431 -8.353 102.027 1.00 91.44 315 MET A CA 1
ATOM 2452 C C . MET A 1 315 ? -46.136 -9.158 101.890 1.00 91.44 315 MET A C 1
ATOM 2454 O O . MET A 1 315 ? -45.389 -8.941 100.940 1.00 91.44 315 MET A O 1
ATOM 2458 N N . GLU A 1 316 ? -45.890 -10.148 102.750 1.00 94.06 316 GLU A N 1
ATOM 2459 C CA . GLU A 1 316 ? -44.738 -11.043 102.614 1.00 94.06 316 GLU A CA 1
ATOM 2460 C C . GLU A 1 316 ? -44.734 -11.788 101.271 1.00 94.06 316 GLU A C 1
ATOM 2462 O O . GLU A 1 316 ? -43.688 -11.899 100.631 1.00 94.06 316 GLU A O 1
ATOM 2467 N N . LEU A 1 317 ? -45.888 -12.298 100.825 1.00 93.12 317 LEU A N 1
ATOM 2468 C CA . LEU A 1 317 ? -46.022 -12.945 99.517 1.00 93.12 317 LEU A CA 1
ATOM 2469 C C . LEU A 1 317 ? -45.835 -11.951 98.361 1.00 93.12 317 LEU A C 1
ATOM 2471 O O . LEU A 1 317 ? -45.226 -12.311 97.354 1.00 93.12 317 LEU A O 1
ATOM 2475 N N . SER A 1 318 ? -46.294 -10.706 98.510 1.00 94.00 318 SER A N 1
ATOM 2476 C CA . SER A 1 318 ? -46.085 -9.628 97.537 1.00 94.00 318 SER A CA 1
ATOM 2477 C C . SER A 1 318 ? -44.601 -9.264 97.407 1.00 94.00 318 SER A C 1
ATOM 2479 O O . SER A 1 318 ? -44.050 -9.307 96.309 1.00 94.00 318 SER A O 1
ATOM 2481 N N . HIS A 1 319 ? -43.902 -9.041 98.525 1.00 95.38 319 HIS A N 1
ATOM 2482 C CA . HIS A 1 319 ? -42.456 -8.790 98.546 1.00 95.38 319 HIS A CA 1
ATOM 2483 C C . HIS A 1 319 ? -41.652 -9.968 97.968 1.00 95.38 319 HIS A C 1
ATOM 2485 O O . HIS A 1 319 ? -40.698 -9.752 97.220 1.00 95.38 319 HIS A O 1
ATOM 2491 N N . LYS A 1 320 ? -42.051 -11.218 98.257 1.00 95.38 320 LYS A N 1
ATOM 2492 C CA . LYS A 1 320 ? -41.442 -12.421 97.658 1.00 95.38 320 LYS A CA 1
ATOM 2493 C C . LYS A 1 320 ? -41.633 -12.444 96.130 1.00 95.38 320 LYS A C 1
ATOM 2495 O O . LYS A 1 320 ? -40.672 -12.726 95.419 1.00 95.38 320 LYS A O 1
ATOM 2500 N N . ARG A 1 321 ? -42.816 -12.084 95.611 1.00 94.50 321 ARG A N 1
ATOM 2501 C CA . ARG A 1 321 ? -43.081 -11.968 94.159 1.00 94.50 321 ARG A CA 1
ATOM 2502 C C . ARG A 1 321 ? -42.266 -10.851 93.506 1.00 94.50 321 ARG A C 1
ATOM 2504 O O . ARG A 1 321 ? -41.526 -11.136 92.571 1.00 94.50 321 ARG A O 1
ATOM 2511 N N . ALA A 1 322 ? -42.326 -9.633 94.043 1.00 93.94 322 ALA A N 1
ATOM 2512 C CA . ALA A 1 322 ? -41.603 -8.476 93.514 1.00 93.94 322 ALA A CA 1
ATOM 2513 C C . ALA A 1 322 ? -40.082 -8.715 93.469 1.00 93.94 322 ALA A C 1
ATOM 2515 O O . ALA A 1 322 ? -39.431 -8.387 92.480 1.00 93.94 322 ALA A O 1
ATOM 2516 N N . ARG A 1 323 ? -39.513 -9.368 94.495 1.00 96.38 323 ARG A N 1
ATOM 2517 C CA . ARG A 1 323 ? -38.103 -9.790 94.489 1.00 96.38 323 ARG A CA 1
ATOM 2518 C C . ARG A 1 323 ? -37.799 -10.767 93.349 1.00 96.38 323 ARG A C 1
ATOM 2520 O O . ARG A 1 323 ? -36.825 -10.559 92.635 1.00 96.38 323 ARG A O 1
ATOM 2527 N N . ILE A 1 324 ? -38.626 -11.797 93.159 1.00 94.06 324 ILE A N 1
ATOM 2528 C CA . ILE A 1 324 ? -38.454 -12.790 92.083 1.00 94.06 324 ILE A CA 1
ATOM 2529 C C . ILE A 1 324 ? -38.600 -12.143 90.695 1.00 94.06 324 ILE A C 1
ATOM 2531 O O . ILE A 1 324 ? -37.914 -12.543 89.757 1.00 94.06 324 ILE A O 1
ATOM 2535 N N . GLU A 1 325 ? -39.471 -11.147 90.537 1.00 94.56 325 GLU A N 1
ATOM 2536 C CA . GLU A 1 325 ? -39.645 -10.413 89.277 1.00 94.56 325 GLU A CA 1
ATOM 2537 C C . GLU A 1 325 ? -38.456 -9.493 88.974 1.00 94.56 325 GLU A C 1
ATOM 2539 O O . GLU A 1 325 ? -37.945 -9.526 87.855 1.00 94.56 325 GLU A O 1
ATOM 2544 N N . LEU A 1 326 ? -37.936 -8.767 89.970 1.00 95.06 326 LEU A N 1
ATOM 2545 C CA . LEU A 1 326 ? -36.700 -7.985 89.840 1.00 95.06 326 LEU A CA 1
ATOM 2546 C C . LEU A 1 326 ? -35.485 -8.874 89.529 1.00 95.06 326 LEU A C 1
ATOM 2548 O O . LEU A 1 326 ? -34.680 -8.538 88.665 1.00 95.06 326 LEU A O 1
ATOM 2552 N N . GLU A 1 327 ? -35.372 -10.034 90.178 1.00 95.19 327 GLU A N 1
ATOM 2553 C CA . GLU A 1 327 ? -34.294 -11.003 89.948 1.00 95.19 327 GLU A CA 1
ATOM 2554 C C . GLU A 1 327 ? -34.381 -11.643 88.549 1.00 95.19 327 GLU A C 1
ATOM 2556 O O . GLU A 1 327 ? -33.364 -11.825 87.875 1.00 95.19 327 GLU A O 1
ATOM 2561 N N . LYS A 1 328 ? -35.595 -11.914 88.049 1.00 95.94 328 LYS A N 1
ATOM 2562 C CA . LYS A 1 328 ? -35.820 -12.320 86.652 1.00 95.94 328 LYS A CA 1
ATOM 2563 C C . LYS A 1 328 ? -35.443 -11.211 85.670 1.00 95.94 328 LYS A C 1
ATOM 2565 O O . LYS A 1 328 ? -34.735 -11.500 84.710 1.00 95.94 328 LYS A O 1
ATOM 2570 N N . ALA A 1 329 ? -35.870 -9.971 85.918 1.00 94.94 329 ALA A N 1
ATOM 2571 C CA . ALA A 1 329 ? -35.579 -8.821 85.061 1.00 94.94 329 ALA A CA 1
ATOM 2572 C C . ALA A 1 329 ? -34.068 -8.527 84.981 1.00 94.94 329 ALA A C 1
ATOM 2574 O O . ALA A 1 329 ? -33.528 -8.314 83.894 1.00 94.94 329 ALA A O 1
ATOM 2575 N N . ALA A 1 330 ? -33.364 -8.600 86.115 1.00 94.62 330 ALA A N 1
ATOM 2576 C CA . ALA A 1 330 ? -31.909 -8.495 86.172 1.00 94.62 330 ALA A CA 1
ATOM 2577 C C . ALA A 1 330 ? -31.231 -9.605 85.349 1.00 94.62 330 ALA A C 1
ATOM 2579 O O . ALA A 1 330 ? -30.377 -9.312 84.514 1.00 94.62 330 ALA A O 1
ATOM 2580 N N . ASN A 1 331 ? -31.665 -10.862 85.504 1.00 95.94 331 ASN A N 1
ATOM 2581 C CA . ASN A 1 331 ? -31.137 -11.993 84.735 1.00 95.94 331 ASN A CA 1
ATOM 2582 C C . ASN A 1 331 ? -31.433 -11.900 83.224 1.00 95.94 331 ASN A C 1
ATOM 2584 O O . ASN A 1 331 ? -30.596 -12.302 82.415 1.00 95.94 331 ASN A O 1
ATOM 2588 N N . THR A 1 332 ? -32.586 -11.364 82.805 1.00 94.88 332 THR A N 1
ATOM 2589 C CA . THR A 1 332 ? -32.855 -11.116 81.376 1.00 94.88 332 THR A CA 1
ATOM 2590 C C . THR A 1 332 ? -32.002 -9.983 80.817 1.00 94.88 332 THR A C 1
ATOM 2592 O O . THR A 1 332 ? -31.519 -10.101 79.694 1.00 94.88 332 THR A O 1
ATOM 2595 N N . ASN A 1 333 ? -31.760 -8.926 81.596 1.00 95.56 333 ASN A N 1
ATOM 2596 C CA . ASN A 1 333 ? -30.921 -7.808 81.166 1.00 95.56 333 ASN A CA 1
ATOM 2597 C C . ASN A 1 333 ? -29.445 -8.220 81.072 1.00 95.56 333 ASN A C 1
ATOM 2599 O O . ASN A 1 333 ? -28.810 -7.932 80.063 1.00 95.56 333 ASN A O 1
ATOM 2603 N N . ALA A 1 334 ? -28.927 -8.973 82.048 1.00 95.75 334 ALA A N 1
ATOM 2604 C CA . ALA A 1 334 ? -27.571 -9.527 82.009 1.00 95.75 334 ALA A CA 1
ATOM 2605 C C . ALA A 1 334 ? -27.329 -10.366 80.739 1.00 95.75 334 ALA A C 1
ATOM 2607 O O . ALA A 1 334 ? -26.385 -10.104 79.999 1.00 95.75 334 ALA A O 1
ATOM 2608 N N . ARG A 1 335 ? -28.248 -11.289 80.419 1.00 95.31 335 ARG A N 1
ATOM 2609 C CA . ARG A 1 335 ? -28.200 -12.105 79.189 1.00 95.31 335 ARG A CA 1
ATOM 2610 C C . ARG A 1 335 ? -28.327 -11.295 77.897 1.00 95.31 335 ARG A C 1
ATOM 2612 O O . ARG A 1 335 ? -27.914 -11.769 76.844 1.00 95.31 335 ARG A O 1
ATOM 2619 N N . ASN A 1 336 ? -28.935 -10.111 77.936 1.00 95.00 336 ASN A N 1
ATOM 2620 C CA . ASN A 1 336 ? -29.000 -9.231 76.770 1.00 95.00 336 ASN A CA 1
ATOM 2621 C C . ASN A 1 336 ? -27.682 -8.469 76.579 1.00 95.00 336 ASN A C 1
ATOM 2623 O O . ASN A 1 336 ? -27.176 -8.456 75.461 1.00 95.00 336 ASN A O 1
ATOM 2627 N N . TYR A 1 337 ? -27.077 -7.948 77.652 1.00 95.88 337 TYR A N 1
ATOM 2628 C CA . TYR A 1 337 ? -25.743 -7.337 77.590 1.00 95.88 337 TYR A CA 1
ATOM 2629 C C . TYR A 1 337 ? -24.652 -8.334 77.171 1.00 95.88 337 TYR A C 1
ATOM 2631 O O . TYR A 1 337 ? -23.775 -7.979 76.391 1.00 95.88 337 TYR A O 1
ATOM 2639 N N . GLU A 1 338 ? -24.733 -9.588 77.621 1.00 95.31 338 GLU A N 1
ATOM 2640 C CA . GLU A 1 338 ? -23.846 -10.685 77.202 1.00 95.31 338 GLU A CA 1
ATOM 2641 C C . GLU A 1 338 ? -23.900 -10.896 75.674 1.00 95.31 338 GLU A C 1
ATOM 2643 O O . GLU A 1 338 ? -22.882 -10.808 74.991 1.00 95.31 338 GLU A O 1
ATOM 2648 N N . ARG A 1 339 ? -25.109 -11.006 75.103 1.00 95.56 339 ARG A N 1
ATOM 2649 C CA . ARG A 1 339 ? -25.321 -11.097 73.643 1.00 95.56 339 ARG A CA 1
ATOM 2650 C C . ARG A 1 339 ? -24.866 -9.854 72.875 1.00 95.56 339 ARG A C 1
ATOM 2652 O O . ARG A 1 339 ? -24.534 -9.952 71.694 1.00 95.56 339 ARG A O 1
ATOM 2659 N N . GLU A 1 340 ? -24.924 -8.673 73.483 1.00 94.50 340 GLU A N 1
ATOM 2660 C CA . GLU A 1 340 ? -24.423 -7.439 72.871 1.00 94.50 340 GLU A CA 1
ATOM 2661 C C . GLU A 1 340 ? -22.893 -7.379 72.900 1.00 94.50 340 GLU A C 1
ATOM 2663 O O . GLU A 1 340 ? -22.294 -6.967 71.908 1.00 94.50 340 GLU A O 1
ATOM 2668 N N . ALA A 1 341 ? -22.251 -7.877 73.962 1.00 95.56 341 ALA A N 1
ATOM 2669 C CA . ALA A 1 341 ? -20.804 -8.064 74.010 1.00 95.56 341 ALA A CA 1
ATOM 2670 C C . ALA A 1 341 ? -20.328 -9.051 72.928 1.00 95.56 341 ALA A C 1
ATOM 2672 O O . ALA A 1 341 ? -19.436 -8.697 72.156 1.00 95.56 341 ALA A O 1
ATOM 2673 N N . ASP A 1 342 ? -20.983 -10.211 72.784 1.00 96.25 342 ASP A N 1
ATOM 2674 C CA . ASP A 1 342 ? -20.696 -11.193 71.723 1.00 96.25 342 ASP A CA 1
ATOM 2675 C C . ASP A 1 342 ? -20.765 -10.560 70.322 1.00 96.25 342 ASP A C 1
ATOM 2677 O O . ASP A 1 342 ? -19.837 -10.678 69.518 1.00 96.25 342 ASP A O 1
ATOM 2681 N N . ARG A 1 343 ? -21.855 -9.833 70.031 1.00 96.00 343 ARG A N 1
ATOM 2682 C CA . ARG A 1 343 ? -22.048 -9.122 68.753 1.00 96.00 343 ARG A CA 1
ATOM 2683 C C . ARG A 1 343 ? -20.967 -8.074 68.513 1.00 96.00 343 ARG A C 1
ATOM 2685 O O . ARG A 1 343 ? -20.446 -7.982 67.405 1.00 96.00 343 ARG A O 1
ATOM 2692 N N . ASN A 1 344 ? -20.620 -7.291 69.532 1.00 95.19 344 ASN A N 1
ATOM 2693 C CA . ASN A 1 344 ? -19.574 -6.277 69.430 1.00 95.19 344 ASN A CA 1
ATOM 2694 C C . ASN A 1 344 ? -18.198 -6.916 69.183 1.00 95.19 344 ASN A C 1
ATOM 2696 O O . ASN A 1 344 ? -17.427 -6.411 68.369 1.00 95.19 344 ASN A O 1
ATOM 2700 N N . GLN A 1 345 ? -17.908 -8.061 69.805 1.00 96.75 345 GLN A N 1
ATOM 2701 C CA . GLN A 1 345 ? -16.675 -8.816 69.584 1.00 96.75 345 GLN A CA 1
ATOM 2702 C C . GLN A 1 345 ? -16.624 -9.460 68.183 1.00 96.75 345 GLN A C 1
ATOM 2704 O O . GLN A 1 345 ? -15.567 -9.455 67.542 1.00 96.75 345 GLN A O 1
ATOM 2709 N N . GLU A 1 346 ? -17.756 -9.923 67.644 1.00 96.88 346 GLU A N 1
ATOM 2710 C CA . GLU A 1 346 ? -17.848 -10.358 66.244 1.00 96.88 346 GLU A CA 1
ATOM 2711 C C . GLU A 1 346 ? -17.622 -9.186 65.271 1.00 96.88 346 GLU A C 1
ATOM 2713 O O . GLU A 1 346 ? -16.840 -9.301 64.324 1.00 96.88 346 GLU A O 1
ATOM 2718 N N . LEU A 1 347 ? -18.248 -8.029 65.517 1.00 96.19 347 LEU A N 1
ATOM 2719 C CA . LEU A 1 347 ? -18.075 -6.823 64.701 1.00 96.19 347 LEU A CA 1
ATOM 2720 C C . LEU A 1 347 ? -16.624 -6.326 64.707 1.00 96.19 347 LEU A C 1
ATOM 2722 O O . LEU A 1 347 ? -16.085 -6.047 63.638 1.00 96.19 347 LEU A O 1
ATOM 2726 N N . LEU A 1 348 ? -15.959 -6.290 65.866 1.00 96.94 348 LEU A N 1
ATOM 2727 C CA . LEU A 1 348 ? -14.529 -5.970 65.974 1.00 96.94 348 LEU A CA 1
ATOM 2728 C C . LEU A 1 348 ? -13.659 -6.954 65.174 1.00 96.94 348 LEU A C 1
ATOM 2730 O O . LEU A 1 348 ? -12.744 -6.536 64.463 1.00 96.94 348 LEU A O 1
ATOM 2734 N N . THR A 1 349 ? -13.980 -8.250 65.223 1.00 96.38 349 THR A N 1
ATOM 2735 C CA . THR A 1 349 ? -13.281 -9.281 64.438 1.00 96.38 349 THR A CA 1
ATOM 2736 C C . THR A 1 349 ? -13.460 -9.054 62.932 1.00 96.38 349 THR A C 1
ATOM 2738 O O . THR A 1 349 ? -12.487 -9.118 62.179 1.00 96.38 349 THR A O 1
ATOM 2741 N N . ARG A 1 350 ? -14.677 -8.719 62.482 1.00 97.38 350 ARG A N 1
ATOM 2742 C CA . ARG A 1 350 ? -14.968 -8.375 61.079 1.00 97.38 350 ARG A CA 1
ATOM 2743 C C . ARG A 1 350 ? -14.236 -7.098 60.640 1.00 97.38 350 ARG A C 1
ATOM 2745 O O . ARG A 1 350 ? -13.651 -7.090 59.563 1.00 97.38 350 ARG A O 1
ATOM 2752 N N . ILE A 1 351 ? -14.212 -6.048 61.467 1.00 96.31 351 ILE A N 1
ATOM 2753 C CA . ILE A 1 351 ? -13.479 -4.794 61.191 1.00 96.31 351 ILE A CA 1
ATOM 2754 C C . ILE A 1 351 ? -11.987 -5.077 60.979 1.00 96.31 351 ILE A C 1
ATOM 2756 O O . ILE A 1 351 ? -11.422 -4.641 59.977 1.00 96.31 351 ILE A O 1
ATOM 2760 N N . LYS A 1 352 ? -11.371 -5.879 61.858 1.00 97.44 352 LYS A N 1
ATOM 2761 C CA . LYS A 1 352 ? -9.961 -6.277 61.740 1.00 97.44 352 LYS A CA 1
ATOM 2762 C C . LYS A 1 352 ? -9.672 -7.021 60.428 1.00 97.44 352 LYS A C 1
ATOM 2764 O O . LYS A 1 352 ? -8.699 -6.704 59.752 1.00 97.44 352 LYS A O 1
ATOM 2769 N N . GLN A 1 353 ? -10.553 -7.938 60.015 1.00 96.19 353 GLN A N 1
ATOM 2770 C CA . GLN A 1 353 ? -10.438 -8.633 58.723 1.00 96.19 353 GLN A CA 1
ATOM 2771 C C . GLN A 1 353 ? -10.574 -7.692 57.513 1.00 96.19 353 GLN A C 1
ATOM 2773 O O . GLN A 1 353 ? -9.957 -7.940 56.477 1.00 96.19 353 GLN A O 1
ATOM 2778 N N . TYR A 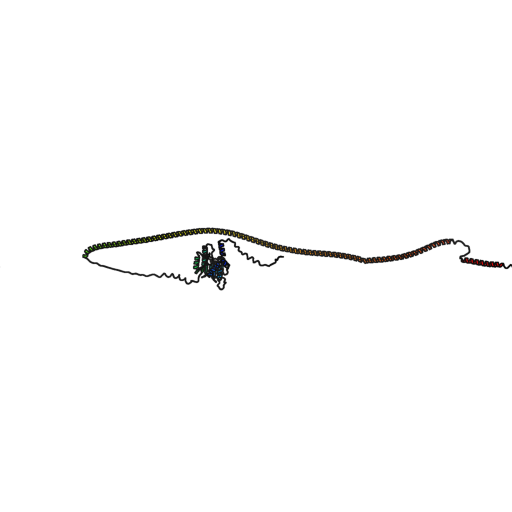1 354 ? -11.371 -6.621 57.608 1.00 94.94 354 TYR A N 1
ATOM 2779 C CA . TYR A 1 354 ? -11.449 -5.618 56.542 1.00 94.94 354 TYR A CA 1
ATOM 2780 C C . TYR A 1 354 ? -10.173 -4.769 56.461 1.00 94.94 354 TYR A C 1
ATOM 2782 O O . TYR A 1 354 ? -9.666 -4.587 55.360 1.00 94.94 354 TYR A O 1
ATOM 2790 N N . GLN A 1 355 ? -9.598 -4.352 57.594 1.00 96.25 355 GLN A N 1
ATOM 2791 C CA . GLN A 1 355 ? -8.316 -3.626 57.642 1.00 96.25 355 GLN A CA 1
ATOM 2792 C C . GLN A 1 355 ? -7.142 -4.466 57.100 1.00 96.25 355 GLN A C 1
ATOM 2794 O O . GLN A 1 355 ? -6.282 -3.969 56.371 1.00 96.25 355 GLN A O 1
ATOM 2799 N N . GLU A 1 356 ? -7.122 -5.767 57.399 1.00 96.69 356 GLU A N 1
ATOM 2800 C CA . GLU A 1 356 ? -6.138 -6.706 56.840 1.00 96.69 356 GLU A CA 1
ATOM 2801 C C . GLU A 1 356 ? -6.270 -6.829 55.310 1.00 96.69 356 GLU A C 1
ATOM 2803 O O . GLU A 1 356 ? -5.263 -6.839 54.607 1.00 96.69 356 GLU A O 1
ATOM 2808 N N . ARG A 1 357 ? -7.495 -6.836 54.766 1.00 95.19 357 ARG A N 1
ATOM 2809 C CA . ARG A 1 357 ? -7.734 -6.838 53.307 1.00 95.19 357 ARG A CA 1
ATOM 2810 C C . ARG A 1 357 ? -7.416 -5.502 52.637 1.00 95.19 357 ARG A C 1
ATOM 2812 O O . ARG A 1 357 ? -6.947 -5.495 51.503 1.00 95.19 357 ARG A O 1
ATOM 2819 N N . GLU A 1 358 ? -7.684 -4.391 53.315 1.00 94.50 358 GLU A N 1
ATOM 2820 C CA . GLU A 1 358 ? -7.385 -3.037 52.842 1.00 94.50 358 GLU A CA 1
ATOM 2821 C C . GLU A 1 358 ? -5.871 -2.857 52.676 1.00 94.50 358 GLU A C 1
ATOM 2823 O O . GLU A 1 358 ? -5.401 -2.575 51.575 1.00 94.50 358 GLU A O 1
ATOM 2828 N N . THR A 1 359 ? -5.093 -3.182 53.712 1.00 96.19 359 THR A N 1
ATOM 2829 C CA . THR A 1 359 ? -3.621 -3.153 53.649 1.00 96.19 359 THR A CA 1
ATOM 2830 C C . THR A 1 359 ? -3.039 -4.169 52.655 1.00 96.19 359 THR A C 1
ATOM 2832 O O . THR A 1 359 ? -2.038 -3.883 51.994 1.00 96.19 359 THR A O 1
ATOM 2835 N N . GLU A 1 360 ? -3.657 -5.340 52.460 1.00 96.25 360 GLU A N 1
ATOM 2836 C CA . GLU A 1 360 ? -3.253 -6.276 51.398 1.00 96.25 360 GLU A CA 1
ATOM 2837 C C . GLU A 1 360 ? -3.497 -5.691 49.988 1.00 96.25 360 GLU A C 1
ATOM 2839 O O . GLU A 1 360 ? -2.678 -5.873 49.082 1.00 96.25 360 GLU A O 1
ATOM 2844 N N . ALA A 1 361 ? -4.595 -4.952 49.793 1.00 92.75 361 ALA A N 1
ATOM 2845 C CA . ALA A 1 361 ? -4.909 -4.274 48.536 1.00 92.75 361 ALA A CA 1
ATOM 2846 C C . ALA A 1 361 ? -3.982 -3.073 48.267 1.00 92.75 361 ALA A C 1
ATOM 2848 O O . ALA A 1 361 ? -3.517 -2.913 47.137 1.00 92.75 361 ALA A O 1
ATOM 2849 N N . GLU A 1 362 ? -3.649 -2.276 49.288 1.00 95.44 362 GLU A N 1
ATOM 2850 C CA . GLU A 1 362 ? -2.665 -1.188 49.187 1.00 95.44 362 GLU A CA 1
ATOM 2851 C C . GLU A 1 362 ? -1.281 -1.701 48.768 1.00 95.44 362 GLU A C 1
ATOM 2853 O O . GLU A 1 362 ? -0.651 -1.135 47.870 1.00 95.44 362 GLU A O 1
ATOM 2858 N N . ASN A 1 363 ? -0.816 -2.804 49.367 1.00 96.56 363 ASN A N 1
ATOM 2859 C CA . ASN A 1 363 ? 0.467 -3.412 49.010 1.00 96.56 363 ASN A CA 1
ATOM 2860 C C . ASN A 1 363 ? 0.474 -3.903 47.552 1.00 96.56 363 ASN A C 1
ATOM 2862 O O . ASN A 1 363 ? 1.386 -3.558 46.799 1.00 96.56 363 ASN A O 1
ATOM 2866 N N . LYS A 1 364 ? -0.583 -4.597 47.105 1.00 96.06 364 LYS A N 1
ATOM 2867 C CA . LYS A 1 364 ? -0.739 -5.009 45.695 1.00 96.06 364 LYS A CA 1
ATOM 2868 C C . LYS A 1 364 ? -0.770 -3.809 44.742 1.00 96.06 364 LYS A C 1
ATOM 2870 O O . LYS A 1 364 ? -0.151 -3.848 43.680 1.00 96.06 364 LYS A O 1
ATOM 2875 N N . LEU A 1 365 ? -1.446 -2.717 45.110 1.00 93.69 365 LEU A N 1
ATOM 2876 C CA . LEU A 1 365 ? -1.463 -1.484 44.316 1.00 93.69 365 LEU A CA 1
ATOM 2877 C C . LEU A 1 365 ? -0.063 -0.854 44.224 1.00 93.69 365 LEU A C 1
ATOM 2879 O O . LEU A 1 365 ? 0.342 -0.398 43.153 1.00 93.69 365 LEU A O 1
ATOM 2883 N N . LYS A 1 366 ? 0.706 -0.871 45.317 1.00 96.19 366 LYS A N 1
ATOM 2884 C CA . LYS A 1 366 ? 2.089 -0.379 45.367 1.00 96.19 366 LYS A CA 1
ATOM 2885 C C . LYS A 1 366 ? 3.031 -1.195 44.477 1.00 96.19 366 LYS A C 1
ATOM 2887 O O . LYS A 1 366 ? 3.769 -0.602 43.690 1.00 96.19 366 LYS A O 1
ATOM 2892 N N . GLU A 1 367 ? 2.946 -2.524 44.518 1.00 96.38 367 GLU A N 1
ATOM 2893 C CA . GLU A 1 367 ? 3.677 -3.419 43.606 1.00 96.38 367 GLU A CA 1
ATOM 2894 C C . GLU A 1 367 ? 3.350 -3.113 42.135 1.00 96.38 367 GLU A C 1
ATOM 2896 O O . GLU A 1 367 ? 4.251 -2.959 41.307 1.00 96.38 367 GLU A O 1
ATOM 2901 N N . GLN A 1 368 ? 2.066 -2.933 41.801 1.00 93.31 368 GLN A N 1
ATOM 2902 C CA . GLN A 1 368 ? 1.642 -2.557 40.447 1.00 93.31 368 GLN A CA 1
ATOM 2903 C C . GLN A 1 368 ? 2.155 -1.169 40.031 1.00 93.31 368 GLN A C 1
ATOM 2905 O O . GLN A 1 368 ? 2.525 -0.974 38.869 1.00 93.31 368 GLN A O 1
ATOM 2910 N N . MET A 1 369 ? 2.237 -0.198 40.947 1.00 93.88 369 MET A N 1
ATOM 2911 C CA . MET A 1 369 ? 2.848 1.107 40.665 1.00 93.88 369 MET A CA 1
ATOM 2912 C C . MET A 1 369 ? 4.355 0.996 40.394 1.00 93.88 369 MET A C 1
ATOM 2914 O O . MET A 1 369 ? 4.858 1.650 39.477 1.00 93.88 369 MET A O 1
ATOM 2918 N N . GLU A 1 370 ? 5.085 0.152 41.125 1.00 96.19 370 GLU A N 1
ATOM 2919 C CA . GLU A 1 370 ? 6.518 -0.071 40.896 1.00 96.19 370 GLU A CA 1
ATOM 2920 C C . GLU A 1 370 ? 6.788 -0.837 39.591 1.00 96.19 370 GLU A C 1
ATOM 2922 O O . GLU A 1 370 ? 7.663 -0.436 38.815 1.00 96.19 370 GLU A O 1
ATOM 2927 N N . MET A 1 371 ? 5.967 -1.840 39.264 1.00 94.12 371 MET A N 1
ATOM 2928 C CA . MET A 1 371 ? 6.005 -2.517 37.964 1.00 94.12 371 MET A CA 1
ATOM 2929 C C . MET A 1 371 ? 5.736 -1.541 36.810 1.00 94.12 371 MET A C 1
ATOM 2931 O O . MET A 1 371 ? 6.542 -1.471 35.880 1.00 94.12 371 MET A O 1
ATOM 2935 N N . ASN A 1 372 ? 4.695 -0.705 36.894 1.00 90.31 372 ASN A N 1
ATOM 2936 C CA . ASN A 1 372 ? 4.418 0.332 35.891 1.00 90.31 372 ASN A CA 1
ATOM 2937 C C . ASN A 1 372 ? 5.554 1.363 35.770 1.00 90.31 372 ASN A C 1
ATOM 2939 O O . ASN A 1 372 ? 5.915 1.766 34.663 1.00 90.31 372 ASN A O 1
ATOM 2943 N N . LYS A 1 373 ? 6.190 1.742 36.884 1.00 96.62 373 LYS A N 1
ATOM 2944 C CA . LYS A 1 373 ? 7.382 2.608 36.900 1.00 96.62 373 LYS A CA 1
ATOM 2945 C C . LYS A 1 373 ? 8.586 1.949 36.210 1.00 96.62 373 LYS A C 1
ATOM 2947 O O . LYS A 1 373 ? 9.366 2.648 35.561 1.00 96.62 373 LYS A O 1
ATOM 2952 N N . SER A 1 374 ? 8.727 0.623 36.296 1.00 95.12 374 SER A N 1
ATOM 2953 C CA . SER A 1 374 ? 9.744 -0.140 35.556 1.00 95.12 374 SER A CA 1
ATOM 2954 C C . SER A 1 374 ? 9.442 -0.206 34.050 1.00 95.12 374 SER A C 1
ATOM 2956 O O . SER A 1 374 ? 10.326 0.076 33.236 1.00 95.12 374 SER A O 1
ATOM 2958 N N . TYR A 1 375 ? 8.185 -0.463 33.666 1.00 92.75 375 TYR A N 1
ATOM 2959 C CA . TYR A 1 375 ? 7.761 -0.495 32.265 1.00 92.75 375 TYR A CA 1
ATOM 2960 C C . TYR A 1 375 ? 7.902 0.875 31.600 1.00 92.75 375 TYR A C 1
ATOM 2962 O O . TYR A 1 375 ? 8.436 0.953 30.496 1.00 92.75 375 TYR A O 1
ATOM 2970 N N . LYS A 1 376 ? 7.532 1.963 32.291 1.00 94.19 376 LYS A N 1
ATOM 2971 C CA . LYS A 1 376 ? 7.728 3.333 31.801 1.00 94.19 376 LYS A CA 1
ATOM 2972 C C . LYS A 1 376 ? 9.202 3.626 31.500 1.00 94.19 376 LYS A C 1
ATOM 2974 O O . LYS A 1 376 ? 9.509 4.035 30.385 1.00 94.19 376 LYS A O 1
ATOM 2979 N N . LYS A 1 377 ? 10.122 3.325 32.429 1.00 96.31 377 LYS A N 1
ATOM 2980 C CA . LYS A 1 377 ? 11.576 3.449 32.193 1.00 96.31 377 LYS A CA 1
ATOM 2981 C C . LYS A 1 377 ? 12.038 2.618 30.992 1.00 96.31 377 LYS A C 1
ATOM 2983 O O . LYS A 1 377 ? 12.806 3.101 30.165 1.00 96.31 377 LYS A O 1
ATOM 2988 N N . SER A 1 378 ? 11.566 1.375 30.877 1.00 95.94 378 SER A N 1
ATOM 2989 C CA . SER A 1 378 ? 11.882 0.510 29.733 1.00 95.94 378 SER A CA 1
ATOM 2990 C C . SER A 1 378 ? 11.443 1.154 28.413 1.00 95.94 378 SER A C 1
ATOM 2992 O O . SER A 1 378 ? 12.256 1.315 27.498 1.00 95.94 378 SER A O 1
ATOM 2994 N N . MET A 1 379 ? 10.197 1.634 28.350 1.00 91.62 379 MET A N 1
ATOM 2995 C CA . MET A 1 379 ? 9.633 2.300 27.177 1.00 91.62 379 MET A CA 1
ATOM 2996 C C . MET A 1 379 ? 10.373 3.603 26.835 1.00 91.62 379 MET A C 1
ATOM 2998 O O . MET A 1 379 ? 10.647 3.854 25.666 1.00 91.62 379 MET A O 1
ATOM 3002 N N . GLU A 1 380 ? 10.785 4.389 27.834 1.00 95.31 380 GLU A N 1
ATOM 3003 C CA . GLU A 1 380 ? 11.626 5.581 27.654 1.00 95.31 380 GLU A CA 1
ATOM 3004 C C . GLU A 1 380 ? 12.993 5.231 27.035 1.00 95.31 380 GLU A C 1
ATOM 3006 O O . GLU A 1 380 ? 13.441 5.912 26.111 1.00 95.31 380 GLU A O 1
ATOM 3011 N N . THR A 1 381 ? 13.647 4.141 27.466 1.00 96.06 381 THR A N 1
ATOM 3012 C CA . THR A 1 381 ? 14.908 3.697 26.833 1.00 96.06 381 THR A CA 1
ATOM 3013 C C . THR A 1 381 ? 14.714 3.171 25.411 1.00 96.06 381 THR A C 1
ATOM 3015 O O . THR A 1 381 ? 15.594 3.355 24.571 1.00 96.06 381 THR A O 1
ATOM 3018 N N . MET A 1 382 ? 13.572 2.544 25.113 1.00 92.56 382 MET A N 1
ATOM 3019 C CA . MET A 1 382 ? 13.236 2.102 23.756 1.00 92.56 382 MET A CA 1
ATOM 3020 C C . MET A 1 382 ? 12.886 3.280 22.841 1.00 92.56 382 MET A C 1
ATOM 3022 O O . MET A 1 382 ? 13.303 3.280 21.688 1.00 92.56 382 MET A O 1
ATOM 3026 N N . SER A 1 383 ? 12.216 4.310 23.365 1.00 93.38 383 SER A N 1
ATOM 3027 C CA . SER A 1 383 ? 11.934 5.562 22.654 1.00 93.38 383 SER A CA 1
ATOM 3028 C C . SER A 1 383 ? 13.225 6.301 22.280 1.00 93.38 383 SER A C 1
ATOM 3030 O O . SER A 1 383 ? 13.434 6.619 21.112 1.00 93.38 383 SER A O 1
ATOM 3032 N N . LYS A 1 384 ? 14.177 6.445 23.216 1.00 96.88 384 LYS A N 1
ATOM 3033 C CA . LYS A 1 384 ? 15.510 7.006 22.909 1.00 96.88 384 LYS A CA 1
ATOM 3034 C C . LYS A 1 384 ? 16.250 6.208 21.827 1.00 96.88 384 LYS A C 1
ATOM 3036 O O . LYS A 1 384 ? 16.793 6.794 20.896 1.00 96.88 384 LYS A O 1
ATOM 3041 N N . LYS A 1 385 ? 16.209 4.871 21.895 1.00 95.88 385 LYS A N 1
ATOM 3042 C CA . LYS A 1 385 ? 16.786 3.992 20.860 1.00 95.88 385 LYS A CA 1
ATOM 3043 C C . LYS A 1 385 ? 16.084 4.112 19.504 1.00 95.88 385 LYS A C 1
ATOM 3045 O O . LYS A 1 385 ? 16.735 3.879 18.491 1.00 95.88 385 LYS A O 1
ATOM 3050 N N . LEU A 1 386 ? 14.791 4.440 19.468 1.00 93.00 386 LEU A N 1
ATOM 3051 C CA . LEU A 1 386 ? 14.055 4.707 18.231 1.00 93.00 386 LEU A CA 1
ATOM 3052 C C . LEU A 1 386 ? 14.498 6.046 17.625 1.00 93.00 386 LEU A C 1
ATOM 3054 O O . LEU A 1 386 ? 14.915 6.070 16.471 1.00 93.00 386 LEU A O 1
ATOM 3058 N N . GLN A 1 387 ? 14.552 7.108 18.431 1.00 93.88 387 GLN A N 1
ATOM 3059 C CA . GLN A 1 387 ? 15.035 8.432 18.021 1.00 93.88 387 GLN A CA 1
ATOM 3060 C C . GLN A 1 387 ? 16.481 8.381 17.479 1.00 93.88 387 GLN A C 1
ATOM 3062 O O . GLN A 1 387 ? 16.796 8.963 16.443 1.00 93.88 387 GLN A O 1
ATOM 3067 N N . GLU A 1 388 ? 17.357 7.595 18.114 1.00 95.88 388 GLU A N 1
ATOM 3068 C CA . GLU A 1 388 ? 18.718 7.296 17.636 1.00 95.88 388 GLU A CA 1
ATOM 3069 C C . GLU A 1 388 ? 18.790 6.525 16.305 1.00 95.88 388 GLU A C 1
ATOM 3071 O O . GLU A 1 388 ? 19.866 6.451 15.700 1.00 95.88 388 GLU A O 1
ATOM 3076 N N . LYS A 1 389 ? 17.707 5.858 15.891 1.00 94.62 389 LYS A N 1
ATOM 3077 C CA . LYS A 1 389 ? 17.594 5.174 14.593 1.00 94.62 389 LYS A CA 1
ATOM 3078 C C . LYS A 1 389 ? 16.966 6.084 13.548 1.00 94.62 389 LYS A C 1
ATOM 3080 O O . LYS A 1 389 ? 17.366 6.007 12.393 1.00 94.62 389 LYS A O 1
ATOM 3085 N N . GLU A 1 390 ? 16.052 6.955 13.956 1.00 94.00 390 GLU A N 1
ATOM 3086 C CA . GLU A 1 390 ? 15.457 7.992 13.115 1.00 94.00 390 GLU A CA 1
ATOM 3087 C C . GLU A 1 390 ? 16.499 9.040 12.697 1.00 94.00 390 GLU A C 1
ATOM 3089 O O . GLU A 1 390 ? 16.567 9.354 11.511 1.00 94.00 390 GLU A O 1
ATOM 3094 N N . SER A 1 391 ? 17.392 9.485 13.597 1.00 95.06 391 SER A N 1
ATOM 3095 C CA . SER A 1 391 ? 18.499 10.388 13.221 1.00 95.06 391 SER A CA 1
ATOM 3096 C C . SER A 1 391 ? 19.420 9.743 12.180 1.00 95.06 391 SER A C 1
ATOM 3098 O O . SER A 1 391 ? 19.634 10.298 11.108 1.00 95.06 391 SER A O 1
ATOM 3100 N N . LYS A 1 392 ? 19.854 8.501 12.430 1.00 96.44 392 LYS A N 1
ATOM 3101 C CA . LYS A 1 392 ? 20.730 7.734 11.527 1.00 96.44 392 LYS A CA 1
ATOM 3102 C C . LYS A 1 392 ? 20.051 7.393 10.195 1.00 96.44 392 LYS A C 1
ATOM 3104 O O . LYS A 1 392 ? 20.728 7.193 9.189 1.00 96.44 392 LYS A O 1
ATOM 3109 N N . LEU A 1 393 ? 18.717 7.339 10.163 1.00 94.75 393 LEU A N 1
ATOM 3110 C CA . LEU A 1 393 ? 17.937 7.209 8.932 1.00 94.75 393 LEU A CA 1
ATOM 3111 C C . LEU A 1 393 ? 17.843 8.544 8.175 1.00 94.75 393 LEU A C 1
ATOM 3113 O O . LEU A 1 393 ? 17.907 8.533 6.948 1.00 94.75 393 LEU A O 1
ATOM 3117 N N . ALA A 1 394 ? 17.731 9.678 8.873 1.00 94.06 394 ALA A N 1
ATOM 3118 C CA . ALA A 1 394 ? 17.791 11.009 8.269 1.00 94.06 394 ALA A CA 1
ATOM 3119 C C . ALA A 1 394 ? 19.178 11.286 7.658 1.00 94.06 394 ALA A C 1
ATOM 3121 O O . ALA A 1 394 ? 19.252 11.605 6.474 1.00 94.06 394 ALA A O 1
ATOM 3122 N N . GLU A 1 395 ? 20.256 11.030 8.408 1.00 95.94 395 GLU A N 1
ATOM 3123 C CA . GLU A 1 395 ? 21.652 11.060 7.937 1.00 95.94 395 GLU A CA 1
ATOM 3124 C C . GLU A 1 395 ? 21.825 10.201 6.665 1.00 95.94 395 GLU A C 1
ATOM 3126 O O . GLU A 1 395 ? 22.327 10.660 5.637 1.00 95.94 395 GLU A O 1
ATOM 3131 N N . ALA A 1 396 ? 21.336 8.954 6.683 1.00 94.38 396 ALA A N 1
ATOM 3132 C CA . ALA A 1 396 ? 21.392 8.073 5.517 1.00 94.38 396 ALA A CA 1
ATOM 3133 C C . ALA A 1 396 ? 20.579 8.615 4.323 1.00 94.38 396 ALA A C 1
ATOM 3135 O O . ALA A 1 396 ? 21.046 8.545 3.185 1.00 94.38 396 ALA A O 1
ATOM 3136 N N . ASN A 1 397 ? 19.395 9.185 4.556 1.00 93.12 397 ASN A N 1
ATOM 3137 C CA . ASN A 1 397 ? 18.580 9.794 3.502 1.00 93.12 397 ASN A CA 1
ATOM 3138 C C . ASN A 1 397 ? 19.256 11.027 2.880 1.00 93.12 397 ASN A C 1
ATOM 3140 O O . ASN A 1 397 ? 19.163 11.202 1.665 1.00 93.12 397 ASN A O 1
ATOM 3144 N N . GLU A 1 398 ? 19.983 11.826 3.663 1.00 95.75 398 GLU A N 1
ATOM 3145 C CA . GLU A 1 398 ? 20.788 12.948 3.165 1.00 95.75 398 GLU A CA 1
ATOM 3146 C C . GLU A 1 398 ? 21.959 12.465 2.293 1.00 95.75 398 GLU A C 1
ATOM 3148 O O . GLU A 1 398 ? 22.165 12.970 1.188 1.00 95.75 398 GLU A O 1
ATOM 3153 N N . THR A 1 399 ? 22.667 11.395 2.685 1.00 95.44 399 THR A N 1
ATOM 3154 C CA . THR A 1 399 ? 23.676 10.802 1.781 1.00 95.44 399 THR A CA 1
ATOM 3155 C C . THR A 1 399 ? 23.053 10.303 0.470 1.00 95.44 399 THR A C 1
ATOM 3157 O O . THR A 1 399 ? 23.667 10.416 -0.592 1.00 95.44 399 THR A O 1
ATOM 3160 N N . ILE A 1 400 ? 21.807 9.813 0.502 1.00 95.38 400 ILE A N 1
ATOM 3161 C CA . ILE A 1 400 ? 21.072 9.369 -0.690 1.00 95.38 400 ILE A CA 1
ATOM 3162 C C . ILE A 1 400 ? 20.644 10.551 -1.576 1.00 95.38 400 ILE A C 1
ATOM 3164 O O . ILE A 1 400 ? 20.685 10.409 -2.800 1.00 95.38 400 ILE A O 1
ATOM 3168 N N . THR A 1 401 ? 20.255 11.709 -1.030 1.00 95.25 401 THR A N 1
ATOM 3169 C CA . THR A 1 401 ? 19.944 12.895 -1.855 1.00 95.25 401 THR A CA 1
ATOM 3170 C C . THR A 1 401 ? 21.204 13.471 -2.500 1.00 95.25 401 THR A C 1
ATOM 3172 O O . THR A 1 401 ? 21.186 13.735 -3.702 1.00 95.25 401 THR A O 1
ATOM 3175 N N . VAL A 1 402 ? 22.322 13.548 -1.769 1.00 96.69 402 VAL A N 1
ATOM 3176 C CA . VAL A 1 402 ? 23.628 13.950 -2.325 1.00 96.69 402 VAL A CA 1
ATOM 3177 C C . VAL A 1 402 ? 24.086 12.996 -3.439 1.00 96.69 402 VAL A C 1
ATOM 3179 O O . VAL A 1 402 ? 24.514 13.450 -4.502 1.00 96.69 402 VAL A O 1
ATOM 3182 N N . LEU A 1 403 ? 23.953 11.676 -3.254 1.00 95.44 403 LEU A N 1
ATOM 3183 C CA . LEU A 1 403 ? 24.296 10.698 -4.297 1.00 95.44 403 LEU A CA 1
ATOM 3184 C C . LEU A 1 403 ? 23.369 10.790 -5.521 1.00 95.44 403 LEU A C 1
ATOM 3186 O O . LEU A 1 403 ? 23.853 10.681 -6.645 1.00 95.44 403 LEU A O 1
ATOM 3190 N N . LYS A 1 404 ? 22.066 11.053 -5.343 1.00 95.31 404 LYS A N 1
ATOM 3191 C CA . LYS A 1 404 ? 21.139 11.319 -6.463 1.00 95.31 404 LYS A CA 1
ATOM 3192 C C . LYS A 1 404 ? 21.523 12.573 -7.254 1.00 95.31 404 LYS A C 1
ATOM 3194 O O . LYS A 1 404 ? 21.448 12.548 -8.483 1.00 95.31 404 LYS A O 1
ATOM 3199 N N . GLY A 1 405 ? 21.958 13.636 -6.572 1.00 95.62 405 GLY A N 1
ATOM 3200 C CA . GLY A 1 405 ? 22.482 14.845 -7.213 1.00 95.62 405 GLY A CA 1
ATOM 3201 C C . GLY A 1 405 ? 23.668 14.527 -8.125 1.00 95.62 405 GLY A C 1
ATOM 3202 O O . GLY A 1 405 ? 23.615 14.811 -9.318 1.00 95.62 405 GLY A O 1
ATOM 3203 N N . LYS A 1 406 ? 24.670 13.810 -7.598 1.00 97.12 406 LYS A N 1
ATOM 3204 C CA . LYS A 1 406 ? 25.847 13.368 -8.371 1.00 97.12 406 LYS A CA 1
ATOM 3205 C C . LYS A 1 406 ? 25.499 12.445 -9.542 1.00 97.12 406 LYS A C 1
ATOM 3207 O O . LYS A 1 406 ? 26.113 12.549 -10.596 1.00 97.12 406 LYS A O 1
ATOM 3212 N N . ILE A 1 407 ? 24.506 11.564 -9.394 1.00 95.69 407 ILE A N 1
ATOM 3213 C CA . ILE A 1 407 ? 24.024 10.725 -10.507 1.00 95.69 407 ILE A CA 1
ATOM 3214 C C . ILE A 1 407 ? 23.406 11.593 -11.614 1.00 95.69 407 ILE A C 1
ATOM 3216 O O . ILE A 1 407 ? 23.698 11.366 -12.783 1.00 95.69 407 ILE A O 1
ATOM 3220 N N . SER A 1 408 ? 22.613 12.606 -11.257 1.00 95.44 408 SER A N 1
ATOM 3221 C CA . SER A 1 408 ? 21.993 13.524 -12.228 1.00 95.44 408 SER A CA 1
ATOM 3222 C C . SER A 1 408 ? 23.043 14.376 -12.958 1.00 95.44 408 SER A C 1
ATOM 3224 O O . SER A 1 408 ? 22.967 14.560 -14.169 1.00 95.44 408 SER A O 1
ATOM 3226 N N . GLU A 1 409 ? 24.066 14.839 -12.236 1.00 96.56 409 GLU A N 1
ATOM 3227 C CA . GLU A 1 409 ? 25.228 15.551 -12.784 1.00 96.56 409 GLU A CA 1
ATOM 3228 C C . GLU A 1 409 ? 26.031 14.669 -13.758 1.00 96.56 409 GLU A C 1
ATOM 3230 O O . GLU A 1 409 ? 26.333 15.085 -14.876 1.00 96.56 409 GLU A O 1
ATOM 3235 N N . MET A 1 410 ? 26.317 13.415 -13.386 1.00 96.38 410 MET A N 1
ATOM 3236 C CA . MET A 1 410 ? 26.971 12.444 -14.274 1.00 96.38 410 MET A CA 1
ATOM 3237 C C . MET A 1 410 ? 26.129 12.138 -15.519 1.00 96.38 410 MET A C 1
ATOM 3239 O O . MET A 1 410 ? 26.683 12.063 -16.612 1.00 96.38 410 MET A O 1
ATOM 3243 N N . GLN A 1 411 ? 24.806 12.007 -15.386 1.00 96.06 411 GLN A N 1
ATOM 3244 C CA . GLN A 1 411 ? 23.897 11.803 -16.521 1.00 96.06 411 GLN A CA 1
ATOM 3245 C C . GLN A 1 411 ? 23.903 12.993 -17.489 1.00 96.06 411 GLN A C 1
ATOM 3247 O O . GLN A 1 411 ? 23.959 12.787 -18.698 1.00 96.06 411 GLN A O 1
ATOM 3252 N N . TRP A 1 412 ? 23.909 14.228 -16.979 1.00 96.75 412 TRP A N 1
ATOM 3253 C CA . TRP A 1 412 ? 24.008 15.429 -17.814 1.00 96.75 412 TRP A CA 1
ATOM 3254 C C . TRP A 1 412 ? 25.364 15.527 -18.532 1.00 96.75 412 TRP A C 1
ATOM 3256 O O . TRP A 1 412 ? 25.415 15.824 -19.725 1.00 96.75 412 TRP A O 1
ATOM 3266 N N . ASN A 1 413 ? 26.459 15.193 -17.842 1.00 97.00 413 ASN A N 1
ATOM 3267 C CA . ASN A 1 413 ? 27.793 15.138 -18.444 1.00 97.00 413 ASN A CA 1
ATOM 3268 C C . ASN A 1 413 ? 27.894 14.070 -19.550 1.00 97.00 413 ASN A C 1
ATOM 3270 O O . ASN A 1 413 ? 28.460 14.353 -20.605 1.00 97.00 413 ASN A O 1
ATOM 3274 N N . ILE A 1 414 ? 27.304 12.884 -19.351 1.00 96.50 414 ILE A N 1
ATOM 3275 C CA . ILE A 1 414 ? 27.224 11.831 -20.380 1.00 96.50 414 ILE A CA 1
ATOM 3276 C C . ILE A 1 414 ? 26.408 12.317 -21.584 1.00 96.50 414 ILE A C 1
ATOM 3278 O O . ILE A 1 414 ? 26.899 12.244 -22.704 1.00 96.50 414 ILE A O 1
ATOM 3282 N N . MET A 1 415 ? 25.223 12.897 -21.368 1.00 95.56 415 MET A N 1
ATOM 3283 C CA . MET A 1 415 ? 24.372 13.413 -22.451 1.00 95.56 415 MET A CA 1
ATOM 3284 C C . MET A 1 415 ? 25.085 14.490 -23.292 1.00 95.56 415 MET A C 1
ATOM 3286 O O . MET A 1 415 ? 24.977 14.507 -24.518 1.00 95.56 415 MET A O 1
ATOM 3290 N N . ASN A 1 416 ? 25.866 15.368 -22.654 1.00 96.19 416 ASN A N 1
ATOM 3291 C CA . ASN A 1 416 ? 26.692 16.351 -23.359 1.00 96.19 416 ASN A CA 1
ATOM 3292 C C . ASN A 1 416 ? 27.824 15.698 -24.168 1.00 96.19 416 ASN A C 1
ATOM 3294 O O . ASN A 1 416 ? 28.109 16.143 -25.279 1.00 96.19 416 ASN A O 1
ATOM 3298 N N . GLN A 1 417 ? 28.459 14.645 -23.644 1.00 96.19 417 GLN A N 1
ATOM 3299 C CA . GLN A 1 417 ? 29.479 13.883 -24.371 1.00 96.19 417 GLN A CA 1
ATOM 3300 C C . GLN A 1 417 ? 28.876 13.118 -25.559 1.00 96.19 417 GLN A C 1
ATOM 3302 O O . GLN A 1 417 ? 29.452 13.139 -26.641 1.00 96.19 417 GLN A O 1
ATOM 3307 N N . GLU A 1 418 ? 27.689 12.526 -25.415 1.00 96.12 418 GLU A N 1
ATOM 3308 C CA . GLU A 1 418 ? 26.948 11.887 -26.513 1.00 96.12 418 GLU A CA 1
ATOM 3309 C C . GLU A 1 418 ? 26.575 12.902 -27.613 1.00 96.12 418 GLU A C 1
ATOM 3311 O O . GLU A 1 418 ? 26.729 12.622 -28.806 1.00 96.12 418 GLU A O 1
ATOM 3316 N N . MET A 1 419 ? 26.171 14.119 -27.234 1.00 95.25 419 MET A N 1
ATOM 3317 C CA . MET A 1 419 ? 25.906 15.217 -28.173 1.00 95.25 419 MET A CA 1
ATOM 3318 C C . MET A 1 419 ? 27.184 15.708 -28.884 1.00 95.25 419 MET A C 1
ATOM 3320 O O . MET A 1 419 ? 27.151 16.034 -30.070 1.00 95.25 419 MET A O 1
ATOM 3324 N N . GLN A 1 420 ? 28.332 15.724 -28.199 1.00 95.56 420 GLN A N 1
ATOM 3325 C CA . GLN A 1 420 ? 29.625 16.042 -28.821 1.00 95.56 420 GLN A CA 1
ATOM 3326 C C . GLN A 1 420 ? 30.084 14.937 -29.782 1.00 95.56 420 GLN A C 1
ATOM 3328 O O . GLN A 1 420 ? 30.493 15.244 -30.899 1.00 95.56 420 GLN A O 1
ATOM 3333 N N . MET A 1 421 ? 29.959 13.665 -29.392 1.00 93.88 421 MET A N 1
ATOM 3334 C CA . MET A 1 421 ? 30.299 12.516 -30.239 1.00 93.88 421 MET A CA 1
ATOM 3335 C C . MET A 1 421 ? 29.439 12.462 -31.504 1.00 93.88 421 MET A C 1
ATOM 3337 O O . MET A 1 421 ? 29.974 12.296 -32.594 1.00 93.88 421 MET A O 1
ATOM 3341 N N . THR A 1 422 ? 28.123 12.666 -31.393 1.00 95.00 422 THR A N 1
ATOM 3342 C CA . THR A 1 422 ? 27.224 12.670 -32.566 1.00 95.00 422 THR A CA 1
ATOM 3343 C C . THR A 1 422 ? 27.506 13.830 -33.528 1.00 95.00 422 THR A C 1
ATOM 3345 O O . THR A 1 422 ? 27.400 13.653 -34.740 1.00 95.00 422 THR A O 1
ATOM 3348 N N . SER A 1 423 ? 27.944 14.985 -33.015 1.00 94.88 423 SER A N 1
ATOM 3349 C CA . SER A 1 423 ? 28.452 16.098 -33.830 1.00 94.88 423 SER A CA 1
ATOM 3350 C C . SER A 1 423 ? 29.784 15.762 -34.525 1.00 94.88 423 SER A C 1
ATOM 3352 O O . SER A 1 423 ? 29.966 16.037 -35.708 1.00 94.88 423 SER A O 1
ATOM 3354 N N . GLN A 1 424 ? 30.715 15.102 -33.830 1.00 95.38 424 GLN A N 1
ATOM 3355 C CA . GLN A 1 424 ? 31.988 14.676 -34.424 1.00 95.38 424 GLN A CA 1
ATOM 3356 C C . GLN A 1 424 ? 31.813 13.573 -35.478 1.00 95.38 424 GLN A C 1
ATOM 3358 O O . GLN A 1 424 ? 32.491 13.602 -36.505 1.00 95.38 424 GLN A O 1
ATOM 3363 N N . ASP A 1 425 ? 30.897 12.623 -35.272 1.00 94.94 425 ASP A N 1
ATOM 3364 C CA . ASP A 1 425 ? 30.594 11.593 -36.269 1.00 94.94 425 ASP A CA 1
ATOM 3365 C C . ASP A 1 425 ? 29.919 12.178 -37.524 1.00 94.94 425 ASP A C 1
ATOM 3367 O O . ASP A 1 425 ? 30.216 11.711 -38.624 1.00 94.94 425 ASP A O 1
ATOM 3371 N N . SER A 1 426 ? 29.096 13.232 -37.412 1.00 94.25 426 SER A N 1
ATOM 3372 C CA . SER A 1 426 ? 28.535 13.906 -38.596 1.00 94.25 426 SER A CA 1
ATOM 3373 C C . SER A 1 426 ? 29.600 14.678 -39.387 1.00 94.25 426 SER A C 1
ATOM 3375 O O . SER A 1 426 ? 29.671 14.530 -40.605 1.00 94.25 426 SER A O 1
ATOM 3377 N N . GLN A 1 427 ? 30.507 15.397 -38.711 1.00 96.19 427 GLN A N 1
ATOM 3378 C CA . GLN A 1 427 ? 31.672 16.036 -39.348 1.00 96.19 427 GLN A CA 1
ATOM 3379 C C . GLN A 1 427 ? 32.587 15.011 -40.036 1.00 96.19 427 GLN A C 1
ATOM 3381 O O . GLN A 1 427 ? 33.070 15.228 -41.146 1.00 96.19 427 GLN A O 1
ATOM 3386 N N . LYS A 1 428 ? 32.812 13.861 -39.395 1.00 95.62 428 LYS A N 1
ATOM 3387 C CA . LYS A 1 428 ? 33.578 12.744 -39.957 1.00 95.62 428 LYS A CA 1
ATOM 3388 C C . LYS A 1 428 ? 32.893 12.132 -41.181 1.00 95.62 428 LYS A C 1
ATOM 3390 O O . LYS A 1 428 ? 33.593 11.789 -42.131 1.00 95.62 428 LYS A O 1
ATOM 3395 N N . GLN A 1 429 ? 31.564 12.011 -41.186 1.00 95.31 429 GLN A N 1
ATOM 3396 C CA . GLN A 1 429 ? 30.821 11.569 -42.367 1.00 95.31 429 GLN A CA 1
ATOM 3397 C C . GLN A 1 429 ? 30.968 12.577 -43.517 1.00 95.31 429 GLN A C 1
ATOM 3399 O O . GLN A 1 429 ? 31.309 12.169 -44.624 1.00 95.31 429 GLN A O 1
ATOM 3404 N N . GLU A 1 430 ? 30.807 13.878 -43.256 1.00 95.75 430 GLU A N 1
ATOM 3405 C CA . GLU A 1 430 ? 30.989 14.925 -44.271 1.00 95.75 430 GLU A CA 1
ATOM 3406 C C . GLU A 1 430 ? 32.400 14.876 -44.888 1.00 95.75 430 GLU A C 1
ATOM 3408 O O . GLU A 1 430 ? 32.553 14.858 -46.109 1.00 95.75 430 GLU A O 1
ATOM 3413 N N . LEU A 1 431 ? 33.442 14.752 -44.058 1.00 95.69 431 LEU A N 1
ATOM 3414 C CA . LEU A 1 431 ? 34.829 14.610 -44.516 1.00 95.69 431 LEU A CA 1
ATOM 3415 C C . LEU A 1 431 ? 35.075 13.307 -45.300 1.00 95.69 431 LEU A C 1
ATOM 3417 O O . LEU A 1 431 ? 35.890 13.296 -46.224 1.00 95.69 431 LEU A O 1
ATOM 3421 N N . MET A 1 432 ? 34.379 12.212 -44.974 1.00 95.69 432 MET A N 1
ATOM 3422 C CA . MET A 1 432 ? 34.429 10.974 -45.763 1.00 95.69 432 MET A CA 1
ATOM 3423 C C . MET A 1 432 ? 33.762 11.143 -47.135 1.00 95.69 432 MET A C 1
ATOM 3425 O O . MET A 1 432 ? 34.319 10.690 -48.134 1.00 95.69 432 MET A O 1
ATOM 3429 N N . GLU A 1 433 ? 32.617 11.823 -47.205 1.00 95.62 433 GLU A N 1
ATOM 3430 C CA . GLU A 1 433 ? 31.921 12.112 -48.463 1.00 95.62 433 GLU A CA 1
ATOM 3431 C C . GLU A 1 433 ? 32.747 13.052 -49.360 1.00 95.62 433 GLU A C 1
ATOM 3433 O O . GLU A 1 433 ? 32.909 12.778 -50.551 1.00 95.62 433 GLU A O 1
ATOM 3438 N N . GLN A 1 434 ? 33.369 14.092 -48.788 1.00 96.12 434 GLN A N 1
ATOM 3439 C CA . GLN A 1 434 ? 34.328 14.958 -49.489 1.00 96.12 434 GLN A CA 1
ATOM 3440 C C . GLN A 1 434 ? 35.535 14.161 -50.025 1.00 96.12 434 GLN A C 1
ATOM 3442 O O . GLN A 1 434 ? 35.909 14.301 -51.192 1.00 96.12 434 GLN A O 1
ATOM 3447 N N . LEU A 1 435 ? 36.117 13.273 -49.210 1.00 95.56 435 LEU A N 1
ATOM 3448 C CA . LEU A 1 435 ? 37.241 12.424 -49.616 1.00 95.56 435 LEU A CA 1
ATOM 3449 C C . LEU A 1 435 ? 36.867 11.457 -50.755 1.00 95.56 435 LEU A C 1
ATOM 3451 O O . LEU A 1 435 ? 37.674 11.230 -51.657 1.00 95.56 435 LEU A O 1
ATOM 3455 N N . ASP A 1 436 ? 35.659 10.893 -50.746 1.00 95.62 436 ASP A N 1
ATOM 3456 C CA . ASP A 1 436 ? 35.184 10.007 -51.815 1.00 95.62 436 ASP A CA 1
ATOM 3457 C C . ASP A 1 436 ? 34.832 10.765 -53.109 1.00 95.62 436 ASP A C 1
ATOM 3459 O O . ASP A 1 436 ? 34.971 10.204 -54.200 1.00 95.62 436 ASP A O 1
ATOM 3463 N N . VAL A 1 437 ? 34.466 12.049 -53.026 1.00 95.75 437 VAL A N 1
ATOM 3464 C CA . VAL A 1 437 ? 34.376 12.943 -54.195 1.00 95.75 437 VAL A CA 1
ATOM 3465 C C . VAL A 1 437 ? 35.759 13.200 -54.804 1.00 95.75 437 VAL A C 1
ATOM 3467 O O . VAL A 1 437 ? 35.913 13.068 -56.019 1.00 95.75 437 VAL A O 1
ATOM 3470 N N . GLU A 1 438 ? 36.787 13.489 -54.000 1.00 94.50 438 GLU A N 1
ATOM 3471 C CA . GLU A 1 438 ? 38.153 13.675 -54.520 1.00 94.50 438 GLU A CA 1
ATOM 3472 C C . GLU A 1 438 ? 38.746 12.383 -55.109 1.00 94.50 438 GLU A C 1
ATOM 3474 O O . GLU A 1 438 ? 39.383 12.423 -56.163 1.00 94.50 438 GLU A O 1
ATOM 3479 N N . LYS A 1 439 ? 38.467 11.211 -54.516 1.00 94.62 439 LYS A N 1
ATOM 3480 C CA . LYS A 1 439 ? 38.839 9.913 -55.115 1.00 94.62 439 LYS A CA 1
ATOM 3481 C C . LYS A 1 439 ? 38.217 9.716 -56.499 1.00 94.62 439 LYS A C 1
ATOM 3483 O O . LYS A 1 439 ? 38.914 9.247 -57.396 1.00 94.62 439 LYS A O 1
ATOM 3488 N N . LYS A 1 440 ? 36.941 10.079 -56.692 1.00 95.56 440 LYS A N 1
ATOM 3489 C CA . LYS A 1 440 ? 36.267 9.988 -58.002 1.00 95.56 440 LYS A CA 1
ATOM 3490 C C . LYS A 1 440 ? 36.914 10.911 -59.031 1.00 95.56 440 LYS A C 1
ATOM 3492 O O . LYS A 1 440 ? 37.300 10.430 -60.090 1.00 95.56 440 LYS A O 1
ATOM 3497 N N . LYS A 1 441 ? 37.152 12.183 -58.688 1.00 95.69 441 LYS A N 1
ATOM 3498 C CA . LYS A 1 441 ? 37.884 13.127 -59.557 1.00 95.69 441 LYS A CA 1
ATOM 3499 C C . LYS A 1 441 ? 39.261 12.590 -59.955 1.00 95.69 441 LYS A C 1
ATOM 3501 O O . LYS A 1 441 ? 39.655 12.695 -61.113 1.00 95.69 441 LYS A O 1
ATOM 3506 N N . TRP A 1 442 ? 39.992 11.985 -59.014 1.00 94.62 442 TRP A N 1
ATOM 3507 C CA . TRP A 1 442 ? 41.296 11.380 -59.293 1.00 94.62 442 TRP A CA 1
ATOM 3508 C C . TRP A 1 442 ? 41.192 10.152 -60.212 1.00 94.62 442 TRP A C 1
ATOM 3510 O O . TRP A 1 442 ? 42.010 9.998 -61.117 1.00 94.62 442 TRP A O 1
ATOM 3520 N N . GLN A 1 443 ? 40.175 9.301 -60.032 1.00 95.31 443 GLN A N 1
ATOM 3521 C CA . GLN A 1 443 ? 39.900 8.166 -60.923 1.00 95.31 443 GLN A CA 1
ATOM 3522 C C . GLN A 1 443 ? 39.535 8.630 -62.341 1.00 95.31 443 GLN A C 1
ATOM 3524 O O . GLN A 1 443 ? 40.102 8.124 -63.308 1.00 95.31 443 GLN A O 1
ATOM 3529 N N . GLU A 1 444 ? 38.661 9.630 -62.469 1.00 95.38 444 GLU A N 1
ATOM 3530 C CA . GLU A 1 444 ? 38.281 10.251 -63.744 1.00 95.38 444 GLU A CA 1
ATOM 3531 C C . GLU A 1 444 ? 39.498 10.868 -64.451 1.00 95.38 444 GLU A C 1
ATOM 3533 O O . GLU A 1 444 ? 39.732 10.597 -65.629 1.00 95.38 444 GLU A O 1
ATOM 3538 N N . ALA A 1 445 ? 40.333 11.624 -63.730 1.00 93.25 445 ALA A N 1
ATOM 3539 C CA . ALA A 1 445 ? 41.574 12.188 -64.263 1.00 93.25 445 ALA A CA 1
ATOM 3540 C C . ALA A 1 445 ? 42.590 11.101 -64.666 1.00 93.25 445 ALA A C 1
ATOM 3542 O O . ALA A 1 445 ? 43.232 11.210 -65.710 1.00 93.25 445 ALA A O 1
ATOM 3543 N N . SER A 1 446 ? 42.714 10.021 -63.886 1.00 95.19 446 SER A N 1
ATOM 3544 C CA . SER A 1 446 ? 43.569 8.875 -64.224 1.00 95.19 446 SER A CA 1
ATOM 3545 C C . SER A 1 446 ? 43.093 8.174 -65.502 1.00 95.19 446 SER A C 1
ATOM 3547 O O . SER A 1 446 ? 43.903 7.873 -66.380 1.00 95.19 446 SER A O 1
ATOM 3549 N N . GLN A 1 447 ? 41.779 7.992 -65.664 1.00 95.19 447 GLN A N 1
ATOM 3550 C CA . GLN A 1 447 ? 41.187 7.434 -66.878 1.00 95.19 447 GLN A CA 1
ATOM 3551 C C . GLN A 1 447 ? 41.389 8.360 -68.090 1.00 95.19 447 GLN A C 1
ATOM 3553 O O . GLN A 1 447 ? 41.749 7.884 -69.167 1.00 95.19 447 GLN A O 1
ATOM 3558 N N . GLN A 1 448 ? 41.248 9.680 -67.921 1.00 94.81 448 GLN A N 1
ATOM 3559 C CA . GLN A 1 448 ? 41.571 10.656 -68.969 1.00 94.81 448 GLN A CA 1
ATOM 3560 C C . GLN A 1 448 ? 43.044 10.556 -69.393 1.00 94.81 448 GLN A C 1
ATOM 3562 O O . GLN A 1 448 ? 43.320 10.444 -70.587 1.00 94.81 448 GLN A O 1
ATOM 3567 N N . ILE A 1 449 ? 43.984 10.494 -68.442 1.00 93.62 449 ILE A N 1
ATOM 3568 C CA . ILE A 1 449 ? 45.418 10.304 -68.725 1.00 93.62 449 ILE A CA 1
ATOM 3569 C C . ILE A 1 449 ? 45.662 9.011 -69.517 1.00 93.62 449 ILE A C 1
ATOM 3571 O O . ILE A 1 449 ? 46.390 9.048 -70.507 1.00 93.62 449 ILE A O 1
ATOM 3575 N N . GLN A 1 450 ? 45.013 7.897 -69.161 1.00 93.94 450 GLN A N 1
ATOM 3576 C CA . GLN A 1 450 ? 45.116 6.641 -69.919 1.00 93.94 450 GLN A CA 1
ATOM 3577 C C . GLN A 1 450 ? 44.587 6.782 -71.357 1.00 93.94 450 GLN A C 1
ATOM 3579 O O . GLN A 1 450 ? 45.239 6.326 -72.297 1.00 93.94 450 GLN A O 1
ATOM 3584 N N . THR A 1 451 ? 43.448 7.456 -71.567 1.00 94.50 451 THR A N 1
ATOM 3585 C CA . THR A 1 451 ? 42.929 7.702 -72.929 1.00 94.50 451 THR A CA 1
ATOM 3586 C C . THR A 1 451 ? 43.834 8.625 -73.748 1.00 94.50 451 THR A C 1
ATOM 3588 O O . THR A 1 451 ? 44.035 8.384 -74.938 1.00 94.50 451 THR A O 1
ATOM 3591 N N . LEU A 1 452 ? 44.450 9.630 -73.116 1.00 93.25 452 LEU A N 1
ATOM 3592 C CA . LEU A 1 452 ? 45.428 10.504 -73.763 1.00 93.25 452 LEU A CA 1
ATOM 3593 C C . LEU A 1 452 ? 46.693 9.727 -74.143 1.00 93.25 452 LEU A C 1
ATOM 3595 O O . LEU A 1 452 ? 47.135 9.835 -75.284 1.00 93.25 452 LEU A O 1
ATOM 3599 N N . GLN A 1 453 ? 47.223 8.882 -73.255 1.00 93.88 453 GLN A N 1
ATOM 3600 C CA . GLN A 1 453 ? 48.369 8.011 -73.547 1.00 93.88 453 GLN A CA 1
ATOM 3601 C C . GLN A 1 453 ? 48.080 7.047 -74.709 1.00 93.88 453 GLN A C 1
ATOM 3603 O O . GLN A 1 453 ? 48.897 6.936 -75.622 1.00 93.88 453 GLN A O 1
ATOM 3608 N N . ALA A 1 454 ? 46.896 6.426 -74.744 1.00 92.62 454 ALA A N 1
ATOM 3609 C CA . ALA A 1 454 ? 46.470 5.584 -75.864 1.00 92.62 454 ALA A CA 1
ATOM 3610 C C . ALA A 1 454 ? 46.363 6.376 -77.185 1.00 92.62 454 ALA A C 1
ATOM 3612 O O . ALA A 1 454 ? 46.781 5.893 -78.242 1.00 92.62 454 ALA A O 1
ATOM 3613 N N . SER A 1 455 ? 45.870 7.620 -77.134 1.00 89.94 455 SER A N 1
ATOM 3614 C CA . SER A 1 455 ? 45.848 8.506 -78.305 1.00 89.94 455 SER A CA 1
ATOM 3615 C C . SER A 1 455 ? 47.257 8.905 -78.769 1.00 89.94 455 SER A C 1
ATOM 3617 O O . SER A 1 455 ? 47.512 8.944 -79.969 1.00 89.94 455 SER A O 1
ATOM 3619 N N . GLN A 1 456 ? 48.202 9.110 -77.843 1.00 93.06 456 GLN A N 1
ATOM 3620 C CA . GLN A 1 456 ? 49.605 9.403 -78.155 1.00 93.06 456 GLN A CA 1
ATOM 3621 C C . GLN A 1 456 ? 50.318 8.205 -78.793 1.00 93.06 456 GLN A C 1
ATOM 3623 O O . GLN A 1 456 ? 51.042 8.395 -79.767 1.00 93.06 456 GLN A O 1
ATOM 3628 N N . SER A 1 457 ? 50.079 6.971 -78.328 1.00 91.44 457 SER A N 1
ATOM 3629 C CA . SER A 1 457 ? 50.619 5.776 -78.997 1.00 91.44 457 SER A CA 1
ATOM 3630 C C . SER A 1 457 ? 50.057 5.594 -80.410 1.00 91.44 457 SER A C 1
ATOM 3632 O O . SER A 1 457 ? 50.813 5.278 -81.325 1.00 91.44 457 SER A O 1
ATOM 3634 N N . LEU A 1 458 ? 48.764 5.874 -80.623 1.00 93.44 458 LEU A N 1
ATOM 3635 C CA . LEU A 1 458 ? 48.165 5.848 -81.961 1.00 93.44 458 LEU A CA 1
ATOM 3636 C C . LEU A 1 458 ? 48.752 6.939 -82.871 1.00 93.44 458 LEU A C 1
ATOM 3638 O O . LEU A 1 458 ? 49.036 6.670 -84.035 1.00 93.44 458 LEU A O 1
ATOM 3642 N N . LEU A 1 459 ? 48.986 8.150 -82.357 1.00 91.75 459 LEU A N 1
ATOM 3643 C CA . LEU A 1 459 ? 49.664 9.213 -83.107 1.00 91.75 459 LEU A CA 1
ATOM 3644 C C . LEU A 1 459 ? 51.109 8.834 -83.461 1.00 91.75 459 LEU A C 1
ATOM 3646 O O . LEU A 1 459 ? 51.505 9.032 -84.605 1.00 91.75 459 LEU A O 1
ATOM 3650 N N . ALA A 1 460 ? 51.861 8.211 -82.550 1.00 91.50 460 ALA A N 1
ATOM 3651 C CA . ALA A 1 460 ? 53.207 7.709 -82.834 1.00 91.50 460 ALA A CA 1
ATOM 3652 C C . ALA A 1 460 ? 53.210 6.602 -83.910 1.00 91.50 460 ALA A C 1
ATOM 3654 O O . ALA A 1 460 ? 54.077 6.591 -84.786 1.00 91.50 460 ALA A O 1
ATOM 3655 N N . GLU A 1 461 ? 52.213 5.709 -83.912 1.00 92.88 461 GLU A N 1
ATOM 3656 C CA . GLU A 1 461 ? 52.009 4.762 -85.015 1.00 92.88 461 GLU A CA 1
ATOM 3657 C C . GLU A 1 461 ? 51.709 5.465 -86.348 1.00 92.88 461 GLU A C 1
ATOM 3659 O O . GLU A 1 461 ? 52.205 5.032 -87.389 1.00 92.88 461 GLU A O 1
ATOM 3664 N N . TYR A 1 462 ? 50.879 6.514 -86.348 1.00 91.06 462 TYR A N 1
ATOM 3665 C CA . TYR A 1 462 ? 50.583 7.278 -87.562 1.00 91.06 462 TYR A CA 1
ATOM 3666 C C . TYR A 1 462 ? 51.809 8.048 -88.060 1.00 91.06 462 TYR A C 1
ATOM 3668 O O . TYR A 1 462 ? 52.081 8.012 -89.255 1.00 91.06 462 TYR A O 1
ATOM 3676 N N . GLU A 1 463 ? 52.601 8.655 -87.174 1.00 92.19 463 GLU A N 1
ATOM 3677 C CA . GLU A 1 463 ? 53.885 9.262 -87.533 1.00 92.19 463 GLU A CA 1
ATOM 3678 C C . GLU A 1 463 ? 54.851 8.254 -88.162 1.00 92.19 463 GLU A C 1
ATOM 3680 O O . GLU A 1 463 ? 55.515 8.582 -89.143 1.00 92.19 463 GLU A O 1
ATOM 3685 N N . GLN A 1 464 ? 54.947 7.032 -87.624 1.00 91.62 464 GLN A N 1
ATOM 3686 C CA . GLN A 1 464 ? 55.799 6.005 -88.224 1.00 91.62 464 GLN A CA 1
ATOM 3687 C C . GLN A 1 464 ? 55.273 5.586 -89.602 1.00 91.62 464 GLN A C 1
ATOM 3689 O O . GLN A 1 464 ? 56.049 5.503 -90.548 1.00 91.62 464 GLN A O 1
ATOM 3694 N N . LYS A 1 465 ? 53.953 5.414 -89.756 1.00 93.56 465 LYS A N 1
ATOM 3695 C CA . LYS A 1 465 ? 53.323 5.130 -91.059 1.00 93.56 465 LYS A CA 1
ATOM 3696 C C . LYS A 1 465 ? 53.556 6.264 -92.068 1.00 93.56 465 LYS A C 1
ATOM 3698 O O . LYS A 1 465 ? 53.739 5.974 -93.245 1.00 93.56 465 LYS A O 1
ATOM 3703 N N . VAL A 1 466 ? 53.593 7.527 -91.629 1.00 91.25 466 VAL A N 1
ATOM 3704 C CA . VAL A 1 466 ? 53.965 8.677 -92.474 1.00 91.25 466 VAL A CA 1
ATOM 3705 C C . VAL A 1 466 ? 55.436 8.593 -92.885 1.00 91.25 466 VAL A C 1
ATOM 3707 O O . VAL A 1 466 ? 55.703 8.599 -94.081 1.00 91.25 466 VAL A O 1
ATOM 3710 N N . LYS A 1 467 ? 56.372 8.389 -91.948 1.00 92.56 467 LYS A N 1
ATOM 3711 C CA . LYS A 1 467 ? 57.814 8.230 -92.243 1.00 92.56 467 LYS A CA 1
ATOM 3712 C C . LYS A 1 467 ? 58.081 7.063 -93.210 1.00 92.56 467 LYS A C 1
ATOM 3714 O O . LYS A 1 467 ? 58.870 7.191 -94.144 1.00 92.56 467 LYS A O 1
ATOM 3719 N N . ASP A 1 468 ? 57.369 5.946 -93.048 1.00 91.50 468 ASP A N 1
ATOM 3720 C CA . ASP A 1 468 ? 57.435 4.784 -93.946 1.00 91.50 468 ASP A CA 1
ATOM 3721 C C . ASP A 1 468 ? 56.883 5.081 -95.357 1.00 91.50 468 ASP A C 1
ATOM 3723 O O . ASP A 1 468 ? 57.296 4.441 -96.329 1.00 91.50 468 ASP A O 1
ATOM 3727 N N . LEU A 1 469 ? 55.924 6.006 -95.485 1.00 91.06 469 LEU A N 1
ATOM 3728 C CA . LEU A 1 469 ? 55.363 6.456 -96.765 1.00 91.06 469 LEU A CA 1
ATOM 3729 C C . LEU A 1 469 ? 56.246 7.518 -97.433 1.00 91.06 469 LEU A C 1
ATOM 3731 O O . LEU A 1 469 ? 56.458 7.435 -98.639 1.00 91.06 469 LEU A O 1
ATOM 3735 N N . GLU A 1 470 ? 56.812 8.452 -96.669 1.00 91.06 470 GLU A N 1
ATOM 3736 C CA . GLU A 1 470 ? 57.806 9.430 -97.133 1.00 91.06 470 GLU A CA 1
ATOM 3737 C C . GLU A 1 470 ? 59.056 8.725 -97.678 1.00 91.06 470 GLU A C 1
ATOM 3739 O O . GLU A 1 470 ? 59.524 9.042 -98.773 1.00 91.06 470 GLU A O 1
ATOM 3744 N N . LEU A 1 471 ? 59.544 7.690 -96.981 1.00 92.69 471 LEU A N 1
ATOM 3745 C CA . LEU A 1 471 ? 60.645 6.854 -97.459 1.00 92.69 471 LEU A CA 1
ATOM 3746 C C . LEU A 1 471 ? 60.305 6.187 -98.803 1.00 92.69 471 LEU A C 1
ATOM 3748 O O . LEU A 1 471 ? 61.088 6.287 -99.748 1.00 92.69 471 LEU A O 1
ATOM 3752 N N . LYS A 1 472 ? 59.125 5.565 -98.925 1.00 91.19 472 LYS A N 1
ATOM 3753 C CA . LYS A 1 472 ? 58.655 4.957 -100.187 1.00 91.19 472 LYS A CA 1
ATOM 3754 C C . LYS A 1 472 ? 58.486 5.984 -101.308 1.00 91.19 472 LYS A C 1
ATOM 3756 O O . LYS A 1 472 ? 58.794 5.669 -102.453 1.00 91.19 472 LYS A O 1
ATOM 3761 N N . LEU A 1 473 ? 58.034 7.198 -100.994 1.00 90.44 473 LEU A N 1
ATOM 3762 C CA . LEU A 1 473 ? 57.922 8.281 -101.969 1.00 90.44 473 LEU A CA 1
ATOM 3763 C C . LEU A 1 473 ? 59.309 8.695 -102.476 1.00 90.44 473 LEU A C 1
ATOM 3765 O O . LEU A 1 473 ? 59.522 8.716 -103.682 1.00 90.44 473 LEU A O 1
ATOM 3769 N N . SER A 1 474 ? 60.279 8.907 -101.581 1.00 89.25 474 SER A N 1
ATOM 3770 C CA . SER A 1 474 ? 61.660 9.241 -101.968 1.00 89.25 474 SER A CA 1
ATOM 3771 C C . SER A 1 474 ? 62.338 8.140 -102.802 1.00 89.25 474 SER A C 1
ATOM 3773 O O . SER A 1 474 ? 63.110 8.435 -103.715 1.00 89.25 474 SER A O 1
ATOM 3775 N N . GLN A 1 475 ? 62.003 6.867 -102.551 1.00 89.88 475 GLN A N 1
ATOM 3776 C CA . GLN A 1 475 ? 62.428 5.737 -103.384 1.00 89.88 475 GLN A CA 1
ATOM 3777 C C . GLN A 1 475 ? 61.802 5.817 -104.785 1.00 89.88 475 GLN A C 1
ATOM 3779 O O . GLN A 1 475 ? 62.525 5.737 -105.773 1.00 89.88 475 GLN A O 1
ATOM 3784 N N . GLN A 1 476 ? 60.494 6.078 -104.888 1.00 89.25 476 GLN A N 1
ATOM 3785 C CA . GLN A 1 476 ? 59.813 6.269 -106.176 1.00 89.25 476 GLN A CA 1
ATOM 3786 C C . GLN A 1 476 ? 60.315 7.500 -106.949 1.00 89.25 476 GLN A C 1
ATOM 3788 O O . GLN A 1 476 ? 60.412 7.451 -108.175 1.00 89.25 476 GLN A O 1
ATOM 3793 N N . GLU A 1 477 ? 60.676 8.589 -106.269 1.00 90.00 477 GLU A N 1
ATOM 3794 C CA . GLU A 1 477 ? 61.317 9.757 -106.886 1.00 90.00 477 GLU A CA 1
ATOM 3795 C C . GLU A 1 477 ? 62.717 9.418 -107.421 1.00 90.00 477 GLU A C 1
ATOM 3797 O O . GLU A 1 477 ? 63.079 9.843 -108.522 1.00 90.00 477 GLU A O 1
ATOM 3802 N N . HIS A 1 478 ? 63.489 8.606 -106.692 1.00 88.06 478 HIS A N 1
ATOM 3803 C CA . HIS A 1 478 ? 64.789 8.117 -107.148 1.00 88.06 478 HIS A CA 1
ATOM 3804 C C . HIS A 1 478 ? 64.658 7.175 -108.356 1.00 88.06 478 HIS A C 1
ATOM 3806 O O . HIS A 1 478 ? 65.346 7.369 -109.360 1.00 88.06 478 HIS A O 1
ATOM 3812 N N . ASP A 1 479 ? 63.719 6.227 -108.322 1.00 88.06 479 ASP A N 1
ATOM 3813 C CA . ASP A 1 479 ? 63.405 5.345 -109.452 1.00 88.06 479 ASP A CA 1
ATOM 3814 C C . ASP A 1 479 ? 62.939 6.151 -110.677 1.00 88.06 479 ASP A C 1
ATOM 3816 O O . ASP A 1 479 ? 63.374 5.897 -111.804 1.00 88.06 479 ASP A O 1
ATOM 3820 N N . ALA A 1 480 ? 62.119 7.188 -110.479 1.00 86.75 480 ALA A N 1
ATOM 3821 C CA . ALA A 1 480 ? 61.700 8.094 -111.546 1.00 86.75 480 ALA A CA 1
ATOM 3822 C C . ALA A 1 480 ? 62.877 8.890 -112.142 1.00 86.75 480 ALA A C 1
ATOM 3824 O O . ALA A 1 480 ? 62.909 9.119 -113.356 1.00 86.75 480 ALA A O 1
ATOM 3825 N N . LEU A 1 481 ? 63.871 9.278 -111.333 1.00 88.19 481 LEU A N 1
ATOM 3826 C CA . LEU A 1 481 ? 65.118 9.887 -111.811 1.00 88.19 481 LEU A CA 1
ATOM 3827 C C . LEU A 1 481 ? 65.982 8.889 -112.599 1.00 88.19 481 LEU A C 1
ATOM 3829 O O . LEU A 1 481 ? 66.495 9.254 -113.660 1.00 88.19 481 LEU A O 1
ATOM 3833 N N . ILE A 1 482 ? 66.091 7.633 -112.153 1.00 85.94 482 ILE A N 1
ATOM 3834 C CA . ILE A 1 482 ? 66.770 6.559 -112.897 1.00 85.94 482 ILE A CA 1
ATOM 3835 C C . ILE A 1 482 ? 66.090 6.353 -114.258 1.00 85.94 482 ILE A C 1
ATOM 3837 O O . ILE A 1 482 ? 66.750 6.441 -115.293 1.00 85.94 482 ILE A O 1
ATOM 3841 N N . VAL A 1 483 ? 64.764 6.182 -114.289 1.00 85.12 483 VAL A N 1
ATOM 3842 C CA . VAL A 1 483 ? 63.984 6.020 -115.530 1.00 85.12 483 VAL A CA 1
ATOM 3843 C C . VAL A 1 483 ? 64.126 7.239 -116.450 1.00 85.12 483 VAL A C 1
ATOM 3845 O O . VAL A 1 483 ? 64.251 7.083 -117.667 1.00 85.12 483 VAL A O 1
ATOM 3848 N N . LYS A 1 484 ? 64.167 8.460 -115.902 1.00 86.06 484 LYS A N 1
ATOM 3849 C CA . LYS A 1 484 ? 64.404 9.694 -116.669 1.00 86.06 484 LYS A CA 1
ATOM 3850 C C . LYS A 1 484 ? 65.800 9.721 -117.300 1.00 86.06 484 LYS A C 1
ATOM 3852 O O . LYS A 1 484 ? 65.916 10.102 -118.466 1.00 86.06 484 LYS A O 1
ATOM 3857 N N . ASN A 1 485 ? 66.830 9.278 -116.578 1.00 83.12 485 ASN A N 1
ATOM 3858 C CA . ASN A 1 485 ? 68.196 9.169 -117.094 1.00 83.12 485 ASN A CA 1
ATOM 3859 C C . ASN A 1 485 ? 68.305 8.078 -118.172 1.00 83.12 485 ASN A C 1
ATOM 3861 O O . ASN A 1 485 ? 68.765 8.368 -119.274 1.00 83.12 485 ASN A O 1
ATOM 3865 N N . MET A 1 486 ? 67.774 6.875 -117.925 1.00 81.50 486 MET A N 1
ATOM 3866 C CA . MET A 1 486 ? 67.714 5.795 -118.923 1.00 81.50 486 MET A CA 1
ATOM 3867 C C . MET A 1 486 ? 66.983 6.238 -120.199 1.00 81.50 486 MET A C 1
ATOM 3869 O O . MET A 1 486 ? 67.435 5.966 -121.309 1.00 81.50 486 MET A O 1
ATOM 3873 N N . LYS A 1 487 ? 65.881 6.990 -120.070 1.00 82.00 487 LYS A N 1
ATOM 3874 C CA . LYS A 1 487 ? 65.153 7.562 -121.213 1.00 82.00 487 LYS A CA 1
ATOM 3875 C C . LYS A 1 487 ? 65.977 8.609 -121.974 1.00 82.00 487 LYS A C 1
ATOM 3877 O O . LYS A 1 487 ? 65.857 8.695 -123.195 1.00 82.00 487 LYS A O 1
ATOM 3882 N N . ALA A 1 488 ? 66.822 9.381 -121.289 1.00 80.88 488 ALA A N 1
ATOM 3883 C CA . ALA A 1 488 ? 67.739 10.330 -121.920 1.00 80.88 488 ALA A CA 1
ATOM 3884 C C . ALA A 1 488 ? 68.906 9.635 -122.650 1.00 80.88 488 ALA A C 1
ATOM 3886 O O . ALA A 1 488 ? 69.336 10.116 -123.698 1.00 80.88 488 ALA A O 1
ATOM 3887 N N . GLU A 1 489 ? 69.386 8.491 -122.157 1.00 77.88 489 GLU A N 1
ATOM 3888 C CA . GLU A 1 489 ? 70.378 7.664 -122.858 1.00 77.88 489 GLU A CA 1
ATOM 3889 C C . GLU A 1 489 ? 69.774 6.948 -124.071 1.00 77.88 489 GLU A C 1
ATOM 3891 O O . GLU A 1 489 ? 70.329 7.023 -125.167 1.00 77.88 489 GLU A O 1
ATOM 3896 N N . LEU A 1 490 ? 68.578 6.365 -123.931 1.00 74.94 490 LEU A N 1
ATOM 3897 C CA . LEU A 1 490 ? 67.822 5.800 -125.054 1.00 74.94 490 LEU A CA 1
ATOM 3898 C C . LEU A 1 490 ? 67.535 6.850 -126.141 1.00 74.94 490 LEU A C 1
ATOM 3900 O O . LEU A 1 490 ? 67.595 6.530 -127.324 1.00 74.94 490 LEU A O 1
ATOM 3904 N N . ALA A 1 491 ? 67.319 8.119 -125.781 1.00 77.31 491 ALA A N 1
ATOM 3905 C CA . ALA A 1 491 ? 67.175 9.211 -126.749 1.00 77.31 491 ALA A CA 1
ATOM 3906 C C . ALA A 1 491 ? 68.473 9.546 -127.524 1.00 77.31 491 ALA A C 1
ATOM 3908 O O . ALA A 1 491 ? 68.404 10.153 -128.594 1.00 77.31 491 ALA A O 1
ATOM 3909 N N . ARG A 1 492 ? 69.655 9.138 -127.034 1.00 78.38 492 ARG A N 1
ATOM 3910 C CA . ARG A 1 492 ? 70.933 9.244 -127.768 1.00 78.38 492 ARG A CA 1
ATOM 3911 C C . ARG A 1 492 ? 71.153 8.079 -128.735 1.00 78.38 492 ARG A C 1
ATOM 3913 O O . ARG A 1 492 ? 71.885 8.244 -129.711 1.00 78.38 492 ARG A O 1
ATOM 3920 N N . PHE A 1 493 ? 70.507 6.933 -128.508 1.00 78.19 493 PHE A N 1
ATOM 3921 C CA . PHE A 1 493 ? 70.694 5.715 -129.303 1.00 78.19 493 PHE A CA 1
ATOM 3922 C C . PHE A 1 493 ? 70.472 5.943 -130.816 1.00 78.19 493 PHE A C 1
ATOM 3924 O O . PHE A 1 493 ? 71.395 5.656 -131.580 1.00 78.19 493 PHE A O 1
ATOM 3931 N N . PRO A 1 494 ? 69.393 6.618 -131.281 1.00 77.62 494 PRO A N 1
ATOM 3932 C CA . PRO A 1 494 ? 69.185 6.884 -132.708 1.00 77.62 494 PRO A CA 1
ATOM 3933 C C . PRO A 1 494 ? 70.160 7.905 -133.314 1.00 77.62 494 PRO A C 1
ATOM 3935 O O . PRO A 1 494 ? 70.092 8.170 -134.514 1.00 77.62 494 PRO A O 1
ATOM 3938 N N . LYS A 1 495 ? 71.019 8.564 -132.518 1.00 74.81 495 LYS A N 1
ATOM 3939 C CA . LYS A 1 495 ? 72.141 9.378 -133.021 1.00 74.81 495 LYS A CA 1
ATOM 3940 C C . LYS A 1 495 ? 73.377 8.501 -133.218 1.00 74.81 495 LYS A C 1
ATOM 3942 O O . LYS A 1 495 ? 73.927 8.513 -134.314 1.00 74.81 495 LYS A O 1
ATOM 3947 N N . MET A 1 496 ? 73.715 7.667 -132.232 1.00 75.06 496 MET A N 1
ATOM 3948 C CA . MET A 1 496 ? 74.809 6.696 -132.366 1.00 75.06 496 MET A CA 1
ATOM 3949 C C . MET A 1 496 ? 74.558 5.700 -133.507 1.00 75.06 496 MET A C 1
ATOM 3951 O O . MET A 1 496 ? 75.473 5.411 -134.266 1.00 75.06 496 MET A O 1
ATOM 3955 N N . GLU A 1 497 ? 73.321 5.238 -133.722 1.00 77.06 497 GLU A N 1
ATOM 3956 C CA . GLU A 1 497 ? 72.979 4.379 -134.871 1.00 77.06 497 GLU A CA 1
ATOM 3957 C C . GLU A 1 497 ? 73.192 5.051 -136.238 1.00 77.06 497 GLU A C 1
ATOM 3959 O O . GLU A 1 497 ? 73.457 4.359 -137.222 1.00 77.06 497 GLU A O 1
ATOM 3964 N N . ARG A 1 498 ? 73.073 6.385 -136.320 1.00 78.19 498 ARG A N 1
ATOM 3965 C CA . ARG A 1 498 ? 73.373 7.151 -137.541 1.00 78.19 498 ARG A CA 1
ATOM 3966 C C . ARG A 1 498 ? 74.872 7.348 -137.717 1.00 78.19 498 ARG A C 1
ATOM 3968 O O . ARG A 1 498 ? 75.366 7.118 -138.811 1.00 78.19 498 ARG A O 1
ATOM 3975 N N . GLU A 1 499 ? 75.595 7.669 -136.650 1.00 78.88 499 GLU A N 1
ATOM 3976 C CA . GLU A 1 499 ? 77.061 7.785 -136.667 1.00 78.88 499 GLU A CA 1
ATOM 3977 C C . GLU A 1 499 ? 77.719 6.449 -137.054 1.00 78.88 499 GLU A C 1
ATOM 3979 O O . GLU A 1 499 ? 78.576 6.405 -137.931 1.00 78.88 499 GLU A O 1
ATOM 3984 N N . LEU A 1 500 ? 77.239 5.328 -136.507 1.00 76.31 500 LEU A N 1
ATOM 3985 C CA . LEU A 1 500 ? 77.687 3.972 -136.857 1.00 76.31 500 LEU A CA 1
ATOM 3986 C C . LEU A 1 500 ? 77.291 3.577 -138.298 1.00 76.31 500 LEU A C 1
ATOM 3988 O O . LEU A 1 500 ? 77.910 2.695 -138.893 1.00 76.31 500 LEU A O 1
ATOM 3992 N N . ARG A 1 501 ? 76.280 4.227 -138.890 1.00 78.19 501 ARG A N 1
ATOM 3993 C CA . ARG A 1 501 ? 75.908 4.048 -140.303 1.00 78.19 501 ARG A CA 1
ATOM 3994 C C . ARG A 1 501 ? 76.806 4.869 -141.229 1.00 78.19 501 ARG A C 1
ATOM 3996 O O . ARG A 1 501 ? 77.384 4.284 -142.139 1.00 78.19 501 ARG A O 1
ATOM 4003 N N . GLN A 1 502 ? 77.034 6.147 -140.921 1.00 77.81 502 GLN A N 1
ATOM 4004 C CA . GLN A 1 502 ? 77.991 6.998 -141.641 1.00 77.81 502 GLN A CA 1
ATOM 4005 C C . GLN A 1 502 ? 79.398 6.389 -141.629 1.00 77.81 502 GLN A C 1
ATOM 4007 O O . GLN A 1 502 ? 79.994 6.218 -142.683 1.00 77.81 502 GLN A O 1
ATOM 4012 N N . LEU A 1 503 ? 79.886 5.917 -140.476 1.00 77.50 503 LEU A N 1
ATOM 4013 C CA . LEU A 1 503 ? 81.190 5.247 -140.379 1.00 77.50 503 LEU A CA 1
ATOM 4014 C C . LEU A 1 503 ? 81.283 3.956 -141.219 1.00 77.50 503 LEU A C 1
ATOM 4016 O O . LEU A 1 503 ? 82.383 3.555 -141.600 1.00 77.50 503 LEU A O 1
ATOM 4020 N N . ARG A 1 504 ? 80.160 3.291 -141.531 1.00 77.31 504 ARG A N 1
ATOM 4021 C CA . ARG A 1 504 ? 80.121 2.143 -142.461 1.00 77.31 504 ARG A CA 1
ATOM 4022 C C . ARG A 1 504 ? 80.122 2.589 -143.923 1.00 77.31 504 ARG A C 1
ATOM 4024 O O . ARG A 1 504 ? 80.804 1.963 -144.728 1.00 77.31 504 ARG A O 1
ATOM 4031 N N . GLU A 1 505 ? 79.403 3.659 -144.246 1.00 78.31 505 GLU A N 1
ATOM 4032 C CA . GLU A 1 505 ? 79.361 4.276 -145.580 1.00 78.31 505 GLU A CA 1
ATOM 4033 C C . GLU A 1 505 ? 80.734 4.872 -145.954 1.00 78.31 505 GLU A C 1
ATOM 4035 O O . GLU A 1 505 ? 81.270 4.571 -147.018 1.00 78.31 505 GLU A O 1
ATOM 4040 N N . GLU A 1 506 ? 81.385 5.586 -145.031 1.00 78.75 506 GLU A N 1
ATOM 4041 C CA . GLU A 1 506 ? 82.768 6.067 -145.160 1.00 78.75 506 GLU A CA 1
ATOM 4042 C C . GLU A 1 506 ? 83.761 4.909 -145.359 1.00 78.75 506 GLU A C 1
ATOM 4044 O O . GLU A 1 506 ? 84.620 4.966 -146.238 1.00 78.75 506 GLU A O 1
ATOM 4049 N N . ASN A 1 507 ? 83.627 3.810 -144.604 1.00 76.38 507 ASN A N 1
ATOM 4050 C CA . ASN A 1 507 ? 84.470 2.621 -144.789 1.00 76.38 507 ASN A CA 1
ATOM 4051 C C . ASN A 1 507 ? 84.240 1.904 -146.131 1.00 76.38 507 ASN A C 1
ATOM 4053 O O . ASN A 1 507 ? 85.150 1.220 -146.602 1.00 76.38 507 ASN A O 1
ATOM 4057 N N . ALA A 1 508 ? 83.061 2.031 -146.748 1.00 78.31 508 ALA A N 1
ATOM 4058 C CA . ALA A 1 508 ? 82.825 1.550 -148.108 1.00 78.31 508 ALA A CA 1
ATOM 4059 C C . ALA A 1 508 ? 83.518 2.468 -149.129 1.00 78.31 508 ALA A C 1
ATOM 4061 O O . ALA A 1 508 ? 84.322 1.989 -149.930 1.00 78.31 508 ALA A O 1
ATOM 4062 N N . TYR A 1 509 ? 83.316 3.784 -149.011 1.00 78.75 509 TYR A N 1
ATOM 4063 C CA . TYR A 1 509 ? 83.959 4.800 -149.850 1.00 78.75 509 TYR A CA 1
ATOM 4064 C C . TYR A 1 509 ? 85.497 4.704 -149.831 1.00 78.75 509 TYR A C 1
ATOM 4066 O O . TYR A 1 509 ? 86.142 4.737 -150.878 1.00 78.75 509 TYR A O 1
ATOM 4074 N N . PHE A 1 510 ? 86.114 4.491 -148.663 1.00 73.88 510 PHE A N 1
ATOM 4075 C CA . PHE A 1 510 ? 87.569 4.308 -148.563 1.00 73.88 510 PHE A CA 1
ATOM 4076 C C . PHE A 1 510 ? 88.090 3.003 -149.195 1.00 73.88 510 PHE A C 1
ATOM 4078 O O . PHE A 1 510 ? 89.274 2.937 -149.531 1.00 73.88 510 PHE A O 1
ATOM 4085 N N . ARG A 1 511 ? 87.252 1.973 -149.391 1.00 76.31 511 ARG A N 1
ATOM 4086 C CA . ARG A 1 511 ? 87.631 0.767 -150.157 1.00 76.31 511 ARG A CA 1
ATOM 4087 C C . ARG A 1 511 ? 87.563 1.034 -151.655 1.00 76.31 511 ARG A C 1
ATOM 4089 O O . ARG A 1 511 ? 88.552 0.822 -152.346 1.00 76.31 511 ARG A O 1
ATOM 4096 N N . GLU A 1 512 ? 86.451 1.587 -152.121 1.00 75.38 512 GLU A N 1
ATOM 4097 C CA . GLU A 1 512 ? 86.228 1.933 -153.529 1.00 75.38 512 GLU A CA 1
ATOM 4098 C C . GLU A 1 512 ? 87.270 2.950 -154.035 1.00 75.38 512 GLU A C 1
ATOM 4100 O O . GLU A 1 512 ? 87.872 2.779 -155.096 1.00 75.38 512 GLU A O 1
ATOM 4105 N N . MET A 1 513 ? 87.601 3.966 -153.231 1.00 71.81 513 MET A N 1
ATOM 4106 C CA . MET A 1 513 ? 88.663 4.922 -153.558 1.00 71.81 513 MET A CA 1
ATOM 4107 C C . MET A 1 513 ? 90.070 4.294 -153.521 1.00 71.81 513 MET A C 1
ATOM 4109 O O . MET A 1 513 ? 90.963 4.761 -154.232 1.00 71.81 513 MET A O 1
ATOM 4113 N N . LYS A 1 514 ? 90.290 3.215 -152.755 1.00 75.38 514 LYS A N 1
ATOM 4114 C CA . LYS A 1 514 ? 91.551 2.452 -152.773 1.00 75.38 514 LYS A CA 1
ATOM 4115 C C . LYS A 1 514 ? 91.674 1.588 -154.032 1.00 75.38 514 LYS A C 1
ATOM 4117 O O . LYS A 1 514 ? 92.760 1.522 -154.600 1.00 75.38 514 LYS A O 1
ATOM 4122 N N . GLU A 1 515 ? 90.586 0.968 -154.480 1.00 73.06 515 GLU A N 1
ATOM 4123 C CA . GLU A 1 515 ? 90.544 0.166 -155.712 1.00 73.06 515 GLU A CA 1
ATOM 4124 C C . GLU A 1 515 ? 90.737 1.049 -156.956 1.00 73.06 515 GLU A C 1
ATOM 4126 O O . GLU A 1 515 ? 91.597 0.756 -157.787 1.00 73.06 515 GLU A O 1
ATOM 4131 N N . ASN A 1 516 ? 90.078 2.213 -157.013 1.00 75.25 516 ASN A N 1
ATOM 4132 C CA . ASN A 1 516 ? 90.302 3.209 -158.070 1.00 75.25 516 ASN A CA 1
ATOM 4133 C C . ASN A 1 516 ? 91.752 3.741 -158.108 1.00 75.25 516 ASN A C 1
ATOM 4135 O O . ASN A 1 516 ? 92.313 3.930 -159.186 1.00 75.25 516 ASN A O 1
ATOM 4139 N N . ASN A 1 517 ? 92.409 3.922 -156.953 1.00 73.75 517 ASN A N 1
ATOM 4140 C CA . ASN A 1 517 ? 93.841 4.262 -156.906 1.00 73.75 517 ASN A CA 1
ATOM 4141 C C . ASN A 1 517 ? 94.763 3.108 -157.354 1.00 73.75 517 ASN A C 1
ATOM 4143 O O . ASN A 1 517 ? 95.905 3.361 -157.737 1.00 73.75 517 ASN A O 1
ATOM 4147 N N . GLY A 1 518 ? 94.294 1.856 -157.319 1.00 73.94 518 GLY A N 1
ATOM 4148 C CA . GLY A 1 518 ? 94.990 0.716 -157.920 1.00 73.94 518 GLY A CA 1
ATOM 4149 C C . GLY A 1 518 ? 94.987 0.803 -159.446 1.00 73.94 518 GLY A C 1
ATOM 4150 O O . GLY A 1 518 ? 96.049 0.811 -160.061 1.00 73.94 518 GLY A O 1
ATOM 4151 N N . LEU A 1 519 ? 93.802 0.974 -160.040 1.00 71.38 519 LEU A N 1
ATOM 4152 C CA . LEU A 1 519 ? 93.626 1.106 -161.493 1.00 71.38 519 LEU A CA 1
ATOM 4153 C C . LEU A 1 519 ? 94.423 2.291 -162.070 1.00 71.38 519 LEU A C 1
ATOM 4155 O O . LEU A 1 519 ? 95.149 2.136 -163.051 1.00 71.38 519 LEU A O 1
ATOM 4159 N N . LEU A 1 520 ? 94.376 3.454 -161.409 1.00 69.62 520 LEU A N 1
ATOM 4160 C CA . LEU A 1 520 ? 95.143 4.636 -161.823 1.00 69.62 520 LEU A CA 1
ATOM 4161 C C . LEU A 1 520 ? 96.667 4.426 -161.751 1.00 69.62 520 LEU A C 1
ATOM 4163 O O . LEU A 1 520 ? 97.401 5.017 -162.543 1.00 69.62 520 LEU A O 1
ATOM 4167 N N . LYS A 1 521 ? 97.169 3.570 -160.848 1.00 72.69 521 LYS A N 1
ATOM 4168 C CA . LYS A 1 521 ? 98.592 3.196 -160.837 1.00 72.69 521 LYS A CA 1
ATOM 4169 C C . LYS A 1 521 ? 98.974 2.344 -162.043 1.00 72.69 521 LYS A C 1
ATOM 4171 O O . LYS A 1 521 ? 100.009 2.611 -162.650 1.00 72.69 521 LYS A O 1
ATOM 4176 N N . GLU A 1 522 ? 98.153 1.363 -162.410 1.00 73.06 522 GLU A N 1
ATOM 4177 C CA . GLU A 1 522 ? 98.428 0.506 -163.570 1.00 73.06 522 GLU A CA 1
ATOM 4178 C C . GLU A 1 522 ? 98.450 1.312 -164.882 1.00 73.06 522 GLU A C 1
ATOM 4180 O O . GLU A 1 522 ? 99.324 1.084 -165.726 1.00 73.06 522 GLU A O 1
ATOM 4185 N N . GLU A 1 523 ? 97.577 2.318 -165.026 1.00 71.88 523 GLU A N 1
ATOM 4186 C CA . GLU A 1 523 ? 97.634 3.265 -166.150 1.00 71.88 523 GLU A CA 1
ATOM 4187 C C . GLU A 1 523 ? 98.915 4.114 -166.145 1.00 71.88 523 GLU A C 1
ATOM 4189 O O . GLU A 1 523 ? 99.581 4.217 -167.179 1.00 71.88 523 GLU A O 1
ATOM 4194 N N . VAL A 1 524 ? 99.308 4.687 -164.999 1.00 73.00 524 VAL A N 1
ATOM 4195 C CA . VAL A 1 524 ? 100.535 5.500 -164.882 1.00 73.00 524 VAL A CA 1
ATOM 4196 C C . VAL A 1 524 ? 101.784 4.677 -165.207 1.00 73.00 524 VAL A C 1
ATOM 4198 O O . VAL A 1 524 ? 102.612 5.115 -166.009 1.00 73.00 524 VAL A O 1
ATOM 4201 N N . GLU A 1 525 ? 101.902 3.458 -164.681 1.00 75.88 525 GLU A N 1
ATOM 4202 C CA . GLU A 1 525 ? 103.004 2.548 -165.017 1.00 75.88 525 GLU A CA 1
ATOM 4203 C C . GLU A 1 525 ? 102.965 2.119 -166.495 1.00 75.88 525 GLU A C 1
ATOM 4205 O O . GLU A 1 525 ? 104.009 1.873 -167.107 1.00 75.88 525 GLU A O 1
ATOM 4210 N N . GLY A 1 526 ? 101.775 2.014 -167.094 1.00 75.25 526 GLY A N 1
ATOM 4211 C CA . GLY A 1 526 ? 101.585 1.757 -168.523 1.00 75.25 526 GLY A CA 1
ATOM 4212 C C . GLY A 1 526 ? 102.001 2.932 -169.419 1.00 75.25 526 GLY A C 1
ATOM 4213 O O . GLY A 1 526 ? 102.507 2.714 -170.524 1.00 75.25 526 GLY A O 1
ATOM 4214 N N . LEU A 1 527 ? 101.835 4.170 -168.944 1.00 75.56 527 LEU A N 1
ATOM 4215 C CA . LEU A 1 527 ? 102.272 5.394 -169.619 1.00 75.56 527 LEU A CA 1
ATOM 4216 C C . LEU A 1 527 ? 103.782 5.627 -169.472 1.00 75.56 527 LEU A C 1
ATOM 4218 O O . LEU A 1 527 ? 104.438 5.924 -170.470 1.00 75.56 527 LEU A O 1
ATOM 4222 N N . GLN A 1 528 ? 104.367 5.396 -168.292 1.00 73.62 528 GLN A N 1
ATOM 4223 C CA . GLN A 1 528 ? 105.825 5.452 -168.095 1.00 73.62 528 GLN A CA 1
ATOM 4224 C C . GLN A 1 528 ? 106.553 4.459 -169.016 1.00 73.62 528 GLN A C 1
ATOM 4226 O O . GLN A 1 528 ? 107.449 4.851 -169.762 1.00 73.62 528 GLN A O 1
ATOM 4231 N N . ARG A 1 529 ? 106.064 3.212 -169.106 1.00 76.44 529 ARG A N 1
ATOM 4232 C CA . ARG A 1 529 ? 106.566 2.192 -170.051 1.00 76.44 529 ARG A CA 1
ATOM 4233 C C . ARG A 1 529 ? 106.301 2.499 -171.533 1.00 76.44 529 ARG A C 1
ATOM 4235 O O . ARG A 1 529 ? 106.702 1.699 -172.384 1.00 76.44 529 ARG A O 1
ATOM 4242 N N . LYS A 1 530 ? 105.618 3.598 -171.876 1.00 73.31 530 LYS A N 1
ATOM 4243 C CA . LYS A 1 530 ? 105.585 4.175 -173.236 1.00 73.31 530 LYS A CA 1
ATOM 4244 C C . LYS A 1 530 ? 106.589 5.323 -173.367 1.00 73.31 530 LYS A C 1
ATOM 4246 O O . LYS A 1 530 ? 107.290 5.367 -174.374 1.00 73.31 530 LYS A O 1
ATOM 4251 N N . LEU A 1 531 ? 106.687 6.197 -172.362 1.00 74.19 531 LEU A N 1
ATOM 4252 C CA . LEU A 1 531 ? 107.599 7.345 -172.351 1.00 74.19 531 LEU A CA 1
ATOM 4253 C C . LEU A 1 531 ? 109.068 6.914 -172.503 1.00 74.19 531 LEU A C 1
ATOM 4255 O O . LEU A 1 531 ? 109.721 7.373 -173.435 1.00 74.19 531 LEU A O 1
ATOM 4259 N N . GLU A 1 532 ? 109.527 5.925 -171.723 1.00 73.88 532 GLU A N 1
ATOM 4260 C CA . GLU A 1 532 ? 110.893 5.373 -171.831 1.00 73.88 532 GLU A CA 1
ATOM 4261 C C . GLU A 1 532 ? 111.241 4.897 -173.254 1.00 73.88 532 GLU A C 1
ATOM 4263 O O . GLU A 1 532 ? 112.397 4.943 -173.674 1.00 73.88 532 GLU A O 1
ATOM 4268 N N . ARG A 1 533 ? 110.253 4.416 -174.029 1.00 73.12 533 ARG A N 1
ATOM 4269 C CA . ARG A 1 533 ? 110.486 3.969 -175.414 1.00 73.12 533 ARG A CA 1
ATOM 4270 C C . ARG A 1 533 ? 110.685 5.151 -176.353 1.00 73.12 533 ARG A C 1
ATOM 4272 O O . ARG A 1 533 ? 111.552 5.076 -177.218 1.00 73.12 533 ARG A O 1
ATOM 4279 N N . TYR A 1 534 ? 109.914 6.224 -176.179 1.00 72.00 534 TYR A N 1
ATOM 4280 C CA . TYR A 1 534 ? 110.081 7.448 -176.960 1.00 72.00 534 TYR A CA 1
ATOM 4281 C C . TYR A 1 534 ? 111.415 8.131 -176.643 1.00 72.00 534 TYR A C 1
ATOM 4283 O O . TYR A 1 534 ? 112.154 8.450 -177.570 1.00 72.00 534 TYR A O 1
ATOM 4291 N N . GLU A 1 535 ? 111.780 8.253 -175.366 1.00 73.75 535 GLU A N 1
ATOM 4292 C CA . GLU A 1 535 ? 113.071 8.814 -174.938 1.00 73.75 535 GLU A CA 1
ATOM 4293 C C . GLU A 1 535 ? 114.256 8.011 -175.501 1.00 73.75 535 GLU A C 1
ATOM 4295 O O . GLU A 1 535 ? 115.219 8.579 -176.017 1.00 73.75 535 GLU A O 1
ATOM 4300 N N . LYS A 1 536 ? 114.163 6.673 -175.493 1.00 73.94 536 LYS A N 1
ATOM 4301 C CA . LYS A 1 536 ? 115.207 5.789 -176.031 1.00 73.94 536 LYS A CA 1
ATOM 4302 C C . LYS A 1 536 ? 115.347 5.866 -177.557 1.00 73.94 536 LYS A C 1
ATOM 4304 O O . LYS A 1 536 ? 116.463 5.751 -178.056 1.00 73.94 536 LYS A O 1
ATOM 4309 N N . VAL A 1 537 ? 114.255 6.106 -178.287 1.00 73.62 537 VAL A N 1
ATOM 4310 C CA . VAL A 1 537 ? 114.285 6.396 -179.735 1.00 73.62 537 VAL A CA 1
ATOM 4311 C C . VAL A 1 537 ? 114.846 7.798 -180.004 1.00 73.62 537 VAL A C 1
ATOM 4313 O O . VAL A 1 537 ? 115.652 7.974 -180.913 1.00 73.62 537 VAL A O 1
ATOM 4316 N N . GLN A 1 538 ? 114.495 8.793 -179.187 1.00 64.31 538 GLN A N 1
ATOM 4317 C CA . GLN A 1 538 ? 114.992 10.163 -179.333 1.00 64.31 538 GLN A CA 1
ATOM 4318 C C . GLN A 1 538 ? 116.510 10.254 -179.088 1.00 64.31 538 GLN A C 1
ATOM 4320 O O . GLN A 1 538 ? 117.216 10.921 -179.843 1.00 64.31 538 GLN A O 1
ATOM 4325 N N . ALA A 1 539 ? 117.042 9.508 -178.113 1.00 69.44 539 ALA A N 1
ATOM 4326 C CA . ALA A 1 539 ? 118.485 9.389 -177.882 1.00 69.44 539 ALA A CA 1
ATOM 4327 C C . ALA A 1 539 ? 119.244 8.733 -179.059 1.00 69.44 539 ALA A C 1
ATOM 4329 O O . ALA A 1 539 ? 120.401 9.074 -179.321 1.00 69.44 539 ALA A O 1
ATOM 4330 N N . GLN A 1 540 ? 118.597 7.817 -179.791 1.00 66.25 540 GLN A N 1
ATOM 4331 C CA . GLN A 1 540 ? 119.148 7.221 -181.016 1.00 66.25 540 GLN A CA 1
ATOM 4332 C C . GLN A 1 540 ? 119.133 8.198 -182.202 1.00 66.25 540 GLN A C 1
ATOM 4334 O O . GLN A 1 540 ? 120.039 8.162 -183.029 1.00 66.25 540 GLN A O 1
ATOM 4339 N N . LEU A 1 541 ? 118.156 9.108 -182.272 1.00 68.50 541 LEU A N 1
ATOM 4340 C CA . LEU A 1 541 ? 118.109 10.132 -183.319 1.00 68.50 541 LEU A CA 1
ATOM 4341 C C . LEU A 1 541 ? 119.241 11.162 -183.153 1.00 68.50 541 LEU A C 1
ATOM 4343 O O . LEU A 1 541 ? 120.007 11.391 -184.087 1.00 68.50 541 LEU A O 1
ATOM 4347 N N . VAL A 1 542 ? 119.421 11.690 -181.936 1.00 72.25 542 VAL A N 1
ATOM 4348 C CA . VAL A 1 542 ? 120.467 12.684 -181.614 1.00 72.25 542 VAL A CA 1
ATOM 4349 C C . VAL A 1 542 ? 121.883 12.138 -181.847 1.00 72.25 542 VAL A C 1
ATOM 4351 O O . VAL A 1 542 ? 122.785 12.885 -182.224 1.00 72.25 542 VAL A O 1
ATOM 4354 N N . THR A 1 543 ? 122.104 10.832 -181.661 1.00 71.44 543 THR A N 1
ATOM 4355 C CA . THR A 1 543 ? 123.411 10.216 -181.950 1.00 71.44 543 THR A CA 1
ATOM 4356 C C . THR A 1 543 ? 123.697 10.111 -183.451 1.00 71.44 543 THR A C 1
ATOM 4358 O O . THR A 1 543 ? 124.839 10.336 -183.844 1.00 71.44 543 THR A O 1
ATOM 4361 N N . VAL A 1 544 ? 122.683 9.879 -184.293 1.00 71.00 544 VAL A N 1
ATOM 4362 C CA . VAL A 1 544 ? 122.819 9.897 -185.765 1.00 71.00 544 VAL A CA 1
ATOM 4363 C C . VAL A 1 544 ? 123.052 11.318 -186.297 1.00 71.00 544 VAL A C 1
ATOM 4365 O O . VAL A 1 544 ? 123.878 11.519 -187.189 1.00 71.00 544 VAL A O 1
ATOM 4368 N N . GLU A 1 545 ? 122.393 12.331 -185.730 1.00 65.50 545 GLU A N 1
ATOM 4369 C CA . GLU A 1 545 ? 122.610 13.741 -186.103 1.00 65.50 545 GLU A CA 1
ATOM 4370 C C . GLU A 1 545 ? 124.067 14.184 -185.847 1.00 65.50 545 GLU A C 1
ATOM 4372 O O . GLU A 1 545 ? 124.697 14.797 -186.714 1.00 65.50 545 GLU A O 1
ATOM 4377 N N . LEU A 1 546 ? 124.652 13.757 -184.721 1.00 65.31 546 LEU A N 1
ATOM 4378 C CA . LEU A 1 546 ? 126.053 14.004 -184.340 1.00 65.31 546 LEU A CA 1
ATOM 4379 C C . LEU A 1 546 ? 127.103 13.250 -185.185 1.00 65.31 546 LEU A C 1
ATOM 4381 O O . LEU A 1 546 ? 128.302 13.549 -185.100 1.00 65.31 546 LEU A O 1
ATOM 4385 N N . GLU A 1 547 ? 126.689 12.264 -185.982 1.00 66.19 547 GLU A N 1
ATOM 4386 C CA . GLU A 1 547 ? 127.525 11.637 -187.013 1.00 66.19 547 GLU A CA 1
ATOM 4387 C C . GLU A 1 547 ? 127.386 12.356 -188.363 1.00 66.19 547 GLU A C 1
ATOM 4389 O O . GLU A 1 547 ? 128.381 12.528 -189.071 1.00 66.19 547 GLU A O 1
ATOM 4394 N N . ASN A 1 548 ? 126.193 12.871 -188.677 1.00 61.44 548 ASN A N 1
ATOM 4395 C CA . ASN A 1 548 ? 125.914 13.628 -189.900 1.00 61.44 548 ASN A CA 1
ATOM 4396 C C . ASN A 1 548 ? 126.767 14.909 -190.008 1.00 61.44 548 ASN A C 1
ATOM 4398 O O . ASN A 1 548 ? 127.393 15.147 -191.044 1.00 61.44 548 ASN A O 1
ATOM 4402 N N . GLU A 1 549 ? 126.890 15.695 -188.930 1.00 63.81 549 GLU A N 1
ATOM 4403 C CA . GLU A 1 549 ? 127.766 16.885 -188.915 1.00 63.81 549 GLU A CA 1
ATOM 4404 C C . GLU A 1 549 ? 129.243 16.535 -189.189 1.00 63.81 549 GLU A C 1
ATOM 4406 O O . GLU A 1 549 ? 129.939 17.230 -189.936 1.00 63.81 549 GLU A O 1
ATOM 4411 N N . LYS A 1 550 ? 129.724 15.406 -188.649 1.00 61.22 550 LYS A N 1
ATOM 4412 C CA . LYS A 1 550 ? 131.106 14.924 -188.846 1.00 61.22 550 LYS A CA 1
ATOM 4413 C C . LYS A 1 550 ? 131.372 14.415 -190.264 1.00 61.22 550 LYS A C 1
ATOM 4415 O O . LYS A 1 550 ? 132.534 14.348 -190.672 1.00 61.22 550 LYS A O 1
ATOM 4420 N N . LEU A 1 551 ? 130.331 14.046 -191.011 1.00 56.38 551 LEU A N 1
ATOM 4421 C CA . LEU A 1 551 ? 130.427 13.669 -192.423 1.00 56.38 551 LEU A CA 1
ATOM 4422 C C . LEU A 1 551 ? 130.366 14.905 -193.335 1.00 56.38 551 LEU A C 1
ATOM 4424 O O . LEU A 1 551 ? 131.184 15.016 -194.250 1.00 56.38 551 LEU A O 1
ATOM 4428 N N . LEU A 1 552 ? 129.506 15.883 -193.028 1.00 55.47 552 LEU A N 1
ATOM 4429 C CA . LEU A 1 552 ? 129.462 17.181 -193.718 1.00 55.47 552 LEU A CA 1
ATOM 4430 C C . LEU A 1 552 ? 130.814 17.911 -193.677 1.00 55.47 552 LEU A C 1
ATOM 4432 O O . LEU A 1 552 ? 131.291 18.379 -194.712 1.00 55.47 552 LEU A O 1
ATOM 4436 N N . GLY A 1 553 ? 131.482 17.922 -192.517 1.00 58.38 553 GLY A N 1
ATOM 4437 C CA . GLY A 1 553 ? 132.823 18.502 -192.370 1.00 58.38 553 GLY A CA 1
ATOM 4438 C C . GLY A 1 553 ? 133.917 17.809 -193.199 1.00 58.38 553 GLY A C 1
ATOM 4439 O O . GLY A 1 553 ? 134.934 18.427 -193.508 1.00 58.38 553 GLY A O 1
ATOM 4440 N N . LYS A 1 554 ? 133.721 16.546 -193.609 1.00 54.97 554 LYS A N 1
ATOM 4441 C CA . LYS A 1 554 ? 134.647 15.841 -194.513 1.00 54.97 554 LYS A CA 1
ATOM 4442 C C . LYS A 1 554 ? 134.370 16.167 -195.979 1.00 54.97 554 LYS A C 1
ATOM 4444 O O . LYS A 1 554 ? 135.327 16.355 -196.729 1.00 54.97 554 LYS A O 1
ATOM 4449 N N . LEU A 1 555 ? 133.100 16.289 -196.375 1.00 47.78 555 LEU A N 1
ATOM 4450 C CA . LEU A 1 555 ? 132.693 16.494 -197.771 1.00 47.78 555 LEU A CA 1
ATOM 4451 C C . LEU A 1 555 ? 133.303 17.766 -198.385 1.00 47.78 555 LEU A C 1
ATOM 4453 O O . LEU A 1 555 ? 133.857 17.722 -199.481 1.00 47.78 555 LEU A O 1
ATOM 4457 N N . GLN A 1 556 ? 133.291 18.879 -197.642 1.00 52.06 556 GLN A N 1
ATOM 4458 C CA . GLN A 1 556 ? 133.827 20.164 -198.118 1.00 52.06 556 GLN A CA 1
ATOM 4459 C C . GLN A 1 556 ? 135.343 20.155 -198.393 1.00 52.06 556 GLN A C 1
ATOM 4461 O O . GLN A 1 556 ? 135.840 21.063 -199.057 1.00 52.06 556 GLN A O 1
ATOM 4466 N N . SER A 1 557 ? 136.086 19.146 -197.922 1.00 44.66 557 SER A N 1
ATOM 4467 C CA . SER A 1 557 ? 137.532 19.044 -198.162 1.00 44.66 557 SER A CA 1
ATOM 4468 C C . SER A 1 557 ? 137.919 18.285 -199.446 1.00 44.66 557 SER A C 1
ATOM 4470 O O . SER A 1 557 ? 139.100 18.270 -199.784 1.00 44.66 557 SER A O 1
ATOM 4472 N N . TRP A 1 558 ? 136.960 17.694 -200.183 1.00 45.06 558 TRP A N 1
ATOM 4473 C CA . TRP A 1 558 ? 137.242 16.807 -201.332 1.00 45.06 558 TRP A CA 1
ATOM 4474 C C . TRP A 1 558 ? 136.843 17.359 -202.716 1.00 45.06 558 TRP A C 1
ATOM 4476 O O . TRP A 1 558 ? 137.427 16.943 -203.712 1.00 45.06 558 TRP A O 1
ATOM 4486 N N . GLU A 1 559 ? 135.944 18.344 -202.825 1.00 46.88 559 GLU A N 1
ATOM 4487 C CA . GLU A 1 559 ? 135.530 18.931 -204.124 1.00 46.88 559 GLU A CA 1
ATOM 4488 C C . GLU A 1 559 ? 136.448 20.066 -204.634 1.00 46.88 559 GLU A C 1
ATOM 4490 O O . GLU A 1 559 ? 136.000 21.049 -205.226 1.00 46.88 559 GLU A O 1
ATOM 4495 N N . LYS A 1 560 ? 137.764 19.938 -204.421 1.00 39.88 560 LYS A N 1
ATOM 4496 C CA . LYS A 1 560 ? 138.782 20.833 -205.005 1.00 39.88 560 LYS A CA 1
ATOM 4497 C C . LYS A 1 560 ? 140.033 20.106 -205.513 1.00 39.88 560 LYS A C 1
ATOM 4499 O O . LYS A 1 560 ? 141.132 20.639 -205.377 1.00 39.88 560 LYS A O 1
ATOM 4504 N N . LEU A 1 561 ? 139.887 18.949 -206.172 1.00 34.41 561 LEU A N 1
ATOM 4505 C CA . LEU A 1 561 ? 140.916 18.537 -207.133 1.00 34.41 561 LEU A CA 1
ATOM 4506 C C . LEU A 1 561 ? 140.416 17.711 -208.335 1.00 34.41 561 LEU A C 1
ATOM 4508 O O . LEU A 1 561 ? 139.876 16.620 -208.199 1.00 34.41 561 LEU A O 1
ATOM 4512 N N . ASP A 1 562 ? 140.770 18.265 -209.493 1.00 34.31 562 ASP A N 1
ATOM 4513 C CA . ASP A 1 562 ? 141.157 17.627 -210.755 1.00 34.31 562 ASP A CA 1
ATOM 4514 C C . ASP A 1 562 ? 140.151 17.150 -211.817 1.00 34.31 562 ASP A C 1
ATOM 4516 O O . ASP A 1 562 ? 138.982 16.840 -211.595 1.00 34.31 562 ASP A O 1
ATOM 4520 N N . GLN A 1 563 ? 140.687 17.146 -213.039 1.00 43.72 563 GLN A N 1
ATOM 4521 C CA . GLN A 1 563 ? 140.095 16.728 -214.302 1.00 43.72 563 GLN A CA 1
ATOM 4522 C C . GLN A 1 563 ? 140.949 15.596 -214.921 1.00 43.72 563 GLN A C 1
ATOM 4524 O O . GLN A 1 563 ? 141.935 15.143 -214.351 1.00 43.72 563 GLN A O 1
ATOM 4529 N N . SER A 1 564 ? 140.615 15.187 -216.149 1.00 36.00 564 SER A N 1
ATOM 4530 C CA . SER A 1 564 ? 141.410 14.305 -217.027 1.00 36.00 564 SER A CA 1
ATOM 4531 C C . SER A 1 564 ? 141.419 12.789 -216.731 1.00 36.00 564 SER A C 1
ATOM 4533 O O . SER A 1 564 ? 142.393 12.196 -216.285 1.00 36.00 564 SER A O 1
ATOM 4535 N N . THR A 1 565 ? 140.361 12.100 -217.169 1.00 36.28 565 THR A N 1
ATOM 4536 C CA . THR A 1 565 ? 140.475 11.004 -218.166 1.00 36.28 565 THR A CA 1
ATOM 4537 C C . THR A 1 565 ? 139.081 10.624 -218.679 1.00 36.28 565 THR A C 1
ATOM 4539 O O . THR A 1 565 ? 138.183 10.291 -217.914 1.00 36.28 565 THR A O 1
ATOM 4542 N N . GLY A 1 566 ? 138.859 10.741 -219.991 1.00 43.00 566 GLY A N 1
ATOM 4543 C CA . GLY A 1 566 ? 137.514 10.753 -220.581 1.00 43.00 566 GLY A CA 1
ATOM 4544 C C . GLY A 1 566 ? 136.890 9.380 -220.846 1.00 43.00 566 GLY A C 1
ATOM 4545 O O . GLY A 1 566 ? 136.635 9.064 -222.004 1.00 43.00 566 GLY A O 1
ATOM 4546 N N . LEU A 1 567 ? 136.603 8.585 -219.810 1.00 37.41 567 LEU A N 1
ATOM 4547 C CA . LEU A 1 567 ? 135.778 7.370 -219.915 1.00 37.41 567 LEU A CA 1
ATOM 4548 C C . LEU A 1 567 ? 134.750 7.313 -218.774 1.00 37.41 567 LEU A C 1
ATOM 4550 O O . LEU A 1 567 ? 135.106 7.367 -217.603 1.00 37.41 567 LEU A O 1
ATOM 4554 N N . ASN A 1 568 ? 133.465 7.198 -219.119 1.00 43.44 568 ASN A N 1
ATOM 4555 C CA . ASN A 1 568 ? 132.350 7.209 -218.168 1.00 43.44 568 ASN A CA 1
ATOM 4556 C C . ASN A 1 568 ? 131.653 5.840 -218.190 1.00 43.44 568 ASN A C 1
ATOM 4558 O O . ASN A 1 568 ? 130.935 5.525 -219.136 1.00 43.44 568 ASN A O 1
ATOM 4562 N N . ILE A 1 569 ? 131.900 5.019 -217.167 1.00 44.22 569 ILE A N 1
ATOM 4563 C CA . ILE A 1 569 ? 131.350 3.663 -217.012 1.00 44.22 569 ILE A CA 1
ATOM 4564 C C . ILE A 1 569 ? 130.781 3.580 -215.593 1.00 44.22 569 ILE A C 1
ATOM 4566 O O . ILE A 1 569 ? 131.512 3.820 -214.633 1.00 44.22 569 ILE A O 1
ATOM 457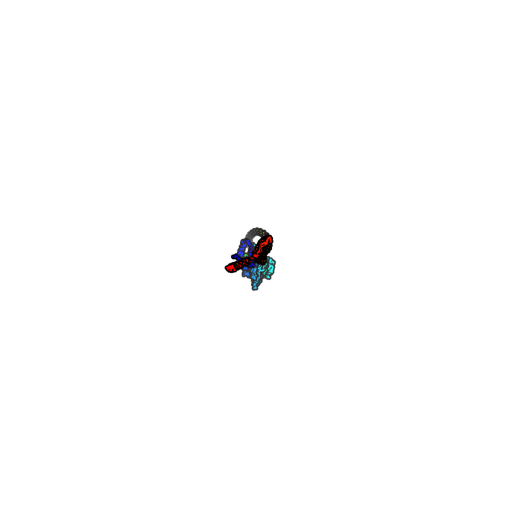0 N N . ARG A 1 570 ? 129.478 3.300 -215.449 1.00 48.22 570 ARG A N 1
ATOM 4571 C CA . ARG A 1 570 ? 128.775 3.379 -214.149 1.00 48.22 570 ARG A CA 1
ATOM 4572 C C . ARG A 1 570 ? 128.054 2.102 -213.712 1.00 48.22 570 ARG A C 1
ATOM 4574 O O . ARG A 1 570 ? 127.608 2.046 -212.570 1.00 48.22 570 ARG A O 1
ATOM 4581 N N . THR A 1 571 ? 127.967 1.081 -214.566 1.00 50.72 571 THR A N 1
ATOM 4582 C CA . THR A 1 571 ? 127.178 -0.134 -214.299 1.00 50.72 571 THR A CA 1
ATOM 4583 C C . THR A 1 571 ? 127.797 -1.393 -214.928 1.00 50.72 571 THR A C 1
ATOM 4585 O O . THR A 1 571 ? 128.348 -1.302 -216.026 1.00 50.72 571 THR A O 1
ATOM 4588 N N . PRO A 1 572 ? 127.697 -2.582 -214.287 1.00 48.16 572 PRO A N 1
ATOM 4589 C CA . PRO A 1 572 ? 128.287 -3.826 -214.808 1.00 48.16 572 PRO A CA 1
ATOM 4590 C C . PRO A 1 572 ? 127.795 -4.253 -216.201 1.00 48.16 572 PRO A C 1
ATOM 4592 O O . PRO A 1 572 ? 128.571 -4.820 -216.970 1.00 48.16 572 PRO A O 1
ATOM 4595 N N . ASP A 1 573 ? 126.546 -3.942 -216.562 1.00 48.16 573 ASP A N 1
ATOM 4596 C CA . ASP A 1 573 ? 125.996 -4.265 -217.888 1.00 48.16 573 ASP A CA 1
ATOM 4597 C C . ASP A 1 573 ? 126.762 -3.589 -219.034 1.00 48.16 573 ASP A C 1
ATOM 4599 O O . ASP A 1 573 ? 126.892 -4.160 -220.116 1.00 48.16 573 ASP A O 1
ATOM 4603 N N . ASP A 1 574 ? 127.325 -2.400 -218.816 1.00 51.25 574 ASP A N 1
ATOM 4604 C CA . ASP A 1 574 ? 128.053 -1.670 -219.862 1.00 51.25 574 ASP A CA 1
ATOM 4605 C C . ASP A 1 574 ? 129.470 -2.225 -220.068 1.00 51.25 574 ASP A C 1
ATOM 4607 O O . ASP A 1 574 ? 129.994 -2.209 -221.184 1.00 51.25 574 ASP A O 1
ATOM 4611 N N . LEU A 1 575 ? 130.042 -2.826 -219.020 1.00 52.56 575 LEU A N 1
ATOM 4612 C CA . LEU A 1 575 ? 131.232 -3.676 -219.101 1.00 52.56 575 LEU A CA 1
ATOM 4613 C C . LEU A 1 575 ? 130.956 -4.905 -219.987 1.00 52.56 575 LEU A C 1
ATOM 4615 O O . LEU A 1 575 ? 131.753 -5.233 -220.866 1.00 52.56 575 LEU A O 1
ATOM 4619 N N . SER A 1 576 ? 129.777 -5.517 -219.832 1.00 53.53 576 SER A N 1
ATOM 4620 C CA . SER A 1 576 ? 129.309 -6.621 -220.682 1.00 53.53 576 SER A CA 1
ATOM 4621 C C . SER A 1 576 ? 129.170 -6.197 -222.157 1.00 53.53 576 SER A C 1
ATOM 4623 O O . SER A 1 576 ? 129.655 -6.889 -223.056 1.00 53.53 576 SER A O 1
ATOM 4625 N N . ARG A 1 577 ? 128.613 -5.003 -222.429 1.00 57.88 577 ARG A N 1
ATOM 4626 C CA . ARG A 1 577 ? 128.524 -4.439 -223.796 1.00 57.88 577 ARG A CA 1
ATOM 4627 C C . ARG A 1 577 ? 129.899 -4.220 -224.438 1.00 57.88 577 ARG A C 1
ATOM 4629 O O . ARG A 1 577 ? 130.060 -4.520 -225.620 1.00 57.88 577 ARG A O 1
ATOM 4636 N N . GLN A 1 578 ? 130.889 -3.723 -223.689 1.00 55.59 578 GLN A N 1
ATOM 4637 C CA . GLN A 1 578 ? 132.248 -3.524 -224.216 1.00 55.59 578 GLN A CA 1
ATOM 4638 C C . GLN A 1 578 ? 132.936 -4.851 -224.574 1.00 55.59 578 GLN A C 1
ATOM 4640 O O . GLN A 1 578 ? 133.592 -4.931 -225.613 1.00 55.59 578 GLN A O 1
ATOM 4645 N N . ILE A 1 579 ? 132.735 -5.904 -223.775 1.00 59.84 579 ILE A N 1
ATOM 4646 C CA . ILE A 1 579 ? 133.283 -7.243 -224.048 1.00 59.84 579 ILE A CA 1
ATOM 4647 C C . ILE A 1 579 ? 132.681 -7.834 -225.335 1.00 59.84 579 ILE A C 1
ATOM 4649 O O . ILE A 1 579 ? 133.427 -8.272 -226.212 1.00 59.84 579 ILE A O 1
ATOM 4653 N N . VAL A 1 580 ? 131.354 -7.772 -225.505 1.00 64.94 580 VAL A N 1
ATOM 4654 C CA . VAL A 1 580 ? 130.675 -8.274 -226.717 1.00 64.94 580 VAL A CA 1
ATOM 4655 C C . VAL A 1 580 ? 131.104 -7.500 -227.974 1.00 64.94 580 VAL A C 1
ATOM 4657 O O . VAL A 1 580 ? 131.352 -8.104 -229.019 1.00 64.94 580 VAL A O 1
ATOM 4660 N N . ALA A 1 581 ? 131.262 -6.175 -227.883 1.00 58.75 581 ALA A N 1
ATOM 4661 C CA . ALA A 1 581 ? 131.715 -5.354 -229.009 1.00 58.75 581 ALA A CA 1
ATOM 4662 C C . ALA A 1 581 ? 133.172 -5.652 -229.424 1.00 58.75 581 ALA A C 1
ATOM 4664 O O . ALA A 1 581 ? 133.489 -5.635 -230.616 1.00 58.75 581 ALA A O 1
ATOM 4665 N N . LEU A 1 582 ? 134.059 -5.964 -228.471 1.00 60.41 582 LEU A N 1
ATOM 4666 C CA . LEU A 1 582 ? 135.430 -6.397 -228.770 1.00 60.41 582 LEU A CA 1
ATOM 4667 C C . LEU A 1 582 ? 135.456 -7.766 -229.468 1.00 60.41 582 LEU A C 1
ATOM 4669 O O . LEU A 1 582 ? 136.187 -7.929 -230.445 1.00 60.41 582 LEU A O 1
ATOM 4673 N N . GLN A 1 583 ? 134.611 -8.711 -229.048 1.00 55.66 583 GLN A N 1
ATOM 4674 C CA . GLN A 1 583 ? 134.494 -10.030 -229.687 1.00 55.66 583 GLN A CA 1
ATOM 4675 C C . GLN A 1 583 ? 133.952 -9.946 -231.125 1.00 55.66 583 GLN A C 1
ATOM 4677 O O . GLN A 1 583 ? 134.471 -10.613 -232.020 1.00 55.66 583 GLN A O 1
ATOM 4682 N N . GLN A 1 584 ? 132.975 -9.072 -231.395 1.00 56.12 584 GLN A N 1
ATOM 4683 C CA . GLN A 1 584 ? 132.517 -8.806 -232.769 1.00 56.12 584 GLN A CA 1
ATOM 4684 C C . GLN A 1 584 ? 133.627 -8.202 -233.649 1.00 56.12 584 GLN A C 1
ATOM 4686 O O . GLN A 1 584 ? 133.721 -8.511 -234.838 1.00 56.12 584 GLN A O 1
ATOM 4691 N N . ARG A 1 585 ? 134.514 -7.385 -233.064 1.00 55.91 585 ARG A N 1
ATOM 4692 C CA . ARG A 1 585 ? 135.661 -6.787 -233.765 1.00 55.91 585 ARG A CA 1
ATOM 4693 C C . ARG A 1 585 ? 136.761 -7.808 -234.079 1.00 55.91 585 ARG A C 1
ATOM 4695 O O . ARG A 1 585 ? 137.393 -7.708 -235.127 1.00 55.91 585 ARG A O 1
ATOM 4702 N N . GLU A 1 586 ? 136.953 -8.806 -233.217 1.00 60.00 586 GLU A N 1
ATOM 4703 C CA . GLU A 1 586 ? 137.835 -9.953 -233.474 1.00 60.00 586 GLU A CA 1
ATOM 4704 C C . GLU A 1 586 ? 137.314 -10.826 -234.631 1.00 60.00 586 GLU A C 1
ATOM 4706 O O . GLU A 1 586 ? 138.090 -11.252 -235.488 1.00 60.00 586 GLU A O 1
ATOM 4711 N N . LEU A 1 587 ? 135.995 -11.043 -234.694 1.00 57.22 587 LEU A N 1
ATOM 4712 C CA . LEU A 1 587 ? 135.333 -11.806 -235.758 1.00 57.22 587 LEU A CA 1
ATOM 4713 C C . LEU A 1 587 ? 135.541 -11.160 -237.139 1.00 57.22 587 LEU A C 1
ATOM 4715 O O . LEU A 1 587 ? 136.020 -11.824 -238.058 1.00 57.22 587 LEU A O 1
ATOM 4719 N N . ALA A 1 588 ? 135.311 -9.848 -237.253 1.00 56.16 588 ALA A N 1
ATOM 4720 C CA . ALA A 1 588 ? 135.556 -9.099 -238.490 1.00 56.16 588 ALA A CA 1
ATOM 4721 C C . ALA A 1 588 ? 137.040 -9.112 -238.925 1.00 56.16 588 ALA A C 1
ATOM 4723 O O . ALA A 1 588 ? 137.345 -9.171 -240.117 1.00 56.16 588 ALA A O 1
ATOM 4724 N N . LEU A 1 589 ? 137.983 -9.097 -237.973 1.00 57.03 589 LEU A N 1
ATOM 4725 C CA . LEU A 1 589 ? 139.419 -9.216 -238.265 1.00 57.03 589 LEU A CA 1
ATOM 4726 C C . LEU A 1 589 ? 139.817 -10.632 -238.719 1.00 57.03 589 LEU A C 1
ATOM 4728 O O . LEU A 1 589 ? 140.707 -10.776 -239.560 1.00 57.03 589 LEU A O 1
ATOM 4732 N N . LYS A 1 590 ? 139.146 -11.678 -238.220 1.00 58.41 590 LYS A N 1
ATOM 4733 C CA . LYS A 1 590 ? 139.319 -13.060 -238.699 1.00 58.41 590 LYS A CA 1
ATOM 4734 C C . LYS A 1 590 ? 138.780 -13.240 -240.119 1.00 58.41 590 LYS A C 1
ATOM 4736 O O . LYS A 1 590 ? 139.462 -13.857 -240.937 1.00 58.41 590 LYS A O 1
ATOM 4741 N N . GLU A 1 591 ? 137.638 -12.637 -240.451 1.00 55.62 591 GLU A N 1
ATOM 4742 C CA . GLU A 1 591 ? 137.132 -12.622 -241.831 1.00 55.62 591 GLU A CA 1
ATOM 4743 C C . GLU A 1 591 ? 138.063 -11.853 -242.783 1.00 55.62 591 GLU A C 1
ATOM 4745 O O . GLU A 1 591 ? 138.398 -12.372 -243.850 1.00 55.62 591 GLU A O 1
ATOM 4750 N N . GLN A 1 592 ? 138.586 -10.683 -242.391 1.00 57.09 592 GLN A N 1
ATOM 4751 C CA . GLN A 1 592 ? 139.528 -9.945 -243.244 1.00 57.09 592 GLN A CA 1
ATOM 4752 C C . GLN A 1 592 ? 140.873 -10.664 -243.445 1.00 57.09 592 GLN A C 1
ATOM 4754 O O . GLN A 1 592 ? 141.376 -10.697 -244.574 1.00 57.09 592 GLN A O 1
ATOM 4759 N N . ASN A 1 593 ? 141.418 -11.324 -242.416 1.00 51.38 593 ASN A N 1
ATOM 4760 C CA . ASN A 1 593 ? 142.592 -12.191 -242.567 1.00 51.38 593 ASN A CA 1
ATOM 4761 C C . ASN A 1 593 ? 142.310 -13.406 -243.472 1.00 51.38 593 ASN A C 1
ATOM 4763 O O . ASN A 1 593 ? 143.198 -13.817 -244.219 1.00 51.38 593 ASN A O 1
ATOM 4767 N N . SER A 1 594 ? 141.081 -13.938 -243.486 1.00 51.47 594 SER A N 1
ATOM 4768 C CA . SER A 1 594 ? 140.698 -15.000 -244.431 1.00 51.47 594 SER A CA 1
ATOM 4769 C C . SER A 1 594 ? 140.720 -14.514 -245.891 1.00 51.47 594 SER A C 1
ATOM 4771 O O . SER A 1 594 ? 141.279 -15.191 -246.752 1.00 51.47 594 SER A O 1
ATOM 4773 N N . THR A 1 595 ? 140.254 -13.291 -246.181 1.00 49.50 595 THR A N 1
ATOM 4774 C CA . THR A 1 595 ? 140.387 -12.697 -247.526 1.00 49.50 595 THR A CA 1
ATOM 4775 C C . THR A 1 595 ? 141.820 -12.312 -247.896 1.00 49.50 595 THR A C 1
ATOM 4777 O O . THR A 1 595 ? 142.164 -12.348 -249.077 1.00 49.50 595 THR A O 1
ATOM 4780 N N . PHE A 1 596 ? 142.682 -11.994 -246.924 1.00 49.22 596 PHE A N 1
ATOM 4781 C CA . PHE A 1 596 ? 144.117 -11.817 -247.176 1.00 49.22 596 PHE A CA 1
ATOM 4782 C C . PHE A 1 596 ? 144.795 -13.146 -247.557 1.00 49.22 596 PHE A C 1
ATOM 4784 O O . PHE A 1 596 ? 145.603 -13.167 -248.483 1.00 49.22 596 PHE A O 1
ATOM 4791 N N . MET A 1 597 ? 144.411 -14.260 -246.920 1.00 42.19 597 MET A N 1
ATOM 4792 C CA . MET A 1 597 ? 144.871 -15.613 -247.272 1.00 42.19 597 MET A CA 1
ATOM 4793 C C . MET A 1 597 ? 144.427 -16.055 -248.677 1.00 42.19 597 MET A C 1
ATOM 4795 O O . MET A 1 597 ? 145.208 -16.680 -249.393 1.00 42.19 597 MET A O 1
ATOM 4799 N N . SER A 1 598 ? 143.225 -15.680 -249.128 1.00 41.41 598 SER A N 1
ATOM 4800 C CA . SER A 1 598 ? 142.757 -15.986 -250.494 1.00 41.41 598 SER A CA 1
ATOM 4801 C C . SER A 1 598 ? 143.551 -15.279 -251.603 1.00 41.41 598 SER A C 1
ATOM 4803 O O . SER A 1 598 ? 143.448 -15.655 -252.769 1.00 41.41 598 SER A O 1
ATOM 4805 N N . ARG A 1 599 ? 144.379 -14.279 -251.271 1.00 40.91 599 ARG A N 1
ATOM 4806 C CA . ARG A 1 599 ? 145.178 -13.504 -252.238 1.00 40.91 599 ARG A CA 1
ATOM 4807 C C . ARG A 1 599 ? 146.455 -14.220 -252.718 1.00 40.91 599 ARG A C 1
ATOM 4809 O O . ARG A 1 599 ? 147.263 -13.609 -253.408 1.00 40.91 599 ARG A O 1
ATOM 4816 N N . ILE A 1 600 ? 146.636 -15.491 -252.347 1.00 43.81 600 ILE A N 1
ATOM 4817 C CA . ILE A 1 600 ? 147.847 -16.299 -252.587 1.00 43.81 600 ILE A CA 1
ATOM 4818 C C . ILE A 1 600 ? 147.638 -17.387 -253.673 1.00 43.81 600 ILE A C 1
ATOM 4820 O O . ILE A 1 600 ? 148.592 -18.047 -254.066 1.00 43.81 600 ILE A O 1
ATOM 4824 N N . VAL A 1 601 ? 146.419 -17.562 -254.208 1.00 35.19 601 VAL A N 1
ATOM 4825 C CA . VAL A 1 601 ? 146.068 -18.716 -255.076 1.00 35.19 601 VAL A CA 1
ATOM 4826 C C . VAL A 1 601 ? 145.957 -18.395 -256.584 1.00 35.19 601 VAL A C 1
ATOM 4828 O O . VAL A 1 601 ? 145.896 -19.322 -257.385 1.00 35.19 601 VAL A O 1
ATOM 4831 N N . CYS A 1 602 ? 145.978 -17.123 -257.014 1.00 32.16 602 CYS A N 1
ATOM 4832 C CA . CYS A 1 602 ? 145.908 -16.755 -258.446 1.00 32.16 602 CYS A CA 1
ATOM 4833 C C . CYS A 1 602 ? 146.770 -15.528 -258.823 1.00 32.16 602 CYS A C 1
ATOM 4835 O O . CYS A 1 602 ? 146.216 -14.468 -259.104 1.00 32.16 602 CYS A O 1
ATOM 4837 N N . VAL A 1 603 ? 148.101 -15.679 -258.784 1.00 36.62 603 VAL A N 1
ATOM 4838 C CA . VAL A 1 603 ? 149.043 -15.368 -259.893 1.00 36.62 603 VAL A CA 1
ATOM 4839 C C . VAL A 1 603 ? 150.279 -16.252 -259.658 1.00 36.62 603 VAL A C 1
ATOM 4841 O O . VAL A 1 603 ? 151.287 -15.797 -259.114 1.00 36.62 603 VAL A O 1
ATOM 4844 N N . LEU A 1 604 ? 150.141 -17.548 -259.940 1.00 50.00 604 LEU A N 1
ATOM 4845 C CA . LEU A 1 604 ? 151.240 -18.481 -260.224 1.00 50.00 604 LEU A CA 1
ATOM 4846 C C . LEU A 1 604 ? 150.631 -19.813 -260.716 1.00 50.00 604 LEU A C 1
ATOM 4848 O O . LEU A 1 604 ? 150.513 -20.784 -259.970 1.00 50.00 604 LEU A O 1
ATOM 4852 N N . GLU A 1 605 ? 150.176 -19.885 -261.965 1.00 24.73 605 GLU A N 1
ATOM 4853 C CA . GLU A 1 605 ? 150.289 -18.855 -263.024 1.00 24.73 605 GLU A CA 1
ATOM 4854 C C . GLU A 1 605 ? 149.325 -17.662 -262.852 1.00 24.73 605 GLU A C 1
ATOM 4856 O O . GLU A 1 605 ? 148.274 -17.814 -262.185 1.00 24.73 605 GLU A O 1
#

InterPro domains:
  IPR002877 Ribosomal RNA methyltransferase, FtsJ domain [PF01728] (56-239)
  IPR008672 Spindle assembly checkpoint component Mad1 [PF05557] (295-599)
  IPR015507 Ribosomal RNA large subunit methyltransferase E [MF_01547] (40-242)
  IPR029063 S-adenosyl-L-methionine-dependent methyltransferase superfamily [G3DSA:3.40.50.150] (55-245)
  IPR029063 S-adenosyl-L-methionine-dependent methyltransferase superfamily [SSF53335] (55-238)
  IPR050082 Ribosomal RNA large subunit methyltransferase RlmE [PTHR10920] (38-242)

Secondary structure (DSSP, 8-state):
-------------SSSSSSS------------HHHHHHHHHHHT-HHHHHHHHTT-SSTTHHHHHHHHHHH----TT-EEEEET-TTTHHHHHHHHHTTTT---TTS---EEEEEESSPPPPBTTEEEEES--TTSHHHHHHHHHHSGGG-EEEEEE-------S-HHHHHHHHHHHHHHHHHHHTTTEEEEEEEEEEEE-STTHHHHHHHHHTT-SEEEEE--TTS-TT--EEEEEEE--S--SSSSSSSSSSTTS-S-----------------------SHHHHHHHHHHHHHHHHHHHHHHHHHHHHHHHHHHHHHHHHHHHHHHHHHHHHHHHHHHHHHHHHHHHHHHHHHHHHHHHHHHHHHHHHHHHHHHHHHHHHHHHHHHHHHHHHHHHHHHHHHHHHHHHHHHHHHHHHHHHHHHHHHHHHHHHHHHHHHHHHHHHHHHHHHHHHHHHHHHHHHHHHHHHHHHHHHHHHHHHHHHHHHHHTTHHHHHHHHHHHHHHHHHHHHHHHHHHHHHHHHHHHHHHHHHHHHHHHHHHHHHHHHHHHHHHHTTTTT----------SHHHHHHHHHHHHHHHHHHHHHHHHHHGGGSSS--

Organism: NCBI:txid333673